Protein AF-A0A9X0CW90-F1 (afdb_monomer_lite)

Radius of gyration: 39.84 Å; chains: 1; bounding box: 86×64×122 Å

InterPro domains:
  IPR000276 G protein-coupled receptor, rhodopsin-like [PF00001] (23-199)
  IPR000276 G protein-coupled receptor, rhodopsin-like [PR00237] (8-32)
  IPR000276 G protein-coupled receptor, rhodopsin-like [PR00237] (42-63)
  IPR000276 G protein-coupled receptor, rhodopsin-like [PR00237] (91-113)
  IPR000276 G protein-coupled receptor, rhodopsin-like [PR00237] (129-150)
  IPR000276 G protein-coupled receptor, rhodopsin-like [PS00237] (97-113)
  IPR002181 Fibrinogen, alpha/beta/gamma chain, C-terminal globular domain [PF00147] (373-419)
  IPR003609 PAN/Apple domain [PF00024] (259-330)
  IPR003609 PAN/Apple domain [PS50948] (245-333)
  IPR014716 Fibrinogen, alpha/beta/gamma chain, C-terminal globular, subdomain 1 [G3DSA:3.90.215.10] (370-494)
  IPR017452 GPCR, rhodopsin-like, 7TM [PS50262] (23-198)
  IPR036056 Fibrinogen-like, C-terminal [SSF56496] (367-429)

Organism: NCBI:txid174260

Foldseek 3Di:
DDDPVRVVVVVVLVPPLVVLLVVLVVLLVCCVPDDPVPPALLSVLSNLLSVLSNQLSVLVVQQVVCLPPPDQDDDPSSFVCCLPRNVCLSNQLSLQLNLLSLLVSLVVLLCVPPDDPVCCVVPRCDNVNSVVSSVVSNVVSCVLSVLVSVFWGAAPPCSPVSPRTDGHDPDVVVVVVSVVCCCVVSNVVSVVSSCQSPPDPVVVVVVVVVVVVVVVVVVVPDDDDDDPPVVVVVVVPVVPPVVPCPWKDKDWDDDPPPFKDAQKDQPPFFPDFFADDDVVVLVVVLQVPQQFFKWKAQQPDRTRRITGGNDDCVRCVVRIDGHHRIMIGGTQIWIATPPRDGDDQVPDAQRGPQCVVFRAPDRRHDDPQPDAALEQVSVVVSPDQAWFWGWHAFPVRDIWIWTWDRPQDVFKIKTWAWKAFLLRQVLCFQPQLLDFDAWCGRPRDDDNHGGHDGSRSVVSHLVVFFKKKKAKPCVPPNDDLAQMWMDTCVQVVSNDFADQAWGFTCWGHYLRQIDHRWTFGWGDDNGGYIWTKQPCGCPPNNTPHHNPPPDDDTAIGQGNDDPRRADLSGQCRVDRGMMMIMITIHTPPD

Sequence (590 aa):
MASPSEIVRSVKLGILVPTNLLGNILVVMVIKRTKRSMRSPINYLLVNLAVADITVAIFMVVDQIFFHVVHHPTGVAGDYLCKFLTGKILTWVGSVASVCTLLAIAFERFYAIVLPYHNRSKGRMTNKKICLIVVFCWMFALLFNEPLFAVRKFNHGHIETGFFCRSYWPNEELAIAYNYLWVIFIGIIPVGLMVFFYGDHQIKDVCIGLINHSCTQVIASANMFSLASLIILLKLTRIVECATCQGNCQNFKFVIDQDVVNDNALEGHVVKTITVKSAAQCHMECRDECLCVSINYLQNTREGNCELNDVNKVMKPAALKYKPGARYYDLVRSYSVEGGRRYMPEKDTCVNKCCVPDPCFQGGRCEKPRYLSRNCKDIWKNGTSTSGKYRIYDTQNQPFLVYCDLESEPEFFWALIQSFSLENKNHFNSKVFNRDYPVDEDSLELDWALHRLSLSHMQHLAGNSTHLRVTCNFHSQGLSYTDYARADLQNHNIFDTWNQKCKLYEYLNIRGIECHNCTAATSQNARSSWLISSYDSHTPVGCDFDGRPGIGSTEHNFGRYGPSKVNPDHRCSSGPSSTTEYWFGVKRNL

Structure (mmCIF, N/CA/C/O backbone):
data_AF-A0A9X0CW90-F1
#
_entry.id   AF-A0A9X0CW90-F1
#
loop_
_atom_site.group_PDB
_atom_site.id
_atom_site.type_symbol
_atom_site.label_atom_id
_atom_site.label_alt_id
_atom_site.label_comp_id
_atom_site.label_asym_id
_atom_site.label_entity_id
_atom_site.label_seq_id
_atom_site.pdbx_PDB_ins_code
_atom_site.Cartn_x
_atom_site.Cartn_y
_atom_site.Cartn_z
_atom_site.occupancy
_atom_site.B_iso_or_equiv
_atom_site.auth_seq_id
_atom_site.auth_comp_id
_atom_site.auth_asym_id
_atom_site.auth_atom_id
_atom_site.pdbx_PDB_model_num
ATOM 1 N N . MET A 1 1 ? -35.552 -14.725 70.127 1.00 46.25 1 MET A N 1
ATOM 2 C CA . MET A 1 1 ? -34.487 -13.718 69.921 1.00 46.25 1 MET A CA 1
ATOM 3 C C . MET A 1 1 ? -33.936 -13.928 68.524 1.00 46.25 1 MET A C 1
ATOM 5 O O . MET A 1 1 ? -33.661 -15.075 68.197 1.00 46.25 1 MET A O 1
ATOM 9 N N . ALA A 1 2 ? -33.853 -12.882 67.698 1.00 62.16 2 ALA A N 1
ATOM 10 C CA . ALA A 1 2 ? -33.267 -12.998 66.361 1.00 62.16 2 ALA A CA 1
ATOM 11 C C . ALA A 1 2 ? -31.790 -13.398 66.480 1.00 62.16 2 ALA A C 1
ATOM 13 O O . ALA A 1 2 ? -31.071 -12.871 67.333 1.00 62.16 2 ALA A O 1
ATOM 14 N N . SER A 1 3 ? -31.347 -14.339 65.654 1.00 75.69 3 SER A N 1
ATOM 15 C CA . SER A 1 3 ? -29.948 -14.758 65.628 1.00 75.69 3 SER A CA 1
ATOM 16 C C . SER A 1 3 ? -29.047 -13.610 65.131 1.00 75.69 3 SER A C 1
ATOM 18 O O . SER A 1 3 ? -29.489 -12.768 64.341 1.00 75.69 3 SER A O 1
ATOM 20 N N . PRO A 1 4 ? -27.765 -13.546 65.541 1.00 77.06 4 PRO A N 1
ATOM 21 C CA . PRO A 1 4 ? -26.846 -12.502 65.079 1.00 77.06 4 PRO A CA 1
ATOM 22 C C . PRO A 1 4 ? -26.752 -12.398 63.546 1.00 77.06 4 PRO A C 1
ATOM 24 O O . PRO A 1 4 ? -26.632 -11.301 63.002 1.00 77.06 4 PRO A O 1
ATOM 27 N N . SER A 1 5 ? -26.865 -13.520 62.830 1.00 72.94 5 SER A N 1
ATOM 28 C CA . SER A 1 5 ? -26.863 -13.562 61.363 1.00 72.94 5 SER A CA 1
ATOM 29 C C . SER A 1 5 ? -28.111 -12.920 60.740 1.00 72.94 5 SER A C 1
ATOM 31 O O . SER A 1 5 ? -27.996 -12.248 59.713 1.00 72.94 5 SER A O 1
ATOM 33 N N . GLU A 1 6 ? -29.286 -13.058 61.357 1.00 73.69 6 GLU A N 1
ATOM 34 C CA . GLU A 1 6 ? -30.538 -12.429 60.906 1.00 73.69 6 GLU A CA 1
ATOM 35 C C . GLU A 1 6 ? -30.542 -10.917 61.130 1.00 73.69 6 GLU A C 1
ATOM 37 O O . GLU A 1 6 ? -30.992 -10.166 60.259 1.00 73.69 6 GLU A O 1
ATOM 42 N N . ILE A 1 7 ? -29.992 -10.460 62.260 1.00 78.38 7 ILE A N 1
ATOM 43 C CA . ILE A 1 7 ? -29.830 -9.028 62.550 1.00 78.38 7 ILE A CA 1
ATOM 44 C C . ILE A 1 7 ? -28.883 -8.405 61.520 1.00 78.38 7 ILE A C 1
ATOM 46 O O . ILE A 1 7 ? -29.221 -7.404 60.888 1.00 78.38 7 ILE A O 1
ATOM 50 N N . VAL A 1 8 ? -27.734 -9.041 61.268 1.00 80.62 8 VAL A N 1
ATOM 51 C CA . VAL A 1 8 ? -26.768 -8.578 60.260 1.00 80.62 8 VAL A CA 1
ATOM 52 C C . VAL A 1 8 ? -27.383 -8.556 58.857 1.00 80.62 8 VAL A C 1
ATOM 54 O O . VAL A 1 8 ? -27.168 -7.597 58.114 1.00 80.62 8 VAL A O 1
ATOM 57 N N . ARG A 1 9 ? -28.166 -9.576 58.474 1.00 76.88 9 ARG A N 1
ATOM 58 C CA . ARG A 1 9 ? -28.852 -9.617 57.171 1.00 76.88 9 ARG A CA 1
ATOM 59 C C . ARG A 1 9 ? -29.851 -8.469 57.033 1.00 76.88 9 ARG A C 1
ATOM 61 O O . ARG A 1 9 ? -29.828 -7.771 56.023 1.00 76.88 9 ARG A O 1
ATOM 68 N N . SER A 1 10 ? -30.682 -8.254 58.049 1.00 80.00 10 SER A N 1
ATOM 69 C CA . SER A 1 10 ? -31.709 -7.207 58.056 1.00 80.00 10 SER A CA 1
ATOM 70 C C . SER A 1 10 ? -31.102 -5.804 57.986 1.00 80.00 10 SER A C 1
ATOM 72 O O . SER A 1 10 ? -31.551 -4.989 57.184 1.00 80.00 10 SER A O 1
ATOM 74 N N . VAL A 1 11 ? -30.025 -5.539 58.737 1.00 84.25 11 VAL A N 1
ATOM 75 C CA . VAL A 1 11 ? -29.306 -4.253 58.685 1.00 84.25 11 VAL A CA 1
ATOM 76 C C . VAL A 1 11 ? -28.684 -4.020 57.304 1.00 84.25 11 VAL A C 1
ATOM 78 O O . VAL A 1 11 ? -28.848 -2.942 56.733 1.00 84.25 11 VAL A O 1
ATOM 81 N N . LYS A 1 12 ? -28.023 -5.032 56.718 1.00 82.94 12 LYS A N 1
ATOM 82 C CA . LYS A 1 12 ? -27.438 -4.925 55.367 1.00 82.94 12 LYS A CA 1
ATOM 83 C C . LYS A 1 12 ? -28.496 -4.607 54.310 1.00 82.94 12 LYS A C 1
ATOM 85 O O . LYS A 1 12 ? -28.281 -3.727 53.480 1.00 82.94 12 LYS A O 1
ATOM 90 N N . LEU A 1 13 ? -29.637 -5.296 54.349 1.00 84.31 13 LEU A N 1
ATOM 91 C CA . LEU A 1 13 ? -30.739 -5.075 53.409 1.00 84.31 13 LEU A CA 1
ATOM 92 C C . LEU A 1 13 ? -31.400 -3.706 53.604 1.00 84.31 13 LEU A C 1
ATOM 94 O O . LEU A 1 13 ? -31.679 -3.029 52.615 1.00 84.31 13 LEU A O 1
ATOM 98 N N . GLY A 1 14 ? -31.585 -3.279 54.857 1.00 85.06 14 GLY A N 1
ATOM 99 C CA . GLY A 1 14 ? -32.163 -1.981 55.208 1.00 85.06 14 GLY A CA 1
ATOM 100 C C . GLY 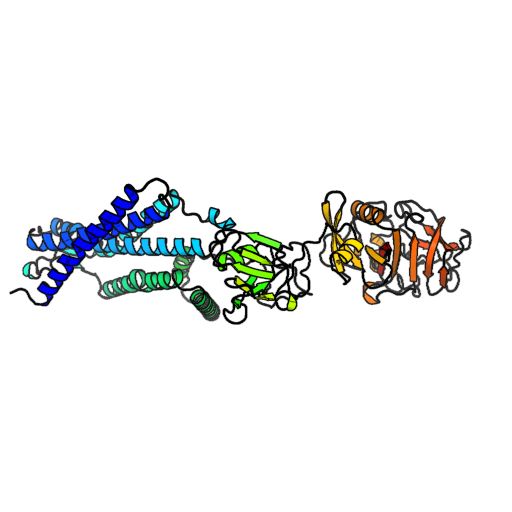A 1 14 ? -31.355 -0.782 54.706 1.00 85.06 14 GLY A C 1
ATOM 101 O O . GLY A 1 14 ? -31.925 0.281 54.492 1.00 85.06 14 GLY A O 1
ATOM 102 N N . ILE A 1 15 ? -30.054 -0.957 54.458 1.00 87.75 15 ILE A N 1
ATOM 103 C CA . ILE A 1 15 ? -29.192 0.069 53.855 1.00 87.75 15 ILE A CA 1
ATOM 104 C C . ILE A 1 15 ? -29.124 -0.100 52.330 1.00 87.75 15 ILE A C 1
ATOM 106 O O . ILE A 1 15 ? -29.331 0.857 51.586 1.00 87.75 15 ILE A O 1
ATOM 110 N N . LEU A 1 16 ? -28.857 -1.316 51.843 1.00 89.00 16 LEU A N 1
ATOM 111 C CA . LEU A 1 16 ? -28.557 -1.558 50.428 1.00 89.00 16 LEU A CA 1
ATOM 112 C C . LEU A 1 16 ? -29.758 -1.295 49.512 1.00 89.00 16 LEU A C 1
ATOM 114 O O . LEU A 1 16 ? -29.598 -0.701 48.446 1.00 89.00 16 LEU A O 1
ATOM 118 N N . VAL A 1 17 ? -30.961 -1.703 49.924 1.00 90.38 17 VAL A N 1
ATOM 119 C CA . VAL A 1 17 ? -32.170 -1.554 49.104 1.00 90.38 17 VAL A CA 1
ATOM 120 C C . VAL A 1 17 ? -32.540 -0.077 48.894 1.00 90.38 17 VAL A C 1
ATOM 122 O O . VAL A 1 17 ? -32.678 0.315 47.730 1.00 90.38 17 VAL A O 1
ATOM 125 N N . PRO A 1 18 ? -32.686 0.769 49.939 1.00 90.75 18 PRO A N 1
ATOM 126 C CA . PRO A 1 18 ? -33.022 2.177 49.737 1.00 90.75 18 PRO A CA 1
ATOM 127 C C . PRO A 1 18 ? -31.966 2.921 48.924 1.00 90.75 18 PRO A C 1
ATOM 129 O O . PRO A 1 18 ? -32.324 3.655 48.005 1.00 90.75 18 PRO A O 1
ATOM 132 N N . THR A 1 19 ? -30.675 2.700 49.200 1.00 91.56 19 THR A N 1
ATOM 133 C CA . THR A 1 19 ? -29.591 3.329 48.433 1.00 91.56 19 THR A CA 1
ATOM 134 C C . THR A 1 19 ? -29.638 2.925 46.957 1.00 91.56 19 THR A C 1
ATOM 136 O O . THR A 1 19 ? -29.533 3.796 46.092 1.00 91.56 19 THR A O 1
ATOM 139 N N . ASN A 1 20 ? -29.863 1.641 46.652 1.00 92.50 20 ASN A N 1
ATOM 140 C CA . ASN A 1 20 ? -29.991 1.160 45.276 1.00 92.50 20 ASN A CA 1
ATOM 141 C C . ASN A 1 20 ? -31.195 1.783 44.557 1.00 92.50 20 ASN A C 1
ATOM 143 O O . ASN A 1 20 ? -31.055 2.262 43.431 1.00 92.50 20 ASN A O 1
ATOM 147 N N . LEU A 1 21 ? -32.371 1.797 45.196 1.00 93.88 21 LEU A N 1
ATOM 148 C CA . LEU A 1 21 ? -33.578 2.378 44.605 1.00 93.88 21 LEU A CA 1
ATOM 149 C C . LEU A 1 21 ? -33.397 3.878 44.358 1.00 93.88 21 LEU A C 1
ATOM 151 O O . LEU A 1 21 ? -33.614 4.339 43.241 1.00 93.88 21 LEU A O 1
ATOM 155 N N . LEU A 1 22 ? -32.945 4.636 45.359 1.00 94.50 22 LEU A N 1
ATOM 156 C CA . LEU A 1 22 ? -32.724 6.077 45.225 1.00 94.50 22 LEU A CA 1
ATOM 157 C C . LEU A 1 22 ? -31.704 6.395 44.122 1.00 94.50 22 LEU A C 1
ATOM 159 O O . LEU A 1 22 ? -31.975 7.245 43.273 1.00 94.50 22 LEU A O 1
ATOM 163 N N . GLY A 1 23 ? -30.569 5.690 44.095 1.00 92.88 23 GLY A N 1
ATOM 164 C CA . GLY A 1 23 ? -29.518 5.891 43.097 1.00 92.88 23 GLY A CA 1
ATOM 165 C C . GLY A 1 23 ? -29.997 5.607 41.673 1.00 92.88 23 GLY A C 1
ATOM 166 O O . GLY A 1 23 ? -29.857 6.452 40.787 1.00 92.88 23 GLY A O 1
ATOM 167 N N . ASN A 1 24 ? -30.633 4.456 41.449 1.00 94.44 24 ASN A N 1
ATOM 168 C CA . ASN A 1 24 ? -31.079 4.064 40.113 1.00 94.44 24 ASN A CA 1
ATOM 169 C C . ASN A 1 24 ? -32.291 4.870 39.620 1.00 94.44 24 ASN A C 1
ATOM 171 O O . ASN A 1 24 ? -32.346 5.233 38.442 1.00 94.44 24 ASN A O 1
ATOM 175 N N . ILE A 1 25 ? -33.230 5.244 40.499 1.00 94.56 25 ILE A N 1
ATOM 176 C CA . ILE A 1 25 ? -34.332 6.153 40.136 1.00 94.56 25 ILE A CA 1
ATOM 177 C C . ILE A 1 25 ? -33.760 7.527 39.754 1.00 94.56 25 ILE A C 1
ATOM 179 O O . ILE A 1 25 ? -34.189 8.110 38.754 1.00 94.56 25 ILE A O 1
ATOM 183 N N . LEU A 1 26 ? -32.759 8.034 40.485 1.00 92.25 26 LEU A N 1
ATOM 184 C CA . LEU A 1 26 ? -32.087 9.290 40.147 1.00 92.25 26 LEU A CA 1
ATOM 185 C C . LEU A 1 26 ? -31.421 9.227 38.765 1.00 92.25 26 LEU A C 1
ATOM 187 O O . LEU A 1 26 ? -31.617 10.150 37.976 1.00 92.25 26 LEU A O 1
ATOM 191 N N . VAL A 1 27 ? -30.711 8.142 38.431 1.00 90.62 27 VAL A N 1
ATOM 192 C CA . VAL A 1 27 ? -30.123 7.933 37.091 1.00 90.62 27 VAL A CA 1
ATOM 193 C C . VAL A 1 27 ? -31.193 8.034 36.000 1.00 90.62 27 VAL A C 1
ATOM 195 O O . VAL A 1 27 ? -31.030 8.790 35.037 1.00 90.62 27 VAL A O 1
ATOM 198 N N . VAL A 1 28 ? -32.328 7.344 36.169 1.00 89.81 28 VAL A N 1
ATOM 199 C CA . VAL A 1 28 ? -33.449 7.401 35.214 1.00 89.81 28 VAL A CA 1
ATOM 200 C C . VAL A 1 28 ? -34.021 8.819 35.107 1.00 89.81 28 VAL A C 1
ATOM 202 O O . VAL A 1 28 ? -34.282 9.297 33.999 1.00 89.81 28 VAL A O 1
ATOM 205 N N . MET A 1 29 ? -34.206 9.516 36.232 1.00 88.50 29 MET A N 1
ATOM 206 C CA . MET A 1 29 ? -34.730 10.886 36.256 1.00 88.50 29 MET A CA 1
ATOM 207 C C . MET A 1 29 ? -33.786 11.883 35.584 1.00 88.50 29 MET A C 1
ATOM 209 O O . MET A 1 29 ? -34.246 12.689 34.774 1.00 88.50 29 MET A O 1
ATOM 213 N N . VAL A 1 30 ? -32.484 11.825 35.878 1.00 87.69 30 VAL A N 1
ATOM 214 C CA . VAL A 1 30 ? -31.465 12.709 35.292 1.00 87.69 30 VAL A CA 1
ATOM 215 C C . VAL A 1 30 ? -31.431 12.529 33.778 1.00 87.69 30 VAL A C 1
ATOM 217 O O . VAL A 1 30 ? -31.583 13.502 33.042 1.00 87.69 30 VAL A O 1
ATOM 220 N N . ILE A 1 31 ? -31.351 11.287 33.291 1.00 85.25 31 ILE A N 1
ATOM 221 C CA . ILE A 1 31 ? -31.292 11.013 31.848 1.00 85.25 31 ILE A CA 1
ATOM 222 C C . ILE A 1 31 ? -32.582 11.459 31.134 1.00 85.25 31 ILE A C 1
ATOM 224 O O . ILE A 1 31 ? -32.516 11.961 30.010 1.00 85.25 31 ILE A O 1
ATOM 228 N N . LYS A 1 32 ? -33.754 11.340 31.778 1.00 81.25 32 LYS A N 1
ATOM 229 C CA . LYS A 1 32 ? -35.030 11.827 31.220 1.00 81.25 32 LYS A CA 1
ATOM 230 C C . LYS A 1 32 ? -35.159 13.357 31.233 1.00 81.25 32 LYS A C 1
ATOM 232 O O . LYS A 1 32 ? -35.741 13.905 30.298 1.00 81.25 32 LYS A O 1
ATOM 237 N N . ARG A 1 33 ? -34.660 14.040 32.273 1.00 80.06 33 ARG A N 1
ATOM 238 C CA . ARG A 1 33 ? -34.811 15.499 32.465 1.00 80.06 33 ARG A CA 1
ATOM 239 C C . ARG A 1 33 ? -33.765 16.339 31.720 1.00 80.06 33 ARG A C 1
ATOM 241 O O . ARG A 1 33 ? -34.048 17.490 31.394 1.00 80.06 33 ARG A O 1
ATOM 248 N N . THR A 1 34 ? -32.575 15.815 31.427 1.00 68.56 34 THR A N 1
ATOM 249 C CA . THR A 1 34 ? -31.509 16.578 30.747 1.00 68.56 34 THR A CA 1
ATOM 250 C C . THR A 1 34 ? -31.796 16.798 29.241 1.00 68.56 34 THR A C 1
ATOM 252 O O . THR A 1 34 ? -32.259 15.899 28.537 1.00 68.56 34 THR A O 1
ATOM 255 N N . LYS A 1 35 ? -31.513 18.013 28.720 1.00 55.31 35 LYS A N 1
ATOM 256 C CA . LYS A 1 35 ? -31.739 18.439 27.311 1.00 55.31 35 LYS A CA 1
ATOM 257 C C . LYS A 1 35 ? -31.075 17.509 26.267 1.00 55.31 35 LYS A C 1
ATOM 259 O O . LYS A 1 35 ? -30.064 16.863 26.531 1.00 55.31 35 LYS A O 1
ATOM 264 N N . ARG A 1 36 ? -31.614 17.548 25.030 1.00 55.12 36 ARG A N 1
ATOM 265 C CA . ARG A 1 36 ? -31.302 16.755 23.804 1.00 55.12 36 ARG A CA 1
ATOM 266 C C . ARG A 1 36 ? -29.815 16.418 23.539 1.00 55.12 36 ARG A C 1
ATOM 268 O O . ARG A 1 36 ? -29.556 15.397 22.914 1.00 55.12 36 ARG A O 1
ATOM 275 N N . SER A 1 37 ? -28.870 17.228 24.025 1.00 44.25 37 SER A N 1
ATOM 276 C CA . SER A 1 37 ? -27.409 17.058 23.884 1.00 44.25 37 SER A CA 1
ATOM 277 C C . SER A 1 37 ? -26.862 15.768 24.528 1.00 44.25 37 SER A C 1
ATOM 279 O O . SER A 1 37 ? -25.962 15.139 23.981 1.00 44.25 37 SER A O 1
ATOM 281 N N . MET A 1 38 ? -27.465 15.297 25.628 1.00 46.84 38 MET A N 1
ATOM 282 C CA . MET A 1 38 ? -27.082 14.043 26.296 1.00 46.84 38 MET A CA 1
ATOM 283 C C . MET A 1 38 ? -27.871 12.819 25.799 1.00 46.84 38 MET A C 1
ATOM 285 O O . MET A 1 38 ? -27.811 11.764 26.412 1.00 46.84 38 MET A O 1
ATOM 289 N N . ARG A 1 39 ? -28.606 12.872 24.680 1.00 56.47 39 ARG A N 1
ATOM 290 C CA . ARG A 1 39 ? -29.231 11.660 24.099 1.00 56.47 39 ARG A CA 1
ATOM 291 C C . ARG A 1 39 ? -28.230 10.868 23.260 1.00 56.47 39 ARG A C 1
ATOM 293 O O . ARG A 1 39 ? -28.487 10.534 22.105 1.00 56.47 39 ARG A O 1
ATOM 300 N N . SER A 1 40 ? -27.065 10.600 23.844 1.00 63.69 40 SER A N 1
ATOM 301 C CA . SER A 1 40 ? -26.135 9.639 23.276 1.00 63.69 40 SER A CA 1
ATOM 302 C C . SER A 1 40 ? -26.745 8.237 23.421 1.00 63.69 40 SER A C 1
ATOM 304 O O . SER A 1 40 ? -27.281 7.933 24.488 1.00 63.69 40 SER A O 1
ATOM 306 N N . PRO A 1 41 ? -26.665 7.385 22.387 1.00 64.81 41 PRO A N 1
ATOM 307 C CA . PRO A 1 41 ? -27.090 5.986 22.414 1.00 64.81 41 PRO A CA 1
ATOM 308 C C . PRO A 1 41 ? -26.728 5.255 23.730 1.00 64.81 41 PRO A C 1
ATOM 310 O O . PRO A 1 41 ? -27.562 4.573 24.317 1.00 64.81 41 PRO A O 1
ATOM 313 N N . ILE A 1 42 ? -25.536 5.489 24.284 1.00 71.25 42 ILE A N 1
ATOM 314 C CA . ILE A 1 42 ? -25.083 4.881 25.547 1.00 71.25 42 ILE A CA 1
ATOM 315 C C . ILE A 1 42 ? -25.978 5.170 26.765 1.00 71.25 42 ILE A C 1
ATOM 317 O O . ILE A 1 42 ? -26.131 4.318 27.637 1.00 71.25 42 ILE A O 1
ATOM 321 N N . ASN A 1 43 ? -26.623 6.336 26.819 1.00 82.69 43 ASN A N 1
ATOM 322 C CA . ASN A 1 43 ? -27.445 6.713 27.967 1.00 82.69 43 ASN A CA 1
ATOM 323 C C . ASN A 1 43 ? -28.715 5.854 28.066 1.00 82.69 43 ASN A C 1
ATOM 325 O O . ASN A 1 43 ? -29.249 5.686 29.156 1.00 82.69 43 ASN A O 1
ATOM 329 N N . TYR A 1 44 ? -29.158 5.231 26.969 1.00 84.19 44 TYR A N 1
ATOM 330 C CA . TYR A 1 44 ? -30.238 4.242 27.009 1.00 84.19 44 TYR A CA 1
ATOM 331 C C . TYR A 1 44 ? -29.809 2.920 27.664 1.00 84.19 44 TYR A C 1
ATOM 333 O O . TYR A 1 44 ? -30.621 2.307 28.352 1.00 84.19 44 TYR A O 1
ATOM 341 N N . LEU A 1 45 ? -28.544 2.502 27.515 1.00 86.62 45 LEU A N 1
ATOM 342 C CA . LEU A 1 45 ? -28.019 1.327 28.223 1.00 86.62 45 LEU A CA 1
ATOM 343 C C . LEU A 1 45 ? -27.863 1.596 29.724 1.00 86.62 45 LEU A C 1
ATOM 345 O O . LEU A 1 45 ? -28.168 0.718 30.522 1.00 86.62 45 LEU A O 1
ATOM 349 N N . LEU A 1 46 ? -27.477 2.816 30.119 1.00 89.50 46 LEU A N 1
ATOM 350 C CA . LEU A 1 46 ? -27.455 3.218 31.533 1.00 89.50 46 LEU A CA 1
ATOM 351 C C . LEU A 1 46 ? -28.856 3.201 32.158 1.00 89.50 46 LEU A C 1
ATOM 353 O O . LEU A 1 46 ? -29.018 2.765 33.293 1.00 89.50 46 LEU A O 1
ATOM 357 N N . VAL A 1 47 ? -29.881 3.622 31.409 1.00 91.56 47 VAL A N 1
ATOM 358 C CA . VAL A 1 47 ? -31.278 3.486 31.849 1.00 91.56 47 VAL A CA 1
ATOM 359 C C . VAL A 1 47 ? -31.677 2.014 31.966 1.00 91.56 47 VAL A C 1
ATOM 361 O O . VAL A 1 47 ? -32.322 1.658 32.946 1.00 91.56 47 VAL A O 1
ATOM 364 N N . ASN A 1 48 ? -31.293 1.150 31.018 1.00 93.88 48 ASN A N 1
ATOM 365 C CA . ASN A 1 48 ? -31.591 -0.284 31.113 1.00 93.88 48 ASN A CA 1
ATOM 366 C C . ASN A 1 48 ? -30.929 -0.934 32.336 1.00 93.88 48 ASN A C 1
ATOM 368 O O . ASN A 1 48 ? -31.585 -1.699 33.036 1.00 93.88 48 ASN A O 1
ATOM 372 N N . LEU A 1 49 ? -29.668 -0.589 32.615 1.00 94.25 49 LEU A N 1
ATOM 373 C CA . LEU A 1 49 ? -28.951 -1.046 33.805 1.00 94.25 49 LEU A CA 1
ATOM 374 C C . LEU A 1 49 ? -29.685 -0.617 35.082 1.00 94.25 49 LEU A C 1
ATOM 376 O O . LEU A 1 49 ? -29.983 -1.453 35.927 1.00 94.25 49 LEU A O 1
ATOM 380 N N . ALA A 1 50 ? -30.093 0.653 35.164 1.00 95.19 50 ALA A N 1
ATOM 381 C CA . ALA A 1 50 ? -30.859 1.154 36.300 1.00 95.19 50 ALA A CA 1
ATOM 382 C C . ALA A 1 50 ? -32.211 0.435 36.476 1.00 95.19 50 ALA A C 1
ATOM 384 O O . ALA A 1 50 ? -32.619 0.154 37.600 1.00 95.19 50 ALA A O 1
ATOM 385 N N . VAL A 1 51 ? -32.912 0.104 35.385 1.00 95.81 51 VAL A N 1
ATOM 386 C CA . VAL A 1 51 ? -34.167 -0.671 35.438 1.00 95.81 51 VAL A CA 1
ATOM 387 C C . VAL A 1 51 ? -33.920 -2.103 35.924 1.00 95.81 51 VAL A C 1
ATOM 389 O O . VAL A 1 51 ? -34.706 -2.616 36.724 1.00 95.81 51 VAL A O 1
ATOM 392 N N . ALA A 1 52 ? -32.835 -2.742 35.487 1.00 96.31 52 ALA A N 1
ATOM 393 C CA . ALA A 1 52 ? -32.454 -4.073 35.947 1.00 96.31 52 ALA A CA 1
ATOM 394 C C . ALA A 1 52 ? -32.111 -4.073 37.452 1.00 96.31 52 ALA A C 1
ATOM 396 O O . ALA A 1 52 ? -32.661 -4.879 38.202 1.00 96.31 52 ALA A O 1
ATOM 397 N N . ASP A 1 53 ? -31.338 -3.097 37.932 1.00 95.50 53 ASP A N 1
ATOM 398 C CA . ASP A 1 53 ? -30.980 -2.971 39.352 1.00 95.50 53 ASP A CA 1
ATOM 399 C C . ASP A 1 53 ? -32.181 -2.591 40.242 1.00 95.50 53 ASP A C 1
ATOM 401 O O . ASP A 1 53 ? -32.304 -3.069 41.373 1.00 95.50 53 ASP A O 1
ATOM 405 N N . ILE A 1 54 ? -33.117 -1.772 39.743 1.00 95.62 54 ILE A N 1
ATOM 406 C CA . ILE A 1 54 ? -34.401 -1.516 40.422 1.00 95.62 54 ILE A CA 1
ATOM 407 C C . ILE A 1 54 ? -35.210 -2.812 40.526 1.00 95.62 54 ILE A C 1
ATOM 409 O O . ILE A 1 54 ? -35.773 -3.090 41.583 1.00 95.62 54 ILE A O 1
ATOM 413 N N . THR A 1 55 ? -35.239 -3.623 39.464 1.00 94.12 55 THR A N 1
ATOM 414 C CA . THR A 1 55 ? -35.926 -4.925 39.456 1.00 94.12 55 THR A CA 1
ATOM 415 C C . THR A 1 55 ? -35.353 -5.841 40.539 1.00 94.12 55 THR A C 1
ATOM 417 O O . THR A 1 55 ? -36.114 -6.394 41.333 1.00 94.12 55 THR A O 1
ATOM 420 N N . VAL A 1 56 ? -34.022 -5.930 40.651 1.00 93.44 56 VAL A N 1
ATOM 421 C CA . VAL A 1 56 ? -33.340 -6.674 41.725 1.00 93.44 56 VAL A CA 1
ATOM 422 C C . VAL A 1 56 ? -33.818 -6.206 43.101 1.00 93.44 56 VAL A C 1
ATOM 424 O O . VAL A 1 56 ? -34.258 -7.033 43.899 1.00 93.44 56 VAL A O 1
ATOM 427 N N . ALA A 1 57 ? -33.783 -4.898 43.376 1.00 92.62 57 ALA A N 1
ATOM 428 C CA . ALA A 1 57 ? -34.170 -4.365 44.682 1.00 92.62 57 ALA A CA 1
ATOM 429 C C . ALA A 1 57 ? -35.659 -4.555 45.001 1.00 92.62 57 ALA A C 1
ATOM 431 O O . ALA A 1 57 ? -35.979 -4.940 46.123 1.00 92.62 57 ALA A O 1
ATOM 432 N N . ILE A 1 58 ? -36.563 -4.346 44.037 1.00 91.31 58 ILE A N 1
ATOM 433 C CA . ILE A 1 58 ? -38.003 -4.573 44.233 1.00 91.31 58 ILE A CA 1
ATOM 434 C C . ILE A 1 58 ? -38.252 -6.030 44.620 1.00 91.31 58 ILE A C 1
ATOM 436 O O . ILE A 1 58 ? -38.882 -6.285 45.643 1.00 91.31 58 ILE A O 1
ATOM 440 N N . PHE A 1 59 ? -37.721 -6.992 43.861 1.00 89.56 59 PHE A N 1
ATOM 441 C CA . PHE A 1 59 ? -37.960 -8.409 44.151 1.00 89.56 59 PHE A CA 1
ATOM 442 C C . PHE A 1 59 ? -37.220 -8.909 45.395 1.00 89.56 59 PHE A C 1
ATOM 444 O O . PHE A 1 59 ? -37.682 -9.839 46.051 1.00 89.56 59 PHE A O 1
ATOM 451 N N . MET A 1 60 ? -36.126 -8.251 45.784 1.00 86.38 60 MET A N 1
ATOM 452 C CA . MET A 1 60 ? -35.469 -8.497 47.067 1.00 86.38 60 MET A CA 1
ATOM 453 C C . MET A 1 60 ? -36.330 -8.032 48.251 1.00 86.38 60 MET A C 1
ATOM 455 O O . MET A 1 60 ? -36.392 -8.720 49.265 1.00 86.38 60 MET A O 1
ATOM 459 N N . VAL A 1 61 ? -37.027 -6.898 48.121 1.00 83.94 61 VAL A N 1
ATOM 460 C CA . VAL A 1 61 ? -37.986 -6.410 49.128 1.00 83.94 61 VAL A CA 1
ATOM 461 C C . VAL A 1 61 ? -39.234 -7.279 49.177 1.00 83.94 61 VAL A C 1
ATOM 463 O O . VAL A 1 61 ? -39.682 -7.625 50.266 1.00 83.94 61 VAL A O 1
ATOM 466 N N . VAL A 1 62 ? -39.781 -7.647 48.014 1.00 84.00 62 VAL A N 1
ATOM 467 C CA . VAL A 1 62 ? -40.955 -8.525 47.905 1.00 84.00 62 VAL A CA 1
ATOM 468 C C . VAL A 1 62 ? -40.712 -9.823 48.666 1.00 84.00 62 VAL A C 1
ATOM 470 O O . VAL A 1 62 ? -41.534 -10.184 49.497 1.00 84.00 62 VAL A O 1
ATOM 473 N N . ASP A 1 63 ? -39.561 -10.467 48.474 1.00 77.56 63 ASP A N 1
ATOM 474 C CA . ASP A 1 63 ? -39.183 -11.661 49.237 1.00 77.56 63 ASP A CA 1
ATOM 475 C C . ASP A 1 63 ? -39.240 -11.441 50.760 1.00 77.56 63 ASP A C 1
ATOM 477 O O . ASP A 1 63 ? -39.831 -12.243 51.477 1.00 77.56 63 ASP A O 1
ATOM 481 N N . GLN A 1 64 ? -38.677 -10.336 51.260 1.00 73.94 64 GLN A N 1
ATOM 482 C CA . GLN A 1 64 ? -38.631 -10.062 52.702 1.00 73.94 64 GLN A CA 1
ATOM 483 C C . GLN A 1 64 ? -40.002 -9.700 53.292 1.00 73.94 64 GLN A C 1
ATOM 485 O O . GLN A 1 64 ? -40.326 -10.137 54.392 1.00 73.94 64 GLN A O 1
ATOM 490 N N . ILE A 1 65 ? -40.814 -8.908 52.588 1.00 75.88 65 ILE A N 1
ATOM 491 C CA . ILE A 1 65 ? -42.143 -8.508 53.076 1.00 75.88 65 ILE A CA 1
ATOM 492 C C . ILE A 1 65 ? -43.096 -9.701 53.044 1.00 75.88 65 ILE A C 1
ATOM 494 O O . ILE A 1 65 ? -43.781 -9.974 54.029 1.00 75.88 65 ILE A O 1
ATOM 498 N N . PHE A 1 66 ? -43.130 -10.438 51.932 1.00 73.25 66 PHE A N 1
ATOM 499 C CA . PHE A 1 66 ? -44.029 -11.582 51.792 1.00 73.25 66 PHE A CA 1
ATOM 500 C C . PHE A 1 66 ? -43.666 -12.711 52.757 1.00 73.25 66 PHE A C 1
ATOM 502 O O . PHE A 1 66 ? -44.575 -13.391 53.222 1.00 73.25 66 PHE A O 1
ATOM 509 N N . PHE A 1 67 ? -42.386 -12.850 53.129 1.00 66.94 67 PHE A N 1
ATOM 510 C CA . PHE A 1 67 ? -41.954 -13.771 54.181 1.00 66.94 67 PHE A CA 1
ATOM 511 C C . PHE A 1 67 ? -42.683 -13.538 55.519 1.00 66.94 67 PHE A C 1
ATOM 513 O O . PHE A 1 67 ? -43.010 -14.499 56.209 1.00 66.94 67 PHE A O 1
ATOM 520 N N . HIS A 1 68 ? -42.966 -12.282 55.876 1.00 65.50 68 HIS A N 1
ATOM 521 C CA . HIS A 1 68 ? -43.567 -11.935 57.167 1.00 65.50 68 HIS A CA 1
ATOM 522 C C . HIS A 1 68 ? -45.081 -11.695 57.124 1.00 65.50 68 HIS A C 1
ATOM 524 O O . HIS A 1 68 ? -45.732 -11.795 58.160 1.00 65.50 68 HIS A O 1
ATOM 530 N N . VAL A 1 69 ? -45.638 -11.348 55.960 1.00 66.69 69 VAL A N 1
ATOM 531 C CA . VAL A 1 69 ? -47.023 -10.854 55.851 1.00 66.69 69 VAL A CA 1
ATOM 532 C C . VAL A 1 69 ? -47.968 -11.861 55.193 1.00 66.69 69 VAL A C 1
ATOM 534 O O . VAL A 1 69 ? -49.164 -11.847 55.478 1.00 66.69 69 VAL A O 1
ATOM 537 N N . VAL A 1 70 ? -47.471 -12.732 54.309 1.00 69.25 70 VAL A N 1
ATOM 538 C CA . VAL A 1 70 ? -48.327 -13.578 53.466 1.00 69.25 70 VAL A CA 1
ATOM 539 C C . VAL A 1 70 ? -48.152 -15.050 53.811 1.00 69.25 70 VAL A C 1
ATOM 541 O O . VAL A 1 70 ? -47.084 -15.631 53.634 1.00 69.25 70 VAL A O 1
ATOM 544 N N . HIS A 1 71 ? -49.244 -15.690 54.226 1.00 73.31 71 HIS A N 1
ATOM 545 C CA . HIS A 1 71 ? -49.310 -17.146 54.282 1.00 73.31 71 HIS A CA 1
ATOM 546 C C . HIS A 1 71 ? -49.394 -17.706 52.859 1.00 73.31 71 HIS A C 1
ATOM 548 O O . HIS A 1 71 ? -50.327 -17.409 52.113 1.00 73.31 71 HIS A O 1
ATOM 554 N N . HIS A 1 72 ? -48.406 -18.511 52.471 1.00 74.94 72 HIS A N 1
ATOM 555 C CA . HIS A 1 72 ? -48.385 -19.143 51.156 1.00 74.94 72 HIS A CA 1
ATOM 556 C C . HIS A 1 72 ? -49.578 -20.106 50.984 1.00 74.94 72 HIS A C 1
ATOM 558 O O . HIS A 1 72 ? -49.782 -20.970 51.843 1.00 74.94 72 HIS A O 1
ATOM 564 N N . PRO A 1 73 ? -50.346 -20.008 49.881 1.00 78.50 73 PRO A N 1
ATOM 565 C CA . PRO A 1 73 ? -51.430 -20.942 49.603 1.00 78.50 73 PRO A CA 1
ATOM 566 C C . PRO A 1 73 ? -50.881 -22.345 49.321 1.00 78.50 73 PRO A C 1
ATOM 568 O O . PRO A 1 73 ? -49.762 -22.504 48.830 1.00 78.50 73 PRO A O 1
ATOM 571 N N . THR A 1 74 ? -51.672 -23.374 49.621 1.00 75.38 74 THR A N 1
ATOM 572 C CA . THR A 1 74 ? -51.287 -24.768 49.380 1.00 75.38 74 THR A CA 1
ATOM 573 C C . THR A 1 74 ? -51.432 -25.147 47.901 1.00 75.38 74 THR A C 1
ATOM 575 O O . THR A 1 74 ? -52.249 -24.589 47.164 1.00 75.38 74 THR A O 1
ATOM 578 N N . GLY A 1 75 ? -50.611 -26.097 47.443 1.00 80.38 75 GLY A N 1
ATOM 579 C CA . GLY A 1 75 ? -50.666 -26.625 46.077 1.00 80.38 75 GLY A CA 1
ATOM 580 C C . GLY A 1 75 ? -50.123 -25.680 44.996 1.00 80.38 75 GLY A C 1
ATOM 581 O O . GLY A 1 75 ? -49.204 -24.894 45.220 1.00 80.38 75 GLY A O 1
ATOM 582 N N . VAL A 1 76 ? -50.693 -25.772 43.790 1.00 85.12 76 VAL A N 1
ATOM 583 C CA . VAL A 1 76 ? -50.171 -25.136 42.562 1.00 85.12 76 VAL A CA 1
ATOM 584 C C . VAL A 1 76 ? -50.089 -23.606 42.669 1.00 85.12 76 VAL A C 1
ATOM 586 O O . VAL A 1 76 ? -49.165 -22.990 42.138 1.00 85.12 76 VAL A O 1
ATOM 589 N N . ALA A 1 77 ? -51.016 -22.975 43.394 1.00 85.00 77 ALA A N 1
ATOM 590 C CA . ALA A 1 77 ? -50.984 -21.533 43.635 1.00 85.00 77 ALA A CA 1
ATOM 591 C C . ALA A 1 77 ? -49.753 -21.111 44.461 1.00 85.00 77 ALA A C 1
ATOM 593 O O . ALA A 1 77 ? -49.139 -20.081 44.175 1.00 85.00 77 ALA A O 1
ATOM 594 N N . GLY A 1 78 ? -49.357 -21.929 45.443 1.00 84.62 78 GLY A N 1
ATOM 595 C CA . GLY A 1 78 ? -48.148 -21.719 46.241 1.00 84.62 78 GLY A CA 1
ATOM 596 C C . GLY A 1 78 ? -46.879 -21.849 45.407 1.00 84.62 78 GLY A C 1
ATOM 597 O O . GLY A 1 78 ? -45.969 -21.031 45.548 1.00 84.62 78 GLY A O 1
ATOM 598 N N . ASP A 1 79 ? -46.852 -22.816 44.486 1.00 85.81 79 ASP A N 1
ATOM 599 C CA . ASP A 1 79 ? -45.748 -23.013 43.542 1.00 85.81 79 ASP A CA 1
ATOM 600 C C . ASP A 1 79 ? -45.575 -21.817 42.602 1.00 85.81 79 ASP A C 1
ATOM 602 O O . ASP A 1 79 ? -44.455 -21.348 42.402 1.00 85.81 79 ASP A O 1
ATOM 606 N N . TYR A 1 80 ? -46.663 -21.278 42.045 1.00 88.31 80 TYR A N 1
ATOM 607 C CA . TYR A 1 80 ? -46.589 -20.087 41.197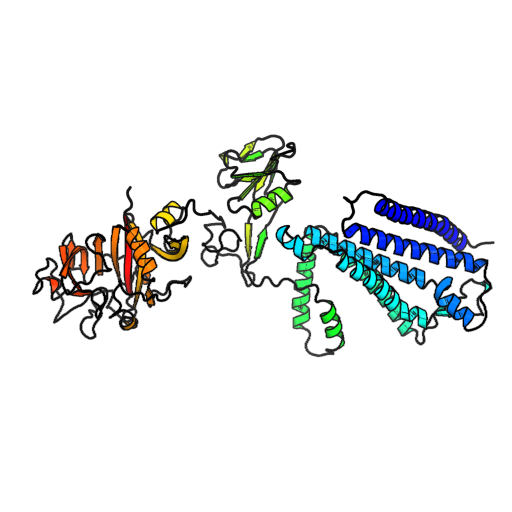 1.00 88.31 80 TYR A CA 1
ATOM 608 C C . TYR A 1 80 ? -46.145 -18.847 41.976 1.00 88.31 80 TYR A C 1
ATOM 610 O O . TYR A 1 80 ? -45.276 -18.111 41.502 1.00 88.31 80 TYR A O 1
ATOM 618 N N . LEU A 1 81 ? -46.671 -18.645 43.189 1.00 86.38 81 LEU A N 1
ATOM 619 C CA . LEU A 1 81 ? -46.241 -17.554 44.067 1.00 86.38 81 LEU A CA 1
ATOM 620 C C . LEU A 1 81 ? -44.740 -17.658 44.385 1.00 86.38 81 LEU A C 1
ATOM 622 O O . LEU A 1 81 ? -44.014 -16.664 44.330 1.00 86.38 81 LEU A O 1
ATOM 626 N N . CYS A 1 82 ? -44.267 -18.881 44.626 1.00 86.38 82 CYS A N 1
ATOM 627 C CA . CYS A 1 82 ? -42.860 -19.181 44.837 1.00 86.38 82 CYS A CA 1
ATOM 628 C C . CYS A 1 82 ? -42.011 -18.902 43.591 1.00 86.38 82 CYS A C 1
ATOM 630 O O . CYS A 1 82 ? -40.966 -18.274 43.677 1.00 86.38 82 CYS A O 1
ATOM 632 N N . LYS A 1 83 ? -42.442 -19.302 42.397 1.00 87.62 83 LYS A N 1
ATOM 633 C CA . LYS A 1 83 ? -41.657 -19.075 41.175 1.00 87.62 83 LYS A CA 1
ATOM 634 C C . LYS A 1 83 ? -41.545 -17.592 40.815 1.00 87.62 83 LYS A C 1
ATOM 636 O O . LYS A 1 83 ? -40.463 -17.131 40.459 1.00 87.62 83 LYS A O 1
ATOM 641 N N . PHE A 1 84 ? -42.639 -16.842 40.924 1.00 86.69 84 PHE A N 1
ATOM 642 C CA . PHE A 1 84 ? -42.697 -15.476 40.404 1.00 86.69 84 PHE A CA 1
ATOM 643 C C . PHE A 1 84 ? -42.390 -14.385 41.431 1.00 86.69 84 PHE A C 1
ATOM 645 O O . PHE A 1 84 ? -41.850 -13.356 41.040 1.00 86.69 84 PHE A O 1
ATOM 652 N N . LEU A 1 85 ? -42.697 -14.575 42.717 1.00 84.56 85 LEU A N 1
ATOM 653 C CA . LEU A 1 85 ? -42.575 -13.505 43.716 1.00 84.56 85 LEU A CA 1
ATOM 654 C C . LEU A 1 85 ? -41.580 -13.844 44.831 1.00 84.56 85 LEU A C 1
ATOM 656 O O . LEU A 1 85 ? -40.636 -13.086 45.041 1.00 84.56 85 LEU A O 1
ATOM 660 N N . THR A 1 86 ? -41.732 -14.979 45.515 1.00 83.12 86 THR A N 1
ATOM 661 C CA . THR A 1 86 ? -40.976 -15.250 46.758 1.00 83.12 86 THR A CA 1
ATOM 662 C C . THR A 1 86 ? -39.747 -16.148 46.583 1.00 83.12 86 THR A C 1
ATOM 664 O O . THR A 1 86 ? -38.885 -16.222 47.446 1.00 83.12 86 THR A O 1
ATOM 667 N N . GLY A 1 87 ? -39.578 -16.800 45.435 1.00 81.38 87 GLY A N 1
ATOM 668 C CA . GLY A 1 87 ? -38.444 -17.687 45.143 1.00 81.38 87 GLY A CA 1
ATOM 669 C C . GLY A 1 87 ? -37.246 -16.991 44.505 1.00 81.38 87 GLY A C 1
ATOM 670 O O . GLY A 1 87 ? -36.344 -17.681 44.019 1.00 81.38 87 GLY A O 1
ATOM 671 N N . LYS A 1 88 ? -37.220 -15.650 44.492 1.00 86.44 88 LYS A N 1
ATOM 672 C CA . LYS A 1 88 ? -36.093 -14.800 44.045 1.00 86.44 88 LYS A CA 1
ATOM 673 C C . LYS A 1 88 ? -35.691 -14.953 42.579 1.00 86.44 88 LYS A C 1
ATOM 675 O O . LYS A 1 88 ? -34.650 -14.442 42.180 1.00 86.44 88 LYS A O 1
ATOM 680 N N . ILE A 1 89 ? -36.484 -15.643 41.761 1.00 88.94 89 ILE A N 1
ATOM 681 C CA . ILE A 1 89 ? -36.113 -15.899 40.363 1.00 88.94 89 ILE A CA 1
ATOM 682 C C . ILE A 1 89 ? -36.015 -14.578 39.592 1.00 88.94 89 ILE A C 1
ATOM 684 O O . ILE A 1 89 ? -35.038 -14.350 38.888 1.00 88.94 89 ILE A O 1
ATOM 688 N N . LEU A 1 90 ? -36.949 -13.647 39.808 1.00 90.62 90 LEU A N 1
ATOM 689 C CA . LEU A 1 90 ? -36.903 -12.325 39.174 1.00 90.62 90 LEU A CA 1
ATOM 690 C C . LEU A 1 90 ? -35.751 -11.440 39.679 1.00 90.62 90 LEU A C 1
ATOM 692 O O . LEU A 1 90 ? -35.240 -10.622 38.915 1.00 90.62 90 LEU A O 1
ATOM 696 N N . THR A 1 91 ? -35.275 -11.649 40.912 1.00 91.19 91 THR A N 1
ATOM 697 C CA . THR A 1 91 ? -34.023 -11.042 41.393 1.00 91.19 91 THR A CA 1
ATOM 698 C C . THR A 1 91 ? -32.846 -11.514 40.538 1.00 91.19 91 THR A C 1
ATOM 700 O O . THR A 1 91 ? -32.080 -10.689 40.051 1.00 91.19 91 THR A O 1
ATOM 703 N N . TRP A 1 92 ? -32.742 -12.822 40.280 1.00 91.31 92 TRP A N 1
ATOM 704 C CA . TRP A 1 92 ? -31.688 -13.392 39.434 1.00 91.31 92 TRP A CA 1
ATOM 705 C C . TRP A 1 92 ? -31.793 -12.960 37.968 1.00 91.31 92 TRP A C 1
ATOM 707 O O . TRP A 1 92 ? -30.772 -12.670 37.348 1.00 91.31 92 TRP A O 1
ATOM 717 N N . VAL A 1 93 ? -33.008 -12.848 37.424 1.00 93.19 93 VAL A N 1
ATOM 718 C CA . VAL A 1 93 ? -33.241 -12.297 36.077 1.00 93.19 93 VAL A CA 1
ATOM 719 C C . VAL A 1 93 ? -32.731 -10.857 35.992 1.00 93.19 93 VAL A C 1
ATOM 721 O O . VAL A 1 93 ? -31.979 -10.535 35.073 1.00 93.19 93 VAL A O 1
ATOM 724 N N . GLY A 1 94 ? -33.070 -10.009 36.970 1.00 93.75 94 GLY A N 1
ATOM 725 C CA . GLY A 1 94 ? -32.553 -8.641 37.051 1.00 93.75 94 GLY A CA 1
ATOM 726 C C . GLY A 1 94 ? -31.023 -8.605 37.088 1.00 93.75 94 GLY A C 1
ATOM 727 O O . GLY A 1 94 ? -30.410 -7.890 36.301 1.00 93.75 94 GLY A O 1
ATOM 728 N N . SER A 1 95 ? -30.391 -9.446 37.914 1.00 92.06 95 SER A N 1
ATOM 729 C CA . SER A 1 95 ? -28.927 -9.522 38.004 1.00 92.06 95 SER A CA 1
ATOM 730 C C . SER A 1 95 ? -28.265 -9.932 36.685 1.00 92.06 95 SER A C 1
ATOM 732 O O . SER A 1 95 ? -27.293 -9.301 36.269 1.00 92.06 95 SER A O 1
ATOM 734 N N . VAL A 1 96 ? -28.791 -10.947 35.989 1.00 93.25 96 VAL A N 1
ATOM 735 C CA . VAL A 1 96 ? -28.246 -11.381 34.688 1.00 93.25 96 VAL A CA 1
ATOM 736 C C . VAL A 1 96 ? -28.429 -10.290 33.631 1.00 93.25 96 VAL A C 1
ATOM 738 O O . VAL A 1 96 ? -27.501 -10.023 32.864 1.00 93.25 96 VAL A O 1
ATOM 741 N N . ALA A 1 97 ? -29.576 -9.605 33.616 1.00 94.75 97 ALA A N 1
ATOM 742 C CA . ALA A 1 97 ? -29.811 -8.476 32.719 1.00 94.75 97 ALA A CA 1
ATOM 743 C C . ALA A 1 97 ? -28.828 -7.316 32.985 1.00 94.75 97 ALA A C 1
ATOM 745 O O . ALA A 1 97 ? -28.307 -6.735 32.025 1.00 94.75 97 ALA A O 1
ATOM 746 N N . SER A 1 98 ? -28.509 -7.019 34.252 1.00 95.12 98 SER A N 1
ATOM 747 C CA . SER A 1 98 ? -27.486 -6.029 34.631 1.00 95.12 98 SER A CA 1
ATOM 748 C C . SER A 1 98 ? -26.095 -6.427 34.129 1.00 95.12 98 SER A C 1
ATOM 750 O O . SER A 1 98 ? -25.437 -5.624 33.468 1.00 95.12 98 SER A O 1
ATOM 752 N N . VAL A 1 99 ? -25.666 -7.677 34.344 1.00 93.06 99 VAL A N 1
ATOM 753 C CA . VAL A 1 99 ? -24.362 -8.192 33.872 1.00 93.06 99 VAL A CA 1
ATOM 754 C C . VAL A 1 99 ? -24.249 -8.116 32.346 1.00 93.06 99 VAL A C 1
ATOM 756 O O . VAL A 1 99 ? -23.253 -7.615 31.821 1.00 93.06 99 VAL A O 1
ATOM 759 N N . CYS A 1 100 ? -25.289 -8.536 31.621 1.00 91.06 100 CYS A N 1
ATOM 760 C CA . CYS A 1 100 ? -25.329 -8.438 30.159 1.00 91.06 100 CYS A CA 1
ATOM 761 C C . CYS A 1 100 ? -25.253 -6.980 29.684 1.00 91.06 100 CYS A C 1
ATOM 763 O O . CYS A 1 100 ? -24.553 -6.664 28.721 1.00 91.06 100 CYS A O 1
ATOM 765 N N . THR A 1 101 ? -25.934 -6.072 30.387 1.00 91.75 101 THR A N 1
ATOM 766 C CA . THR A 1 101 ? -25.904 -4.638 30.075 1.00 91.75 101 THR A CA 1
ATOM 767 C C . THR A 1 101 ? -24.527 -4.030 30.340 1.00 91.75 101 THR A C 1
ATOM 769 O O . THR A 1 101 ? -24.044 -3.252 29.518 1.00 91.75 101 THR A O 1
ATOM 772 N N . LEU A 1 102 ? -23.855 -4.410 31.430 1.00 89.88 102 LEU A N 1
ATOM 773 C CA . LEU A 1 102 ? -22.483 -3.989 31.730 1.00 89.88 102 LEU A CA 1
ATOM 774 C C . LEU A 1 102 ? -21.495 -4.460 30.659 1.00 89.88 102 LEU A C 1
ATOM 776 O O . LEU A 1 102 ? -20.662 -3.671 30.218 1.00 89.88 102 LEU A O 1
ATOM 780 N N . LEU A 1 103 ? -21.625 -5.700 30.176 1.00 89.19 103 LEU A N 1
ATOM 781 C CA . LEU A 1 103 ? -20.817 -6.198 29.059 1.00 89.19 103 LEU A CA 1
ATOM 782 C C . LEU A 1 103 ? -21.069 -5.420 27.766 1.00 89.19 103 LEU A C 1
ATOM 784 O O . LEU A 1 103 ? -20.118 -5.070 27.071 1.00 89.19 103 LEU A O 1
ATOM 788 N N . ALA A 1 104 ? -22.327 -5.092 27.461 1.00 86.75 104 ALA A N 1
ATOM 789 C CA . ALA A 1 104 ? -22.659 -4.270 26.301 1.00 86.75 104 ALA A CA 1
ATOM 790 C C . ALA A 1 104 ? -22.058 -2.855 26.403 1.00 86.75 104 ALA A C 1
ATOM 792 O O . ALA A 1 104 ? -21.547 -2.328 25.414 1.00 86.75 104 ALA A O 1
ATOM 793 N N . ILE A 1 105 ? -22.074 -2.253 27.600 1.00 85.88 105 ILE A N 1
ATOM 794 C CA . ILE A 1 105 ? -21.422 -0.962 27.863 1.00 85.88 105 ILE A CA 1
ATOM 795 C C . ILE A 1 105 ? -19.903 -1.088 27.688 1.00 85.88 105 ILE A C 1
ATOM 797 O O . ILE A 1 105 ? -19.304 -0.258 27.009 1.00 85.88 105 ILE A O 1
ATOM 801 N N . ALA A 1 106 ? -19.278 -2.122 28.256 1.00 82.00 106 ALA A N 1
ATOM 802 C CA . ALA A 1 106 ? -17.839 -2.351 28.152 1.00 82.00 106 ALA A CA 1
ATOM 803 C C . ALA A 1 106 ? -17.393 -2.543 26.693 1.00 82.00 106 ALA A C 1
ATOM 805 O O . ALA A 1 106 ? -16.423 -1.924 26.252 1.00 82.00 106 ALA A O 1
ATOM 806 N N . PHE A 1 107 ? -18.146 -3.330 25.922 1.00 80.75 107 PHE A N 1
ATOM 807 C CA . PHE A 1 107 ? -17.897 -3.557 24.502 1.00 80.75 107 PHE A CA 1
ATOM 808 C C . PHE A 1 107 ? -18.035 -2.274 23.673 1.00 80.75 107 PHE A C 1
ATOM 810 O O . PHE A 1 107 ? -17.181 -1.986 22.834 1.00 80.75 107 PHE A O 1
ATOM 817 N N . GLU A 1 108 ? -19.070 -1.463 23.918 1.00 76.19 108 GLU A N 1
ATOM 818 C CA . GLU A 1 108 ? -19.222 -0.173 23.235 1.00 76.19 108 GLU A CA 1
ATOM 819 C C . GLU A 1 108 ? -18.046 0.754 23.532 1.00 76.19 108 GLU A C 1
ATOM 821 O O . GLU A 1 108 ? -17.486 1.340 22.604 1.00 76.19 108 GLU A O 1
ATOM 826 N N . ARG A 1 109 ? -17.628 0.840 24.801 1.00 73.50 109 ARG A N 1
ATOM 827 C CA . ARG A 1 109 ? -16.488 1.666 25.209 1.00 73.50 109 ARG A CA 1
ATOM 828 C C . ARG A 1 109 ? -15.208 1.202 24.541 1.00 73.50 109 ARG A C 1
ATOM 830 O O . ARG A 1 109 ? -14.480 2.033 24.007 1.00 73.50 109 ARG A O 1
ATOM 837 N N . PHE A 1 110 ? -14.971 -0.105 24.511 1.00 71.94 110 PHE A N 1
ATOM 838 C CA . PHE A 1 110 ? -13.841 -0.695 23.807 1.00 71.94 110 PHE A CA 1
ATOM 839 C C . PHE A 1 110 ? -13.851 -0.314 22.321 1.00 71.94 110 PHE A C 1
ATOM 841 O O . PHE A 1 110 ? -12.884 0.258 21.822 1.00 71.94 110 PHE A O 1
ATOM 848 N N . TYR A 1 111 ? -14.972 -0.519 21.630 1.00 66.75 111 TYR A N 1
ATOM 849 C CA . TYR A 1 111 ? -15.119 -0.194 20.209 1.00 66.75 111 TYR A CA 1
ATOM 850 C C . TYR A 1 111 ? -14.952 1.311 19.931 1.00 66.75 111 TYR A C 1
ATOM 852 O O . TYR A 1 111 ? -14.334 1.712 18.944 1.00 66.75 111 TYR A O 1
ATOM 860 N N . ALA A 1 112 ? -15.472 2.163 20.819 1.00 61.31 112 ALA A N 1
ATOM 861 C CA . ALA A 1 112 ? -15.357 3.615 20.736 1.00 61.31 112 ALA A CA 1
ATOM 862 C C . ALA A 1 112 ? -13.933 4.139 20.988 1.00 61.31 112 ALA A C 1
ATOM 864 O O . ALA A 1 112 ? -13.642 5.263 20.568 1.00 61.31 112 ALA A O 1
ATOM 865 N N . ILE A 1 113 ? -13.090 3.365 21.679 1.00 62.25 113 ILE A N 1
ATOM 866 C CA . ILE A 1 113 ? -11.689 3.687 21.983 1.00 62.25 113 ILE A CA 1
ATOM 867 C C . ILE A 1 113 ? -10.748 3.137 20.900 1.00 62.25 113 ILE A C 1
ATOM 869 O O . ILE A 1 113 ? -9.828 3.838 20.495 1.00 62.25 113 ILE A O 1
ATOM 873 N N . VAL A 1 114 ? -10.979 1.914 20.413 1.00 56.56 114 VAL A N 1
ATOM 874 C CA . VAL A 1 114 ? -10.043 1.197 19.526 1.00 56.56 114 VAL A CA 1
ATOM 875 C C . VAL A 1 114 ? -10.153 1.615 18.053 1.00 56.56 114 VAL A C 1
ATOM 877 O O . VAL A 1 114 ? -9.168 1.532 17.322 1.00 56.56 114 VAL A O 1
ATOM 880 N N . LEU A 1 115 ? -11.317 2.077 17.578 1.00 45.62 115 LEU A N 1
ATOM 881 C CA . LEU A 1 115 ? -11.504 2.332 16.144 1.00 45.62 115 LEU A CA 1
ATOM 882 C C . LEU A 1 115 ? -11.237 3.777 15.700 1.00 45.62 115 LEU A C 1
ATOM 884 O O . LEU A 1 115 ? -11.767 4.720 16.296 1.00 45.62 115 LEU A O 1
ATOM 888 N N . PRO A 1 116 ? -10.510 3.963 14.577 1.00 40.19 116 PRO A N 1
ATOM 889 C CA . PRO A 1 116 ? -10.232 5.277 14.017 1.00 40.19 116 PRO A CA 1
ATOM 890 C C . PRO A 1 116 ? -11.513 5.955 13.508 1.00 40.19 116 PRO A C 1
ATOM 892 O O . PRO A 1 116 ? -12.432 5.316 12.984 1.00 40.19 116 PRO A O 1
ATOM 895 N N . TYR A 1 117 ? -11.551 7.282 13.648 1.00 38.41 117 TYR A N 1
ATOM 896 C CA . TYR A 1 117 ? -12.716 8.157 13.458 1.00 38.41 117 TYR A CA 1
ATOM 897 C C . TYR A 1 117 ? -13.501 7.917 12.151 1.00 38.41 117 TYR A C 1
ATOM 899 O O . TYR A 1 117 ? -14.730 7.985 12.155 1.00 38.41 117 TYR A O 1
ATOM 907 N N . HIS A 1 118 ? -12.826 7.543 11.060 1.00 39.03 118 HIS A N 1
ATOM 908 C CA . HIS A 1 118 ? -13.444 7.305 9.751 1.00 39.03 118 HIS A CA 1
ATOM 909 C C . HIS A 1 118 ? -14.343 6.048 9.693 1.00 39.03 118 HIS A C 1
ATOM 911 O O . HIS A 1 118 ? -15.397 6.072 9.061 1.00 39.03 118 HIS A O 1
ATOM 917 N N . ASN A 1 119 ? -13.998 4.977 10.422 1.00 39.69 119 ASN A N 1
ATOM 918 C CA . ASN A 1 119 ? -14.816 3.754 10.516 1.00 39.69 119 ASN A CA 1
ATOM 919 C C . ASN A 1 119 ? -15.787 3.766 11.708 1.00 39.69 119 ASN A C 1
ATOM 921 O O . ASN A 1 119 ? -16.597 2.847 11.877 1.00 39.69 119 ASN A O 1
ATOM 925 N N . ARG A 1 120 ? -15.766 4.833 12.516 1.00 44.88 120 ARG A N 1
ATOM 926 C CA . ARG A 1 120 ? -16.646 5.000 13.679 1.00 44.88 120 ARG A CA 1
ATOM 927 C C . ARG A 1 120 ? -18.123 5.077 13.287 1.00 44.88 120 ARG A C 1
ATOM 929 O O . ARG A 1 120 ? -18.977 4.726 14.094 1.00 44.88 120 ARG A O 1
ATOM 936 N N . SER A 1 121 ? -18.438 5.487 12.055 1.00 46.78 121 SER A N 1
ATOM 937 C CA . SER A 1 121 ? -19.808 5.566 11.528 1.00 46.78 121 SER A CA 1
ATOM 938 C C . SER A 1 121 ? -20.457 4.189 11.316 1.00 46.78 121 SER A C 1
ATOM 940 O O . SER A 1 121 ? -21.625 4.021 11.662 1.00 46.78 121 SER A O 1
ATOM 942 N N . LYS A 1 122 ? -19.707 3.182 10.836 1.00 45.25 122 LYS A N 1
ATOM 943 C CA . LYS A 1 122 ? -20.224 1.824 10.557 1.00 45.25 122 LYS A CA 1
ATOM 944 C C . LYS A 1 122 ? -20.580 1.043 11.829 1.00 45.25 122 LYS A C 1
ATOM 946 O O . LYS A 1 122 ? -21.571 0.310 11.855 1.00 45.25 122 LYS A O 1
ATOM 951 N N . GLY A 1 123 ? -19.823 1.244 12.908 1.00 49.47 123 GLY A N 1
ATOM 952 C CA . GLY A 1 123 ? -20.084 0.612 14.207 1.00 49.47 123 GLY A CA 1
ATOM 953 C C . GLY A 1 123 ? -20.793 1.491 15.234 1.00 49.47 123 GLY A C 1
ATOM 954 O O . GLY A 1 123 ? -21.003 1.055 16.362 1.00 49.47 123 GLY A O 1
ATOM 955 N N . ARG A 1 124 ? -21.200 2.715 14.870 1.00 58.41 124 ARG A N 1
ATOM 956 C CA . ARG A 1 124 ? -21.929 3.600 15.782 1.00 58.41 124 ARG A CA 1
ATOM 957 C C . ARG A 1 124 ? -23.220 2.924 16.238 1.00 58.41 124 ARG A C 1
ATOM 959 O O . ARG A 1 124 ? -24.041 2.486 15.425 1.00 58.41 124 ARG A O 1
ATOM 966 N N . MET A 1 125 ? -23.396 2.846 17.551 1.00 64.75 125 MET A N 1
ATOM 967 C CA . MET A 1 125 ? -24.566 2.235 18.161 1.00 64.75 125 MET A CA 1
ATOM 968 C C . MET A 1 125 ? -25.795 3.094 17.836 1.00 64.75 125 MET A C 1
ATOM 970 O O . MET A 1 125 ? -25.881 4.253 18.236 1.00 64.75 125 MET A O 1
ATOM 974 N N . THR A 1 126 ? -26.714 2.570 17.025 1.00 74.81 126 THR A N 1
ATOM 975 C CA . THR A 1 126 ? -27.964 3.260 16.679 1.00 74.81 126 THR A CA 1
ATOM 976 C C . THR A 1 126 ? -29.051 2.899 17.689 1.00 74.81 126 THR A C 1
ATOM 978 O O . THR A 1 126 ? -28.989 1.845 18.321 1.00 74.81 126 THR A O 1
ATOM 981 N N . ASN A 1 127 ? -30.095 3.723 17.805 1.00 77.50 127 ASN A N 1
ATOM 982 C CA . ASN A 1 127 ? -31.223 3.435 18.703 1.00 77.50 127 ASN A CA 1
ATOM 983 C C . ASN A 1 127 ? -31.876 2.070 18.404 1.00 77.50 127 ASN A C 1
ATOM 985 O O . ASN A 1 127 ? -32.279 1.371 19.328 1.00 77.50 127 ASN A O 1
ATOM 989 N N . LYS A 1 128 ? -31.917 1.657 17.125 1.00 79.69 128 LYS A N 1
ATOM 990 C CA . LYS A 1 128 ? -32.412 0.330 16.718 1.00 79.69 128 LYS A CA 1
ATOM 991 C C . LYS A 1 128 ? -31.536 -0.796 17.276 1.00 79.69 128 LYS A C 1
ATOM 993 O O . LYS A 1 128 ? -32.062 -1.735 17.861 1.00 79.69 128 LYS A O 1
ATOM 998 N N . LYS A 1 129 ? -30.208 -0.677 17.147 1.00 79.88 129 LYS A N 1
ATOM 999 C CA . LYS A 1 129 ? -29.256 -1.661 17.691 1.00 79.88 129 LYS A CA 1
ATOM 1000 C C . LYS A 1 129 ? -29.359 -1.760 19.217 1.00 79.88 129 LYS A C 1
ATOM 1002 O O . LYS A 1 129 ? -29.333 -2.861 19.745 1.00 79.88 129 LYS A O 1
ATOM 1007 N N . ILE A 1 130 ? -29.549 -0.642 19.920 1.00 81.50 130 ILE A N 1
ATOM 1008 C CA . ILE A 1 130 ? -29.726 -0.648 21.384 1.00 81.50 130 ILE A CA 1
ATOM 1009 C C . ILE A 1 130 ? -31.013 -1.339 21.791 1.00 81.50 130 ILE A C 1
ATOM 1011 O O . ILE A 1 130 ? -30.996 -2.132 22.722 1.00 81.50 130 ILE A O 1
ATOM 1015 N N . CYS A 1 131 ? -32.119 -1.050 21.106 1.00 83.88 131 CYS A N 1
ATOM 1016 C CA . CYS A 1 131 ? -33.384 -1.714 21.388 1.00 83.88 131 CYS A CA 1
ATOM 1017 C C . CYS A 1 131 ? -33.236 -3.239 21.258 1.00 83.88 131 CYS A C 1
ATOM 1019 O O . CYS A 1 131 ? -33.651 -3.963 22.158 1.00 83.88 131 CYS A O 1
ATOM 1021 N N . LEU A 1 132 ? -32.543 -3.711 20.214 1.00 85.69 132 LEU A N 1
ATOM 1022 C CA . LEU A 1 132 ? -32.225 -5.131 20.042 1.00 85.69 132 LEU A CA 1
ATOM 1023 C C . LEU A 1 132 ? -31.341 -5.683 21.170 1.00 85.69 132 LEU A C 1
ATOM 1025 O O . LEU A 1 132 ? -31.638 -6.753 21.687 1.00 85.69 132 LEU A O 1
ATOM 1029 N N . ILE A 1 133 ? -30.297 -4.955 21.583 1.00 86.81 133 ILE A N 1
ATOM 1030 C CA . ILE A 1 133 ? -29.421 -5.359 22.697 1.00 86.81 133 ILE A CA 1
ATOM 1031 C C . ILE A 1 133 ? -30.215 -5.468 24.003 1.00 86.81 133 ILE A C 1
ATOM 1033 O O . ILE A 1 133 ? -30.072 -6.450 24.718 1.00 86.81 133 ILE A O 1
ATOM 1037 N N . VAL A 1 134 ? -31.077 -4.495 24.305 1.00 89.25 134 VAL A N 1
ATOM 1038 C CA . VAL A 1 134 ? -31.913 -4.513 25.513 1.00 89.25 134 VAL A CA 1
ATOM 1039 C C . VAL A 1 134 ? -32.848 -5.721 25.498 1.00 89.25 134 VAL A C 1
ATOM 1041 O O . VAL A 1 134 ? -32.872 -6.473 26.469 1.00 89.25 134 VAL A O 1
ATOM 1044 N N . VAL A 1 135 ? -33.565 -5.953 24.393 1.00 90.31 135 VAL A N 1
ATOM 1045 C CA . VAL A 1 135 ? -34.431 -7.134 24.244 1.00 90.31 135 VAL A CA 1
ATOM 1046 C C . VAL A 1 135 ? -33.624 -8.419 24.425 1.00 90.31 135 VAL A C 1
ATOM 1048 O O . VAL A 1 135 ? -34.051 -9.305 25.161 1.00 90.31 135 VAL A O 1
ATOM 1051 N N . PHE A 1 136 ? -32.433 -8.501 23.830 1.00 90.38 136 PHE A N 1
ATOM 1052 C CA . PHE A 1 136 ? -31.538 -9.641 23.997 1.00 90.38 136 PHE A CA 1
ATOM 1053 C C . PHE A 1 136 ? -31.129 -9.856 25.461 1.00 90.38 136 PHE A C 1
ATOM 1055 O O . PHE A 1 136 ? -31.240 -10.979 25.940 1.00 90.38 136 PHE A O 1
ATOM 1062 N N . CYS A 1 137 ? -30.726 -8.811 26.195 1.00 90.31 137 CYS A N 1
ATOM 1063 C CA . CYS A 1 137 ? -30.340 -8.923 27.607 1.00 90.31 137 CYS A CA 1
ATOM 1064 C C . CYS A 1 137 ? -31.461 -9.529 28.464 1.00 90.31 137 CYS A C 1
ATOM 1066 O O . CYS A 1 137 ? -31.204 -10.418 29.274 1.00 90.31 137 CYS A O 1
ATOM 1068 N N . TRP A 1 138 ? -32.703 -9.071 28.278 1.00 93.75 138 TRP A N 1
ATOM 1069 C CA . TRP A 1 138 ? -33.852 -9.563 29.044 1.00 93.75 138 TRP A CA 1
ATOM 1070 C C . TRP A 1 138 ? -34.266 -10.977 28.632 1.00 93.75 138 TRP A C 1
ATOM 1072 O O . TRP A 1 138 ? -34.511 -11.815 29.497 1.00 93.75 138 TRP A O 1
ATOM 1082 N N . MET A 1 139 ? -34.291 -11.270 27.329 1.00 92.94 139 MET A N 1
ATOM 1083 C CA . MET A 1 139 ? -34.597 -12.616 26.836 1.00 92.94 139 MET A CA 1
ATOM 1084 C C . MET A 1 139 ? -33.546 -13.628 27.290 1.00 92.94 139 MET A C 1
ATOM 1086 O O . MET A 1 139 ? -33.904 -14.698 27.773 1.00 92.94 139 MET A O 1
ATOM 1090 N N . PHE A 1 140 ? -32.259 -13.283 27.206 1.00 90.00 140 PHE A N 1
ATOM 1091 C CA . PHE A 1 140 ? -31.178 -14.123 27.713 1.00 90.00 140 PHE A CA 1
ATOM 1092 C C . PHE A 1 140 ? -31.299 -14.339 29.225 1.00 90.00 140 PHE A C 1
ATOM 1094 O O . PHE A 1 140 ? -31.203 -15.473 29.680 1.00 90.00 140 PHE A O 1
ATOM 1101 N N . ALA A 1 141 ? -31.579 -13.288 30.003 1.00 93.12 141 ALA A N 1
ATOM 1102 C CA . ALA A 1 141 ? -31.761 -13.412 31.445 1.00 93.12 141 ALA A CA 1
ATOM 1103 C C . ALA A 1 141 ? -32.929 -14.335 31.822 1.00 93.12 141 ALA A C 1
ATOM 1105 O O . ALA A 1 141 ? -32.798 -15.137 32.746 1.00 93.12 141 ALA A O 1
ATOM 1106 N N . LEU A 1 142 ? -34.050 -14.261 31.100 1.00 90.69 142 LEU A N 1
ATOM 1107 C CA . LEU A 1 142 ? -35.194 -15.152 31.301 1.00 90.69 142 LEU A CA 1
ATOM 1108 C C . LEU A 1 142 ? -34.861 -16.599 30.925 1.00 90.69 142 LEU A C 1
ATOM 1110 O O . LEU A 1 142 ? -35.122 -17.501 31.714 1.00 90.69 142 LEU A O 1
ATOM 1114 N N . LEU A 1 143 ? -34.244 -16.812 29.759 1.00 89.94 143 LEU A N 1
ATOM 1115 C CA . LEU A 1 143 ? -33.870 -18.143 29.274 1.00 89.94 143 LEU A CA 1
ATOM 1116 C C . LEU A 1 143 ? -32.824 -18.809 30.171 1.00 89.94 143 LEU A C 1
ATOM 1118 O O . LEU A 1 143 ? -32.946 -19.986 30.486 1.00 89.94 143 LEU A O 1
ATOM 1122 N N . PHE A 1 144 ? -31.824 -18.061 30.636 1.00 88.44 144 PHE A N 1
ATOM 1123 C CA . PHE A 1 144 ? -30.788 -18.592 31.521 1.00 88.44 144 PHE A CA 1
ATOM 1124 C C . PHE A 1 144 ? -31.345 -19.006 32.893 1.00 88.44 144 PHE A C 1
ATOM 1126 O O . PHE A 1 144 ? -30.838 -19.931 33.521 1.00 88.44 144 PHE A O 1
ATOM 1133 N N . ASN A 1 145 ? -32.415 -18.344 33.348 1.00 89.25 145 ASN A N 1
ATOM 1134 C CA . ASN A 1 145 ? -33.110 -18.671 34.593 1.00 89.25 145 ASN A CA 1
ATOM 1135 C C . ASN A 1 145 ? -34.255 -19.686 34.412 1.00 89.25 145 ASN A C 1
ATOM 1137 O O . ASN A 1 145 ? -34.870 -20.067 35.409 1.00 89.25 145 ASN A O 1
ATOM 1141 N N . GLU A 1 146 ? -34.544 -20.146 33.190 1.00 88.81 146 GLU A N 1
ATOM 1142 C CA . GLU A 1 146 ? -35.610 -21.120 32.905 1.00 88.81 146 GLU A CA 1
ATOM 1143 C C . GLU A 1 146 ? -35.516 -22.386 33.778 1.00 88.81 146 GLU A C 1
ATOM 1145 O O . GLU A 1 146 ? -36.529 -22.730 34.400 1.00 88.81 146 GLU A O 1
ATOM 1150 N N . PRO A 1 147 ? -34.330 -22.996 33.996 1.00 88.00 147 PRO A N 1
ATOM 1151 C CA . PRO A 1 147 ? -34.234 -24.187 34.836 1.00 88.00 147 PRO A CA 1
ATOM 1152 C C . PRO A 1 147 ? -34.725 -23.948 36.269 1.00 88.00 147 PRO A C 1
ATOM 1154 O O . PRO A 1 147 ? -35.352 -24.826 36.862 1.00 88.00 147 PRO A O 1
ATOM 1157 N N . LEU A 1 148 ? -34.520 -22.744 36.827 1.00 86.75 148 LEU A N 1
ATOM 1158 C CA . LEU A 1 148 ? -35.037 -22.387 38.154 1.00 86.75 148 LEU A CA 1
ATOM 1159 C C . LEU A 1 148 ? -36.563 -22.316 38.179 1.00 86.75 148 LEU A C 1
ATOM 1161 O O . LEU A 1 148 ? -37.157 -22.720 39.179 1.00 86.75 148 LEU A O 1
ATOM 1165 N N . PHE A 1 149 ? -37.207 -21.851 37.106 1.00 86.69 149 PHE A N 1
ATOM 1166 C CA . PHE A 1 149 ? -38.669 -21.869 37.004 1.00 86.69 149 PHE A CA 1
ATOM 1167 C C . PHE A 1 149 ? -39.223 -23.299 36.978 1.00 86.69 149 PHE A C 1
ATOM 1169 O O . PHE A 1 149 ? -40.323 -23.537 37.487 1.00 86.69 149 PHE A O 1
ATOM 1176 N N . ALA A 1 150 ? -38.474 -24.259 36.433 1.00 86.75 150 ALA A N 1
ATOM 1177 C CA . ALA A 1 150 ? -38.868 -25.664 36.427 1.00 86.75 150 ALA A CA 1
ATOM 1178 C C . ALA A 1 150 ? -38.722 -26.313 37.816 1.00 86.75 150 ALA A C 1
ATOM 1180 O O . ALA A 1 150 ? -39.662 -26.951 38.301 1.00 86.75 150 ALA A O 1
ATOM 1181 N N . VAL A 1 151 ? -37.576 -26.117 38.480 1.00 87.38 151 VAL A N 1
ATOM 1182 C CA . VAL A 1 151 ? -37.238 -26.854 39.713 1.00 87.38 151 VAL A CA 1
ATOM 1183 C C . VAL A 1 151 ? -37.709 -26.191 41.008 1.00 87.38 151 VAL A C 1
ATOM 1185 O O . VAL A 1 151 ? -37.784 -26.865 42.036 1.00 87.38 151 VAL A O 1
ATOM 1188 N N . ARG A 1 152 ? -38.005 -24.883 41.018 1.00 87.81 152 ARG A N 1
ATOM 1189 C CA . ARG A 1 152 ? -38.431 -24.180 42.240 1.00 87.81 152 ARG A CA 1
ATOM 1190 C C . ARG A 1 152 ? -39.884 -24.520 42.579 1.00 87.81 152 ARG A C 1
ATOM 1192 O O . ARG A 1 152 ? -40.774 -24.277 41.769 1.00 87.81 152 ARG A O 1
ATOM 1199 N N . LYS A 1 153 ? -40.129 -25.042 43.781 1.00 87.25 153 LYS A N 1
ATOM 1200 C CA . LYS A 1 153 ? -41.471 -25.368 44.288 1.00 87.25 153 LYS A CA 1
ATOM 1201 C C . LYS A 1 153 ? -41.632 -24.956 45.749 1.00 87.25 153 LYS A C 1
ATOM 1203 O O . LYS A 1 153 ? -40.644 -24.760 46.466 1.00 87.25 153 LYS A O 1
ATOM 1208 N N . PHE A 1 154 ? -42.882 -24.822 46.170 1.00 84.69 154 PHE A N 1
ATOM 1209 C CA . PHE A 1 154 ? -43.253 -24.552 47.547 1.00 84.69 154 PHE A CA 1
ATOM 1210 C C . PHE A 1 154 ? -43.141 -25.825 48.396 1.00 84.69 154 PHE A C 1
ATOM 1212 O O . PHE A 1 154 ? -43.576 -26.903 47.995 1.00 84.69 154 PHE A O 1
ATOM 1219 N N . ASN A 1 155 ? -42.545 -25.701 49.580 1.00 79.94 155 ASN A N 1
ATOM 1220 C CA . ASN A 1 155 ? -42.391 -26.778 50.546 1.00 79.94 155 ASN A CA 1
ATOM 1221 C C . ASN A 1 155 ? -43.166 -26.467 51.828 1.00 79.94 155 ASN A C 1
ATOM 1223 O O . ASN A 1 155 ? -42.805 -25.562 52.582 1.00 79.94 155 ASN A O 1
ATOM 1227 N N . HIS A 1 156 ? -44.177 -27.286 52.109 1.00 70.38 156 HIS A N 1
ATOM 1228 C CA . HIS A 1 156 ? -45.008 -27.186 53.306 1.00 70.38 156 HIS A CA 1
ATOM 1229 C C . HIS A 1 156 ? -44.252 -27.436 54.623 1.00 70.38 156 HIS A C 1
ATOM 1231 O O . HIS A 1 156 ? -44.648 -26.901 55.653 1.00 70.38 156 HIS A O 1
ATOM 1237 N N . GLY A 1 157 ? -43.161 -28.212 54.612 1.00 64.00 157 GLY A N 1
ATOM 1238 C CA . GLY A 1 157 ? -42.482 -28.673 55.832 1.00 64.00 157 GLY A CA 1
ATOM 1239 C C . GLY A 1 157 ? -41.583 -27.649 56.541 1.00 64.00 157 GLY A C 1
ATOM 1240 O O . GLY A 1 157 ? -41.029 -27.964 57.587 1.00 64.00 157 GLY A O 1
ATOM 1241 N N . HIS A 1 158 ? -41.402 -26.444 55.985 1.00 63.44 158 HIS A N 1
ATOM 1242 C CA . HIS A 1 158 ? -40.418 -25.457 56.467 1.00 63.44 158 HIS A CA 1
ATOM 1243 C C . HIS A 1 158 ? -40.948 -24.012 56.484 1.00 63.44 158 HIS A C 1
ATOM 1245 O O . HIS A 1 158 ? -40.213 -23.060 56.214 1.00 63.44 158 HIS A O 1
ATOM 1251 N N . ILE A 1 159 ? -42.233 -23.838 56.808 1.00 61.47 159 ILE A N 1
ATOM 1252 C CA . ILE A 1 159 ? -42.849 -22.508 56.958 1.00 61.47 159 ILE A CA 1
ATOM 1253 C C . ILE A 1 159 ? -42.175 -21.723 58.101 1.00 61.47 159 ILE A C 1
ATOM 1255 O O . ILE A 1 159 ? -41.895 -20.539 57.943 1.00 61.47 159 ILE A O 1
ATOM 1259 N N . GLU A 1 160 ? -41.822 -22.393 59.203 1.00 56.34 160 GLU A N 1
ATOM 1260 C CA . GLU A 1 160 ? -41.240 -21.762 60.401 1.00 56.34 160 GLU A CA 1
ATOM 1261 C C . GLU A 1 160 ? -39.775 -21.318 60.241 1.00 56.34 160 GLU A C 1
ATOM 1263 O O . GLU A 1 160 ? -39.324 -20.416 60.939 1.00 56.34 160 GLU A O 1
ATOM 1268 N N . THR A 1 161 ? -39.021 -21.913 59.309 1.00 58.75 161 THR A N 1
ATOM 1269 C CA . THR A 1 161 ? -37.594 -21.597 59.092 1.00 58.75 161 THR A CA 1
ATOM 1270 C C . THR A 1 161 ? -37.360 -20.583 57.970 1.00 58.75 161 THR A C 1
ATOM 1272 O O . THR A 1 161 ? -36.227 -20.168 57.735 1.00 58.75 161 THR A O 1
ATOM 1275 N N . GLY A 1 162 ? -38.413 -20.202 57.241 1.00 59.91 162 GLY A N 1
ATOM 1276 C CA . GLY A 1 162 ? -38.338 -19.273 56.112 1.00 59.91 162 GLY A CA 1
ATOM 1277 C C . GLY A 1 162 ? -37.644 -19.772 54.858 1.00 59.91 162 GLY A C 1
ATOM 1278 O O . GLY A 1 162 ? -37.346 -18.988 53.958 1.00 59.91 162 GLY A O 1
ATOM 1279 N N . PHE A 1 163 ? -37.471 -21.087 54.748 1.00 64.25 163 PHE A N 1
ATOM 1280 C CA . PHE A 1 163 ? -36.974 -21.768 53.553 1.00 64.25 163 PHE A CA 1
ATOM 1281 C C . PHE A 1 163 ? -38.096 -22.517 52.820 1.00 64.25 163 PHE A C 1
ATOM 1283 O O . PHE A 1 163 ? -37.910 -23.634 52.337 1.00 64.25 163 PHE A O 1
ATOM 1290 N N . PHE A 1 164 ? -39.279 -21.909 52.723 1.00 74.62 164 PHE A N 1
ATOM 1291 C CA . PHE A 1 164 ? -40.450 -22.541 52.110 1.00 74.62 164 PHE A CA 1
ATOM 1292 C C . PHE A 1 164 ? -40.392 -22.610 50.573 1.00 74.62 164 PHE A C 1
ATOM 1294 O O . PHE A 1 164 ? -41.196 -23.300 49.958 1.00 74.62 164 PHE A O 1
ATOM 1301 N N . CYS A 1 165 ? -39.441 -21.924 49.934 1.00 83.25 165 CYS A N 1
ATOM 1302 C CA . CYS A 1 165 ? -39.200 -21.977 48.492 1.00 83.25 165 CYS A CA 1
ATOM 1303 C C . CYS A 1 165 ? -37.900 -22.724 48.190 1.00 83.25 165 CYS A C 1
ATOM 1305 O O . CYS A 1 165 ? -36.813 -22.148 48.290 1.00 83.25 165 CYS A O 1
ATOM 1307 N N . ARG A 1 166 ? -37.992 -24.000 47.791 1.00 82.88 166 ARG A N 1
ATOM 1308 C CA . ARG A 1 166 ? -36.819 -24.863 47.562 1.00 82.88 166 ARG A CA 1
ATOM 1309 C C . ARG A 1 166 ? -36.719 -25.296 46.101 1.00 82.88 166 ARG A C 1
ATOM 1311 O O . ARG A 1 166 ? -37.720 -25.418 45.401 1.00 82.88 166 ARG A O 1
ATOM 1318 N N . SER A 1 167 ? -35.492 -25.489 45.626 1.00 84.69 167 SER A N 1
ATOM 1319 C CA . SER A 1 167 ? -35.233 -26.078 44.310 1.00 84.69 167 SER A CA 1
ATOM 1320 C C . SER A 1 167 ? -35.137 -27.594 44.435 1.00 84.69 167 SER A C 1
ATOM 1322 O O . SER A 1 167 ? -34.306 -28.088 45.196 1.00 84.69 167 SER A O 1
ATOM 1324 N N . TYR A 1 168 ? -35.967 -28.309 43.684 1.00 86.25 168 TYR A N 1
ATOM 1325 C CA . TYR A 1 168 ? -36.003 -29.767 43.623 1.00 86.25 168 TYR A CA 1
ATOM 1326 C C . TYR A 1 168 ? -35.394 -30.228 42.305 1.00 86.25 168 TYR A C 1
ATOM 1328 O O . TYR A 1 168 ? -36.077 -30.321 41.284 1.00 86.25 168 TYR A O 1
ATOM 1336 N N . TRP A 1 169 ? -34.086 -30.458 42.325 1.00 85.50 169 TRP A N 1
ATOM 1337 C CA . TRP A 1 169 ? -33.360 -30.967 41.169 1.00 85.50 169 TRP A CA 1
ATOM 1338 C C . TRP A 1 169 ? -33.572 -32.482 41.041 1.00 85.50 169 TRP A C 1
ATOM 1340 O O . TRP A 1 169 ? -33.498 -33.167 42.059 1.00 85.50 169 TRP A O 1
ATOM 1350 N N . PRO A 1 170 ? -33.816 -33.015 39.828 1.00 87.00 170 PRO A N 1
ATOM 1351 C CA . PRO A 1 170 ? -33.979 -34.455 39.615 1.00 87.00 170 PRO A CA 1
ATOM 1352 C C . PRO A 1 170 ? -32.758 -35.274 40.046 1.00 87.00 170 PRO A C 1
ATOM 1354 O O . PRO A 1 170 ? -32.915 -36.329 40.644 1.00 87.00 170 PRO A O 1
ATOM 1357 N N . ASN A 1 171 ? -31.557 -34.756 39.765 1.00 88.31 171 ASN A N 1
ATOM 1358 C CA . ASN A 1 171 ? -30.272 -35.370 40.087 1.00 88.31 171 ASN A CA 1
ATOM 1359 C C . ASN A 1 171 ? -29.340 -34.310 40.689 1.00 88.31 171 ASN A C 1
ATOM 1361 O O . ASN A 1 171 ? -29.358 -33.153 40.254 1.00 88.31 171 ASN A O 1
ATOM 1365 N N . GLU A 1 172 ? -28.487 -34.703 41.637 1.00 87.81 172 GLU A N 1
ATOM 1366 C CA . GLU A 1 172 ? -27.498 -33.800 42.247 1.00 87.81 172 GLU A CA 1
ATOM 1367 C C . GLU A 1 172 ? -26.495 -33.264 41.218 1.00 87.81 172 GLU A C 1
ATOM 1369 O O . GLU A 1 172 ? -26.164 -32.079 41.237 1.00 87.81 172 GLU A O 1
ATOM 1374 N N . GLU A 1 173 ? -26.100 -34.092 40.247 1.00 83.56 173 GLU A N 1
ATOM 1375 C CA . GLU A 1 173 ? -25.208 -33.700 39.150 1.00 83.56 173 GLU A CA 1
ATOM 1376 C C . GLU A 1 173 ? -25.743 -32.496 38.362 1.00 83.56 173 GLU A C 1
ATOM 1378 O O . GLU A 1 173 ? -24.982 -31.596 38.011 1.00 83.56 173 GLU A O 1
ATOM 1383 N N . LEU A 1 174 ? -27.061 -32.426 38.139 1.00 83.31 174 LEU A N 1
ATOM 1384 C CA . LEU A 1 174 ? -27.684 -31.323 37.406 1.00 83.31 174 LEU A CA 1
ATOM 1385 C C . LEU A 1 174 ? -27.669 -30.022 38.220 1.00 83.31 174 LEU A C 1
ATOM 1387 O O . LEU A 1 174 ? -27.439 -28.947 37.665 1.00 83.31 174 LEU A O 1
ATOM 1391 N N . ALA A 1 175 ? -27.864 -30.116 39.539 1.00 81.88 175 ALA A N 1
ATOM 1392 C CA . ALA A 1 175 ? -27.763 -28.973 40.443 1.00 81.88 175 ALA A CA 1
ATOM 1393 C C . ALA A 1 175 ? -26.329 -28.423 40.488 1.00 81.88 175 ALA A C 1
ATOM 1395 O O . ALA A 1 175 ? -26.114 -27.210 40.422 1.00 81.88 175 ALA A O 1
ATOM 1396 N N . ILE A 1 176 ? -25.344 -29.322 40.572 1.00 84.00 176 ILE A N 1
ATOM 1397 C CA . ILE A 1 176 ? -23.919 -28.988 40.568 1.00 84.00 176 ILE A CA 1
ATOM 1398 C C . ILE A 1 176 ? -23.532 -28.342 39.232 1.00 84.00 176 ILE A C 1
ATOM 1400 O O . ILE A 1 176 ? -22.947 -27.258 39.226 1.00 84.00 176 ILE A O 1
ATOM 1404 N N . ALA A 1 177 ? -23.923 -28.944 38.105 1.00 85.75 177 ALA A N 1
ATOM 1405 C CA . ALA A 1 177 ? -23.675 -28.401 36.772 1.00 85.75 177 ALA A CA 1
ATOM 1406 C C . ALA A 1 177 ? -24.282 -27.000 36.602 1.00 85.75 177 ALA A C 1
ATOM 1408 O O . ALA A 1 177 ? -23.597 -26.091 36.137 1.00 85.75 177 ALA A O 1
ATOM 1409 N N . TYR A 1 178 ? -25.527 -26.787 37.040 1.00 84.94 178 TYR A N 1
ATOM 1410 C CA . TYR A 1 178 ? -26.176 -25.474 36.996 1.00 84.94 178 TYR A CA 1
ATOM 1411 C C . TYR A 1 178 ? -25.414 -24.415 37.806 1.00 84.94 178 TYR A C 1
ATOM 1413 O O . TYR A 1 178 ? -25.204 -23.300 37.326 1.00 84.94 178 TYR A O 1
ATOM 1421 N N . ASN A 1 179 ? -24.947 -24.760 39.008 1.00 86.62 179 ASN A N 1
ATOM 1422 C CA . ASN A 1 179 ? -24.157 -23.847 39.834 1.00 86.62 179 ASN A CA 1
ATOM 1423 C C . ASN A 1 179 ? -22.807 -23.502 39.184 1.00 86.62 179 ASN A C 1
ATOM 1425 O O . ASN A 1 179 ? -22.417 -22.333 39.176 1.00 86.62 179 ASN A O 1
ATOM 1429 N N . TYR A 1 180 ? -22.114 -24.478 38.589 1.00 86.62 180 TYR A N 1
ATOM 1430 C CA . TYR A 1 180 ? -20.883 -24.211 37.837 1.00 86.62 180 TYR A CA 1
ATOM 1431 C C . TYR A 1 180 ? -21.134 -23.326 36.615 1.00 86.62 180 TYR A C 1
ATOM 1433 O O . TYR A 1 180 ? -20.379 -22.381 36.386 1.00 86.62 180 TYR A O 1
ATOM 1441 N N . LEU A 1 181 ? -22.214 -23.573 35.868 1.00 86.62 181 LEU A N 1
ATOM 1442 C CA . LEU A 1 181 ? -22.614 -22.720 34.748 1.00 86.62 181 LEU A CA 1
ATOM 1443 C C . LEU A 1 181 ? -22.847 -21.277 35.205 1.00 86.62 181 LEU A C 1
ATOM 1445 O O . LEU A 1 181 ? -22.373 -20.353 34.551 1.00 86.62 181 LEU A O 1
ATOM 1449 N N . TRP A 1 182 ? -23.494 -21.068 36.352 1.00 88.62 182 TRP A N 1
ATOM 1450 C CA . TRP A 1 182 ? -23.663 -19.736 36.937 1.00 88.62 182 TRP A CA 1
ATOM 1451 C C . TRP A 1 182 ? -22.337 -19.047 37.247 1.00 88.62 182 TRP A C 1
ATOM 1453 O O . TRP A 1 182 ? -22.119 -17.909 36.826 1.00 88.62 182 TRP A O 1
ATOM 1463 N N . VAL A 1 183 ? -21.435 -19.735 37.949 1.00 86.94 183 VAL A N 1
ATOM 1464 C CA . VAL A 1 183 ? -20.121 -19.185 38.313 1.00 86.94 183 VAL A CA 1
ATOM 1465 C C . VAL A 1 183 ? -19.313 -18.828 37.066 1.00 86.94 183 VAL A C 1
ATOM 1467 O O . VAL A 1 183 ? -18.704 -17.762 37.015 1.00 86.94 183 VAL A O 1
ATOM 1470 N N . ILE A 1 184 ? -19.337 -19.678 36.040 1.00 86.62 184 ILE A N 1
ATOM 1471 C CA . ILE A 1 184 ? -18.566 -19.475 34.812 1.00 86.62 184 ILE A CA 1
ATOM 1472 C C . ILE A 1 184 ? -19.176 -18.360 33.953 1.00 86.62 184 ILE A C 1
ATOM 1474 O O . ILE A 1 184 ? -18.480 -17.400 33.623 1.00 86.62 184 ILE A O 1
ATOM 1478 N N . PHE A 1 185 ? -20.461 -18.457 33.601 1.00 85.00 185 PHE A N 1
ATOM 1479 C CA . PHE A 1 185 ? -21.091 -17.569 32.616 1.00 85.00 185 PHE A CA 1
ATOM 1480 C C . PHE A 1 185 ? -21.515 -16.213 33.172 1.00 85.00 185 PHE A C 1
ATOM 1482 O O . PHE A 1 185 ? -21.533 -15.245 32.417 1.00 85.00 185 PHE A O 1
ATOM 1489 N N . ILE A 1 186 ? -21.852 -16.123 34.461 1.00 87.38 186 ILE A N 1
ATOM 1490 C CA . ILE A 1 186 ? -22.293 -14.867 35.089 1.00 87.38 186 ILE A CA 1
ATOM 1491 C C . ILE A 1 186 ? -21.191 -14.257 35.971 1.00 87.38 186 ILE A C 1
ATOM 1493 O O . ILE A 1 186 ? -21.167 -13.043 36.159 1.00 87.38 186 ILE A O 1
ATOM 1497 N N . GLY A 1 187 ? -20.247 -15.066 36.462 1.00 84.50 187 GLY A N 1
ATOM 1498 C CA . GLY A 1 187 ? -19.105 -14.610 37.260 1.00 84.50 187 GLY A CA 1
ATOM 1499 C C . GLY A 1 187 ? -17.821 -14.433 36.445 1.00 84.50 187 GLY A C 1
ATOM 1500 O O . GLY A 1 187 ? -17.434 -13.314 36.115 1.00 84.50 187 GLY A O 1
ATOM 1501 N N . ILE A 1 188 ? -17.143 -15.541 36.135 1.00 85.69 188 ILE A N 1
ATOM 1502 C CA . ILE A 1 188 ? -15.764 -15.550 35.617 1.00 85.69 188 ILE A CA 1
ATOM 1503 C C . ILE A 1 188 ? -15.667 -14.912 34.230 1.00 85.69 188 ILE A C 1
ATOM 1505 O O . ILE A 1 188 ? -14.844 -14.019 34.029 1.00 85.69 188 ILE A O 1
ATOM 1509 N N . ILE A 1 189 ? -16.498 -15.341 33.274 1.00 86.69 189 ILE A N 1
ATOM 1510 C CA . ILE A 1 189 ? -16.446 -14.838 31.896 1.00 86.69 189 ILE A CA 1
ATOM 1511 C C . ILE A 1 189 ? -16.742 -13.332 31.855 1.00 86.69 189 ILE A C 1
ATOM 1513 O O . ILE A 1 189 ? -15.933 -12.600 31.280 1.00 86.69 189 ILE A O 1
ATOM 1517 N N . PRO A 1 190 ? -17.827 -12.817 32.473 1.00 87.81 190 PRO A N 1
ATOM 1518 C CA . PRO A 1 190 ? -18.110 -11.391 32.426 1.00 87.81 190 PRO A CA 1
ATOM 1519 C C . PRO A 1 190 ? -17.026 -10.546 33.085 1.00 87.81 190 PRO A C 1
ATOM 1521 O O . PRO A 1 190 ? -16.634 -9.531 32.517 1.00 87.81 190 PRO A O 1
ATOM 1524 N N . VAL A 1 191 ? -16.499 -10.969 34.238 1.00 84.94 191 VAL A N 1
ATOM 1525 C CA . VAL A 1 191 ? -15.402 -10.255 34.907 1.00 84.94 191 VAL A CA 1
ATOM 1526 C C . VAL A 1 191 ? -14.145 -10.267 34.042 1.00 84.94 191 VAL A C 1
ATOM 1528 O O . VAL A 1 191 ? -13.550 -9.212 33.840 1.00 84.94 191 VAL A O 1
ATOM 1531 N N . GLY A 1 192 ? -13.773 -11.413 33.467 1.00 83.94 192 GLY A N 1
ATOM 1532 C CA . GLY A 1 192 ? -12.624 -11.519 32.565 1.00 83.94 192 GLY A CA 1
ATOM 1533 C C . GLY A 1 192 ? -12.757 -10.615 31.338 1.00 83.94 192 GLY A C 1
ATOM 1534 O O . GLY A 1 192 ? -11.824 -9.887 31.002 1.00 83.94 192 GLY A O 1
ATOM 1535 N N . LEU A 1 193 ? -13.938 -10.584 30.715 1.00 84.69 193 LEU A N 1
ATOM 1536 C CA . LEU A 1 193 ? -14.228 -9.696 29.588 1.00 84.69 193 LEU A CA 1
ATOM 1537 C C . LEU A 1 193 ? -14.220 -8.221 29.994 1.00 84.69 193 LEU A C 1
ATOM 1539 O O . LEU A 1 193 ? -13.684 -7.398 29.259 1.00 84.69 193 LEU A O 1
ATOM 1543 N N . MET A 1 194 ? -14.770 -7.865 31.157 1.00 82.19 194 MET A N 1
ATOM 1544 C CA . MET A 1 194 ? -14.719 -6.489 31.655 1.00 82.19 194 MET A CA 1
ATOM 1545 C C . MET A 1 194 ? -13.279 -6.055 31.937 1.00 82.19 194 MET A C 1
ATOM 1547 O O . MET A 1 194 ? -12.887 -4.978 31.498 1.00 82.19 194 MET A O 1
ATOM 1551 N N . VAL A 1 195 ? -12.470 -6.892 32.593 1.00 81.38 195 VAL A N 1
ATOM 1552 C CA . VAL A 1 195 ? -11.040 -6.621 32.823 1.00 81.38 195 VAL A CA 1
ATOM 1553 C C . VAL A 1 195 ? -10.304 -6.464 31.495 1.00 81.38 195 VAL A C 1
ATOM 1555 O O . VAL A 1 195 ? -9.528 -5.528 31.339 1.00 81.38 195 VAL A O 1
ATOM 1558 N N . PHE A 1 196 ? -10.586 -7.315 30.509 1.00 78.31 196 PHE A N 1
ATOM 1559 C CA . PHE A 1 196 ? -9.995 -7.201 29.179 1.00 78.31 196 PHE A CA 1
ATOM 1560 C C . PHE A 1 196 ? -10.408 -5.905 28.465 1.00 78.31 196 PHE A C 1
ATOM 1562 O O . PHE A 1 196 ? -9.556 -5.181 27.956 1.00 78.31 196 PHE A O 1
ATOM 1569 N N . PHE A 1 197 ? -11.700 -5.566 28.439 1.00 75.00 197 PHE A N 1
ATOM 1570 C CA . PHE A 1 197 ? -12.193 -4.377 27.738 1.00 75.00 197 PHE A CA 1
ATOM 1571 C C . PHE A 1 197 ? -11.740 -3.071 28.405 1.00 75.00 197 PHE A C 1
ATOM 1573 O O . PHE A 1 197 ? -11.336 -2.139 27.698 1.00 75.00 197 PHE A O 1
ATOM 1580 N N . TYR A 1 198 ? -11.748 -3.013 29.741 1.00 68.56 198 TYR A N 1
ATOM 1581 C CA . TYR A 1 198 ? -11.334 -1.843 30.525 1.00 68.56 198 TYR A CA 1
ATOM 1582 C C . TYR A 1 198 ? -9.830 -1.781 30.826 1.00 68.56 198 TYR A C 1
ATOM 1584 O O . TYR A 1 198 ? -9.354 -0.727 31.241 1.00 68.56 198 TYR A O 1
ATOM 1592 N N . GLY A 1 199 ? -9.082 -2.865 30.603 1.00 63.12 199 GLY A N 1
ATOM 1593 C CA . GLY A 1 199 ? -7.640 -2.927 30.828 1.00 63.12 199 GLY A CA 1
ATOM 1594 C C . GLY A 1 199 ? -6.851 -1.948 29.958 1.00 63.12 199 GLY A C 1
ATOM 1595 O O . GLY A 1 199 ? -7.288 -1.560 28.866 1.00 63.12 199 GLY A O 1
ATOM 1596 N N . ASP A 1 200 ? -5.680 -1.546 30.451 1.00 53.62 200 ASP A N 1
ATOM 1597 C CA . ASP A 1 200 ? -4.763 -0.670 29.724 1.00 53.62 200 ASP A CA 1
ATOM 1598 C C . ASP A 1 200 ? -4.274 -1.328 28.419 1.00 53.62 200 ASP A C 1
ATOM 1600 O O . ASP A 1 200 ? -4.260 -2.558 28.296 1.00 53.62 200 ASP A O 1
ATOM 1604 N N . HIS A 1 201 ? -3.883 -0.514 27.433 1.00 53.50 201 HIS A N 1
ATOM 1605 C CA . HIS A 1 201 ? -3.467 -0.987 26.105 1.00 53.50 201 HIS A CA 1
ATOM 1606 C C . HIS A 1 201 ? -2.366 -2.059 26.191 1.00 53.50 201 HIS A C 1
ATOM 1608 O O . HIS A 1 201 ? -2.378 -3.015 25.423 1.00 53.50 201 HIS A O 1
ATOM 1614 N N . GLN A 1 202 ? -1.480 -1.969 27.190 1.00 35.50 202 GLN A N 1
ATOM 1615 C CA . GLN A 1 202 ? -0.370 -2.906 27.380 1.00 35.50 202 GLN A CA 1
ATOM 1616 C C . GLN A 1 202 ? -0.800 -4.328 27.789 1.00 35.50 202 GLN A C 1
ATOM 1618 O O . GLN A 1 202 ? -0.184 -5.302 27.364 1.00 35.50 202 GLN A O 1
ATOM 1623 N N . ILE A 1 203 ? -1.869 -4.483 28.580 1.00 41.19 203 ILE A N 1
ATOM 1624 C CA . ILE A 1 203 ? -2.360 -5.810 29.012 1.00 41.19 203 ILE A CA 1
ATOM 1625 C C . ILE A 1 203 ? -3.067 -6.521 27.847 1.00 41.19 203 ILE A C 1
ATOM 1627 O O . ILE A 1 203 ? -2.990 -7.743 27.707 1.00 41.19 203 ILE A O 1
ATOM 1631 N N . LYS A 1 204 ? -3.718 -5.743 26.974 1.00 47.91 204 LYS A N 1
ATOM 1632 C CA . LYS A 1 204 ? -4.428 -6.239 25.788 1.00 47.91 204 LYS A CA 1
ATOM 1633 C C . LYS A 1 204 ? -3.473 -6.919 24.804 1.00 47.91 204 LYS A C 1
ATOM 1635 O O . LYS A 1 204 ? -3.786 -8.014 24.344 1.00 47.91 204 LYS A O 1
ATOM 1640 N N . ASP A 1 205 ? -2.296 -6.343 24.567 1.00 40.03 205 ASP A N 1
ATOM 1641 C CA . ASP A 1 205 ? -1.287 -6.903 23.656 1.00 40.03 205 ASP A CA 1
ATOM 1642 C C . ASP A 1 205 ? -0.684 -8.224 24.184 1.00 40.03 205 ASP A C 1
ATOM 1644 O O . ASP A 1 205 ? -0.482 -9.172 23.421 1.00 40.03 205 ASP A O 1
ATOM 1648 N N . VAL A 1 206 ? -0.486 -8.341 25.503 1.00 37.03 206 VAL A N 1
ATOM 1649 C CA . VAL A 1 206 ? 0.014 -9.569 26.155 1.00 37.03 206 VAL A CA 1
ATOM 1650 C C . VAL A 1 206 ? -1.033 -10.689 26.136 1.00 37.03 206 VAL A C 1
ATOM 1652 O O . VAL A 1 206 ? -0.709 -11.826 25.794 1.00 37.03 206 VAL A O 1
ATOM 1655 N N . CYS A 1 207 ? -2.300 -10.394 26.449 1.00 37.44 207 CYS A N 1
ATOM 1656 C CA . CYS A 1 207 ? -3.372 -11.395 26.414 1.00 37.44 207 CYS A CA 1
ATOM 1657 C C . CYS A 1 207 ? -3.679 -11.881 24.989 1.00 37.44 207 CYS A C 1
ATOM 1659 O O . CYS A 1 207 ? -3.892 -13.076 24.792 1.00 37.44 207 CYS A O 1
ATOM 1661 N N . ILE A 1 208 ? -3.657 -10.990 23.990 1.00 46.28 208 ILE A N 1
ATOM 1662 C CA . ILE A 1 208 ? -3.808 -11.367 22.574 1.00 46.28 208 ILE A CA 1
ATOM 1663 C C . ILE A 1 208 ? -2.626 -12.241 22.126 1.00 46.28 208 ILE A C 1
ATOM 1665 O O . ILE A 1 208 ? -2.830 -13.248 21.448 1.00 46.28 208 ILE A O 1
ATOM 1669 N N . GLY A 1 209 ? -1.404 -11.923 22.569 1.00 32.22 209 GLY A N 1
ATOM 1670 C CA . GLY A 1 209 ? -0.220 -12.757 22.349 1.00 32.22 209 GLY A CA 1
ATOM 1671 C C . GLY A 1 209 ? -0.334 -14.159 22.960 1.00 32.22 209 GLY A C 1
ATOM 1672 O O . GLY A 1 209 ? -0.017 -15.144 22.295 1.00 32.22 209 GLY A O 1
ATOM 1673 N N . LEU A 1 210 ? -0.848 -14.272 24.189 1.00 34.34 210 LEU A N 1
ATOM 1674 C CA . LEU A 1 210 ? -1.044 -15.556 24.873 1.00 34.34 210 LEU A CA 1
ATOM 1675 C C . LEU A 1 210 ? -2.149 -16.407 24.228 1.00 34.34 210 LEU A C 1
ATOM 1677 O O . LEU A 1 210 ? -1.947 -17.600 24.022 1.00 34.34 210 LEU A O 1
ATOM 1681 N N . ILE A 1 211 ? -3.281 -15.806 23.839 1.00 41.12 211 ILE A N 1
ATOM 1682 C CA . ILE A 1 211 ? -4.366 -16.508 23.129 1.00 41.12 211 ILE A CA 1
ATOM 1683 C C . ILE A 1 211 ? -3.874 -17.025 21.773 1.00 41.12 211 ILE A C 1
ATOM 1685 O O . ILE A 1 211 ? -4.153 -18.170 21.418 1.00 41.12 211 ILE A O 1
ATOM 1689 N N . ASN A 1 212 ? -3.092 -16.223 21.043 1.00 35.38 212 ASN A N 1
ATOM 1690 C CA . ASN A 1 212 ? -2.491 -16.647 19.780 1.00 35.38 212 ASN A CA 1
ATOM 1691 C C . ASN A 1 212 ? -1.521 -17.822 19.969 1.00 35.38 212 ASN A C 1
ATOM 1693 O O . ASN A 1 212 ? -1.533 -18.734 19.150 1.00 35.38 212 ASN A O 1
ATOM 1697 N N . HIS A 1 213 ? -0.746 -17.842 21.059 1.00 32.06 213 HIS A N 1
ATOM 1698 C CA . HIS A 1 213 ? 0.183 -18.929 21.385 1.00 32.06 213 HIS A CA 1
ATOM 1699 C C . HIS A 1 213 ? -0.526 -20.213 21.865 1.00 32.06 213 HIS A C 1
ATOM 1701 O O . HIS A 1 213 ? -0.065 -21.323 21.597 1.00 32.06 213 HIS A O 1
ATOM 1707 N N . SER A 1 214 ? -1.662 -20.094 22.561 1.00 30.03 214 SER A N 1
ATOM 1708 C CA . SER A 1 214 ? -2.493 -21.242 22.953 1.00 30.03 214 SER A CA 1
ATOM 1709 C C . SER A 1 214 ? -3.280 -21.821 21.771 1.00 30.03 214 SER A C 1
ATOM 1711 O O . SER A 1 214 ? -3.449 -23.035 21.687 1.00 30.03 214 SER A O 1
ATOM 1713 N N . CYS A 1 215 ? -3.716 -20.986 20.823 1.00 31.64 215 CYS A N 1
ATOM 1714 C CA . CYS A 1 215 ? -4.447 -21.426 19.631 1.00 31.64 215 CYS A CA 1
ATOM 1715 C C . CYS A 1 215 ? -3.559 -22.269 18.693 1.00 31.64 215 CYS A C 1
ATOM 1717 O O . CYS A 1 215 ? -4.001 -23.307 18.202 1.00 31.64 215 CYS A O 1
ATOM 1719 N N . THR A 1 216 ? -2.277 -21.912 18.523 1.00 34.56 216 THR A N 1
ATOM 1720 C CA . THR A 1 216 ? -1.306 -22.733 17.771 1.00 34.56 216 THR A CA 1
ATOM 1721 C C . THR A 1 216 ? -1.048 -24.097 18.415 1.00 34.56 216 THR A C 1
ATOM 1723 O O . THR A 1 216 ? -0.871 -25.075 17.691 1.00 34.56 216 THR A O 1
ATOM 1726 N N . GLN A 1 217 ? -1.069 -24.206 19.749 1.00 31.02 217 GLN A N 1
ATOM 1727 C CA . GLN A 1 217 ? -0.849 -25.489 20.436 1.00 31.02 217 GLN A CA 1
ATOM 1728 C C . GLN A 1 217 ? -2.092 -26.396 20.483 1.00 31.02 217 GLN A C 1
ATOM 1730 O O . GLN A 1 217 ? -1.963 -27.621 20.425 1.00 31.02 217 GLN A O 1
ATOM 1735 N N . VAL A 1 218 ? -3.302 -25.830 20.534 1.00 34.00 218 VAL A N 1
ATOM 1736 C CA . VAL A 1 218 ? -4.554 -26.612 20.531 1.00 34.00 218 VAL A CA 1
ATOM 1737 C C . VAL A 1 218 ? -4.876 -27.166 19.134 1.00 34.00 218 VAL A C 1
ATOM 1739 O O . VAL A 1 218 ? -5.374 -28.283 19.020 1.00 34.00 218 VAL A O 1
ATOM 1742 N N . ILE A 1 219 ? -4.520 -26.455 18.056 1.00 34.38 219 ILE A N 1
ATOM 1743 C CA . ILE A 1 219 ? -4.714 -26.947 16.677 1.00 34.38 219 ILE A CA 1
ATOM 1744 C C . ILE A 1 219 ? -3.768 -28.119 16.359 1.00 34.38 219 ILE A C 1
ATOM 1746 O O . ILE A 1 219 ? -4.148 -29.031 15.631 1.00 34.38 219 ILE A O 1
ATOM 1750 N N . ALA A 1 220 ? -2.572 -28.151 16.955 1.00 33.03 220 ALA A N 1
ATOM 1751 C CA . ALA A 1 220 ? -1.620 -29.250 16.776 1.00 33.03 220 ALA A CA 1
ATOM 1752 C C . ALA A 1 220 ? -2.029 -30.560 17.485 1.00 33.03 220 ALA A C 1
ATOM 1754 O O . ALA A 1 220 ? -1.473 -31.611 17.177 1.00 33.03 220 ALA A O 1
ATOM 1755 N N . SER A 1 221 ? -2.985 -30.521 18.423 1.00 35.25 221 SER A N 1
ATOM 1756 C CA . SER A 1 221 ? -3.355 -31.671 19.267 1.00 35.25 221 SER A CA 1
ATOM 1757 C C . SER A 1 221 ? -4.774 -32.210 19.045 1.00 35.25 221 SER A C 1
ATOM 1759 O O . SER A 1 221 ? -5.116 -33.258 19.589 1.00 35.25 221 SER A O 1
ATOM 1761 N N . ALA A 1 222 ? -5.599 -31.567 18.215 1.00 32.12 222 ALA A N 1
ATOM 1762 C CA . ALA A 1 222 ? -6.992 -31.963 18.014 1.00 32.12 222 ALA A CA 1
ATOM 1763 C C . ALA A 1 222 ? -7.201 -32.823 16.751 1.00 32.12 222 ALA A C 1
ATOM 1765 O O . ALA A 1 222 ? -7.856 -32.399 15.802 1.00 32.12 222 ALA A O 1
ATOM 1766 N N . ASN A 1 223 ? -6.698 -34.062 16.760 1.00 33.34 223 ASN A N 1
ATOM 1767 C CA . ASN A 1 223 ? -7.243 -35.131 15.920 1.00 33.34 223 ASN A CA 1
ATOM 1768 C C . ASN A 1 223 ? -8.146 -36.023 16.780 1.00 33.34 223 ASN A C 1
ATOM 1770 O O . ASN A 1 223 ? -7.672 -36.692 17.691 1.00 33.34 223 ASN A O 1
ATOM 1774 N N . MET A 1 224 ? -9.433 -36.055 16.411 1.00 33.22 224 MET A N 1
ATOM 1775 C CA . MET A 1 224 ? -10.439 -37.044 16.816 1.00 33.22 224 MET A CA 1
ATOM 1776 C C . MET A 1 224 ? -10.953 -36.917 18.266 1.00 33.22 224 MET A C 1
ATOM 1778 O O . MET A 1 224 ? -10.385 -37.505 19.165 1.00 33.22 224 MET A O 1
ATOM 1782 N N . PHE A 1 225 ? -12.040 -36.157 18.489 1.00 28.58 225 PHE A N 1
ATOM 1783 C CA . PHE A 1 225 ? -13.265 -36.590 19.204 1.00 28.58 225 PHE A CA 1
ATOM 1784 C C . PHE A 1 225 ? -14.298 -35.437 19.340 1.00 28.58 225 PHE A C 1
ATOM 1786 O O . PHE A 1 225 ? -14.034 -34.395 19.927 1.00 28.58 225 PHE A O 1
ATOM 1793 N N . SER A 1 226 ? -15.506 -35.691 18.812 1.00 33.09 226 SER A N 1
ATOM 1794 C CA . SER A 1 226 ? -16.801 -34.990 18.980 1.00 33.09 226 SER A CA 1
ATOM 1795 C C . SER A 1 226 ? -16.974 -33.554 18.433 1.00 33.09 226 SER A C 1
ATOM 1797 O O . SER A 1 226 ? -16.874 -32.549 19.133 1.00 33.09 226 SER A O 1
ATOM 1799 N N . LEU A 1 227 ? -17.357 -33.479 17.152 1.00 37.56 227 LEU A N 1
ATOM 1800 C CA . LEU A 1 227 ? -17.511 -32.259 16.346 1.00 37.56 227 LEU A CA 1
ATOM 1801 C C . LEU A 1 227 ? -18.838 -31.482 16.539 1.00 37.56 227 LEU A C 1
ATOM 1803 O O . LEU A 1 227 ? -19.042 -30.476 15.869 1.00 37.56 227 LEU A O 1
ATOM 1807 N N . ALA A 1 228 ? -19.765 -31.899 17.407 1.00 32.62 228 ALA A N 1
ATOM 1808 C CA . ALA A 1 228 ? -21.101 -31.277 17.461 1.00 32.62 228 ALA A CA 1
ATOM 1809 C C . ALA A 1 228 ? -21.203 -30.093 18.447 1.00 32.62 228 ALA A C 1
ATOM 1811 O O . ALA A 1 228 ? -21.829 -29.077 18.139 1.00 32.62 228 ALA A O 1
ATOM 1812 N N . SER A 1 229 ? -20.536 -30.172 19.600 1.00 37.31 229 SER A N 1
ATOM 1813 C CA . SER A 1 229 ? -20.621 -29.144 20.653 1.00 37.31 229 SER A CA 1
ATOM 1814 C C . SER A 1 229 ? -19.725 -27.928 20.377 1.00 37.31 229 SER A C 1
ATOM 1816 O O . SER A 1 229 ? -20.043 -26.808 20.778 1.00 37.31 229 SER A O 1
ATOM 1818 N N . LEU A 1 230 ? -18.637 -28.123 19.624 1.00 40.03 230 LEU A N 1
ATOM 1819 C CA . LEU A 1 230 ? -17.691 -27.064 19.261 1.00 40.03 230 LEU A CA 1
ATOM 1820 C C . LEU A 1 230 ? -18.230 -26.163 18.137 1.00 40.03 230 LEU A C 1
ATOM 1822 O O . LEU A 1 230 ? -17.970 -24.965 18.133 1.00 40.03 230 LEU A O 1
ATOM 1826 N N . ILE A 1 231 ? -19.047 -26.698 17.222 1.00 40.72 231 ILE A N 1
ATOM 1827 C CA . ILE A 1 231 ? -19.626 -25.928 16.108 1.00 40.72 231 ILE A CA 1
ATOM 1828 C C . ILE A 1 231 ? -20.673 -24.917 16.604 1.00 40.72 231 ILE A C 1
ATOM 1830 O O . ILE A 1 231 ? -20.807 -23.842 16.022 1.00 40.72 231 ILE A O 1
ATOM 1834 N N . ILE A 1 232 ? -21.387 -25.209 17.696 1.00 36.53 232 ILE A N 1
ATOM 1835 C CA . ILE A 1 232 ? -22.364 -24.278 18.286 1.00 36.53 232 ILE A CA 1
ATOM 1836 C C . ILE A 1 232 ? -21.646 -23.135 19.025 1.00 36.53 232 ILE A C 1
ATOM 1838 O O . ILE A 1 232 ? -22.032 -21.975 18.872 1.00 36.53 232 ILE A O 1
ATOM 1842 N N . LEU A 1 233 ? -20.540 -23.429 19.722 1.00 40.28 233 LEU A N 1
ATOM 1843 C CA . LEU A 1 233 ? -19.664 -22.408 20.313 1.00 40.28 233 LEU A CA 1
ATOM 1844 C C . LEU A 1 233 ? -18.932 -21.566 19.248 1.00 40.28 233 LEU A C 1
ATOM 1846 O O . LEU A 1 233 ? -18.832 -20.352 19.405 1.00 40.28 233 LEU A O 1
ATOM 1850 N N . LEU A 1 234 ? -18.507 -22.171 18.133 1.00 41.75 234 LEU A N 1
ATOM 1851 C CA . LEU A 1 234 ? -17.860 -21.482 17.004 1.00 41.75 234 LEU A CA 1
ATOM 1852 C C . LEU A 1 234 ? -18.830 -20.641 16.153 1.00 41.75 234 LEU A C 1
ATOM 1854 O O . LEU A 1 234 ? -18.409 -19.717 15.458 1.00 41.75 234 LEU A O 1
ATOM 1858 N N . LYS A 1 235 ? -20.139 -20.924 16.189 1.00 34.78 235 LYS A N 1
ATOM 1859 C CA . LYS A 1 235 ? -21.147 -20.108 15.488 1.00 34.78 235 LYS A CA 1
ATOM 1860 C C . LYS A 1 235 ? -21.541 -18.843 16.261 1.00 34.78 235 LYS A C 1
ATOM 1862 O O . LYS A 1 235 ? -21.896 -17.855 15.622 1.00 34.78 235 LYS A O 1
ATOM 1867 N N . LEU A 1 236 ? -21.427 -18.835 17.593 1.00 36.19 236 LEU A N 1
ATOM 1868 C CA . LEU A 1 236 ? -21.671 -17.650 18.435 1.00 36.19 236 LEU A CA 1
ATOM 1869 C C . LEU A 1 236 ? -20.468 -16.687 18.500 1.00 36.19 236 LEU A C 1
ATOM 1871 O O . LEU A 1 236 ? -20.642 -15.515 18.824 1.00 36.19 236 LEU A O 1
ATOM 1875 N N . THR A 1 237 ? -19.268 -17.131 18.116 1.00 39.34 237 THR A N 1
ATOM 1876 C CA . THR A 1 237 ? -18.043 -16.312 18.048 1.00 39.34 237 THR A CA 1
ATOM 1877 C C . THR A 1 237 ? -17.820 -15.605 16.706 1.00 39.34 237 THR A C 1
ATOM 1879 O O . THR A 1 237 ? -16.762 -15.012 16.499 1.00 39.34 237 THR A O 1
ATOM 1882 N N . ARG A 1 238 ? -18.830 -15.517 15.825 1.00 31.94 238 ARG A N 1
ATOM 1883 C CA . ARG A 1 238 ? -18.796 -14.666 14.610 1.00 31.94 238 ARG A CA 1
ATOM 1884 C C . ARG A 1 238 ? -18.797 -13.143 14.881 1.00 31.94 238 ARG A C 1
ATOM 1886 O O . ARG A 1 238 ? -19.202 -12.362 14.027 1.00 31.94 238 ARG A O 1
ATOM 1893 N N . ILE A 1 239 ? -18.373 -12.703 16.066 1.00 35.44 239 ILE A N 1
ATOM 1894 C CA . ILE A 1 239 ? -18.124 -11.283 16.386 1.00 35.44 239 ILE A CA 1
ATOM 1895 C C . ILE A 1 239 ? -16.620 -10.990 16.472 1.00 35.44 239 ILE A C 1
ATOM 1897 O O . ILE A 1 239 ? -16.216 -9.835 16.382 1.00 35.44 239 ILE A O 1
ATOM 1901 N N . VAL A 1 240 ? -15.776 -12.022 16.536 1.00 33.72 240 VAL A N 1
ATOM 1902 C CA . VAL A 1 240 ? -14.343 -11.878 16.288 1.00 33.72 240 VAL A CA 1
ATOM 1903 C C . VAL A 1 240 ? -14.058 -12.547 14.952 1.00 33.72 240 VAL A C 1
ATOM 1905 O O . VAL A 1 240 ? -13.384 -13.568 14.864 1.00 33.72 240 VAL A O 1
ATOM 1908 N N . GLU A 1 241 ? -14.526 -11.918 13.871 1.00 28.38 241 GLU A N 1
ATOM 1909 C CA . GLU A 1 241 ? -13.573 -11.743 12.783 1.00 28.38 241 GLU A CA 1
ATOM 1910 C C . GLU A 1 241 ? -12.427 -10.970 13.436 1.00 28.38 241 GLU A C 1
ATOM 1912 O O . GLU A 1 241 ? -12.462 -9.748 13.583 1.00 28.38 241 GLU A O 1
ATOM 1917 N N . CYS A 1 242 ? -11.418 -11.709 13.912 1.00 27.77 242 CYS A N 1
ATOM 1918 C CA . CYS A 1 242 ? -10.075 -11.182 13.845 1.00 27.77 242 CYS A CA 1
ATOM 1919 C C . CYS A 1 242 ? -10.032 -10.683 12.411 1.00 27.77 242 CYS A C 1
ATOM 1921 O O . CYS A 1 242 ? -10.278 -11.480 11.499 1.00 27.77 242 CYS A O 1
ATOM 1923 N N . ALA A 1 243 ? -9.910 -9.371 12.215 1.00 28.69 243 ALA A N 1
ATOM 1924 C CA . ALA A 1 243 ? -9.537 -8.888 10.912 1.00 28.69 243 ALA A CA 1
ATOM 1925 C C . ALA A 1 243 ? -8.201 -9.581 10.678 1.00 28.69 243 ALA A C 1
ATOM 1927 O O . ALA A 1 243 ? -7.163 -9.130 11.155 1.00 28.69 243 ALA A O 1
ATOM 1928 N N . THR A 1 244 ? -8.244 -10.751 10.042 1.00 27.66 244 THR A N 1
ATOM 1929 C CA . THR A 1 244 ? -7.147 -11.254 9.260 1.00 27.66 244 THR A CA 1
ATOM 1930 C C . THR A 1 244 ? -6.826 -10.048 8.413 1.00 27.66 244 THR A C 1
ATOM 1932 O O . THR A 1 244 ? -7.632 -9.642 7.573 1.00 27.66 244 THR A O 1
ATOM 1935 N N . CYS A 1 245 ? -5.743 -9.367 8.782 1.00 31.38 245 CYS A N 1
ATOM 1936 C CA . CYS A 1 245 ? -5.083 -8.392 7.946 1.00 31.38 245 CYS A CA 1
ATOM 1937 C C . CYS A 1 245 ? -4.809 -9.219 6.681 1.00 31.38 245 CYS A C 1
ATOM 1939 O O . CYS A 1 245 ? -3.872 -10.009 6.643 1.00 31.38 245 CYS A O 1
ATOM 1941 N N . GLN A 1 246 ? -5.726 -9.194 5.715 1.00 30.41 246 GLN A N 1
ATOM 1942 C CA . GLN A 1 246 ? -5.442 -9.624 4.358 1.00 30.41 246 GLN A CA 1
ATOM 1943 C C . GLN A 1 246 ? -4.590 -8.479 3.817 1.00 30.41 246 GLN A C 1
ATOM 1945 O O . GLN A 1 246 ? -5.121 -7.501 3.291 1.00 30.41 246 GLN A O 1
ATOM 1950 N N . GLY A 1 247 ? -3.295 -8.515 4.141 1.00 41.91 247 GLY A N 1
ATOM 1951 C CA . GLY A 1 247 ? -2.327 -7.476 3.809 1.00 41.91 247 GLY A CA 1
ATOM 1952 C C . GLY A 1 247 ? -1.401 -7.034 4.949 1.00 41.91 247 GLY A C 1
ATOM 1953 O O . GLY A 1 247 ? -1.392 -7.567 6.058 1.00 41.91 247 GLY A O 1
ATOM 1954 N N . ASN A 1 248 ? -0.589 -6.027 4.630 1.00 40.53 248 ASN A N 1
ATOM 1955 C CA . ASN A 1 248 ? 0.535 -5.547 5.432 1.00 40.53 248 ASN A CA 1
ATOM 1956 C C . ASN A 1 248 ? 0.084 -4.654 6.608 1.00 40.53 248 ASN A C 1
ATOM 1958 O O . ASN A 1 248 ? -0.706 -3.726 6.419 1.00 40.53 248 ASN A O 1
ATOM 1962 N N . CYS A 1 249 ? 0.619 -4.883 7.815 1.00 39.72 249 CYS A N 1
ATOM 1963 C CA . CYS A 1 249 ? 0.208 -4.170 9.032 1.00 39.72 249 CYS A CA 1
ATOM 1964 C C . CYS A 1 249 ? 1.353 -3.287 9.589 1.00 39.72 249 CYS A C 1
ATOM 1966 O O . CYS A 1 249 ? 2.529 -3.657 9.583 1.00 39.72 249 CYS A O 1
ATOM 1968 N N . GLN A 1 250 ? 1.015 -2.092 10.083 1.00 44.28 250 GLN A N 1
ATOM 1969 C CA . GLN A 1 250 ? 1.978 -1.141 10.658 1.00 44.28 250 GLN A CA 1
ATOM 1970 C C . GLN A 1 250 ? 2.027 -1.257 12.180 1.00 44.28 250 GLN A C 1
ATOM 1972 O O . GLN A 1 250 ? 0.983 -1.176 12.825 1.00 44.28 250 GLN A O 1
ATOM 1977 N N . ASN A 1 251 ? 3.230 -1.345 12.745 1.00 43.97 251 ASN A N 1
ATOM 1978 C CA . ASN A 1 251 ? 3.471 -1.391 14.182 1.00 43.97 251 ASN A CA 1
ATOM 1979 C C . ASN A 1 251 ? 4.148 -0.093 14.644 1.00 43.97 251 ASN A C 1
ATOM 1981 O O . ASN A 1 251 ? 5.270 0.230 14.248 1.00 43.97 251 ASN A O 1
ATOM 1985 N N . PHE A 1 252 ? 3.477 0.658 15.511 1.00 46.44 252 PHE A N 1
ATOM 1986 C CA . PHE A 1 252 ? 4.039 1.853 16.138 1.00 46.44 252 PHE A CA 1
ATOM 1987 C C . PHE A 1 252 ? 4.566 1.460 17.517 1.00 46.44 252 PHE A C 1
ATOM 1989 O O . PHE A 1 252 ? 3.805 0.947 18.336 1.00 46.44 252 PHE A O 1
ATOM 1996 N N . LYS A 1 253 ? 5.863 1.658 17.767 1.00 42.53 253 LYS A N 1
ATOM 1997 C CA . LYS A 1 253 ? 6.473 1.394 19.075 1.00 42.53 253 LYS A CA 1
ATOM 1998 C C . LYS A 1 253 ? 6.703 2.736 19.763 1.00 42.53 253 LYS A C 1
ATOM 2000 O O . LYS A 1 253 ? 7.309 3.616 19.167 1.00 42.53 253 LYS A O 1
ATOM 2005 N N . PHE A 1 254 ? 6.201 2.886 20.985 1.00 43.50 254 PHE A N 1
ATOM 2006 C CA . PHE A 1 254 ? 6.348 4.108 21.773 1.00 43.50 254 PHE A CA 1
ATOM 2007 C C . PHE A 1 254 ? 6.971 3.774 23.127 1.00 43.50 254 PHE A C 1
ATOM 2009 O O . PHE A 1 254 ? 6.374 3.025 23.904 1.00 43.50 254 PHE A O 1
ATOM 2016 N N . VAL A 1 255 ? 8.165 4.303 23.406 1.00 43.84 255 VAL A N 1
ATOM 2017 C CA . VAL A 1 255 ? 8.826 4.172 24.711 1.00 43.84 255 VAL A CA 1
ATOM 2018 C C . VAL A 1 255 ? 8.868 5.549 25.373 1.00 43.84 255 VAL A C 1
ATOM 2020 O O . VAL A 1 255 ? 9.574 6.447 24.918 1.00 43.84 255 VAL A O 1
ATOM 2023 N N . ILE A 1 256 ? 8.104 5.700 26.464 1.00 39.50 256 ILE A N 1
ATOM 2024 C CA . ILE A 1 256 ? 7.837 6.973 27.166 1.00 39.50 256 ILE A CA 1
ATOM 2025 C C . ILE A 1 256 ? 9.122 7.716 27.595 1.00 39.50 256 ILE A C 1
ATOM 2027 O O . ILE A 1 256 ? 9.096 8.942 27.668 1.00 39.50 256 ILE A O 1
ATOM 2031 N N . ASP A 1 257 ? 10.247 7.014 27.767 1.00 42.38 257 ASP A N 1
ATOM 2032 C CA . ASP A 1 257 ? 11.514 7.598 28.240 1.00 42.38 257 ASP A CA 1
ATOM 2033 C C . ASP A 1 257 ? 12.609 7.758 27.163 1.00 42.38 257 ASP A C 1
ATOM 2035 O O . ASP A 1 257 ? 13.605 8.435 27.406 1.00 42.38 257 ASP A O 1
ATOM 2039 N N . GLN A 1 258 ? 12.460 7.169 25.967 1.00 53.66 258 GLN A N 1
ATOM 2040 C CA . GLN A 1 258 ? 13.461 7.279 24.881 1.00 53.66 258 GLN A CA 1
ATOM 2041 C C . GLN A 1 258 ? 13.026 8.235 23.758 1.00 53.66 258 GLN A C 1
ATOM 2043 O O . GLN A 1 258 ? 13.862 8.917 23.148 1.00 53.66 258 GLN A O 1
ATOM 2048 N N . ASP A 1 259 ? 11.719 8.334 23.515 1.00 65.81 259 ASP A N 1
ATOM 2049 C CA . ASP A 1 259 ? 11.162 9.012 22.339 1.00 65.81 259 ASP A CA 1
ATOM 2050 C C . ASP A 1 259 ? 10.549 10.386 22.664 1.00 65.81 259 ASP A C 1
ATOM 2052 O O . ASP A 1 259 ? 10.021 11.050 21.775 1.00 65.81 259 ASP A O 1
ATOM 2056 N N . VAL A 1 260 ? 10.652 10.851 23.916 1.00 78.50 260 VAL A N 1
ATOM 2057 C CA . VAL A 1 260 ? 10.095 12.133 24.385 1.00 78.50 260 VAL A CA 1
ATOM 2058 C C . VAL A 1 260 ? 11.198 13.050 24.906 1.00 78.50 260 VAL A C 1
ATOM 2060 O O . VAL A 1 260 ? 12.066 12.617 25.659 1.00 78.50 260 VAL A O 1
ATOM 2063 N N . VAL A 1 261 ? 11.157 14.332 24.536 1.00 83.81 261 VAL A N 1
ATOM 2064 C CA . VAL A 1 261 ? 12.007 15.373 25.136 1.00 83.81 261 VAL A CA 1
ATOM 2065 C C . VAL A 1 261 ? 11.105 16.462 25.711 1.00 83.81 261 VAL A C 1
ATOM 2067 O O . VAL A 1 261 ? 10.373 17.133 24.981 1.00 83.81 261 VAL A O 1
ATOM 2070 N N . ASN A 1 262 ? 11.116 16.596 27.038 1.00 84.56 262 ASN A N 1
ATOM 2071 C CA . ASN A 1 262 ? 10.347 17.621 27.743 1.00 84.56 262 ASN A CA 1
ATOM 2072 C C . ASN A 1 262 ? 10.997 18.997 27.585 1.00 84.56 262 ASN A C 1
ATOM 2074 O O . ASN A 1 262 ? 12.212 19.087 27.450 1.00 84.56 262 ASN A O 1
ATOM 2078 N N . ASP A 1 263 ? 10.171 20.043 27.617 1.00 87.69 263 ASP A N 1
ATOM 2079 C CA . ASP A 1 263 ? 10.559 21.451 27.480 1.00 87.69 263 ASP A CA 1
ATOM 2080 C C . ASP A 1 263 ? 11.361 21.757 26.214 1.00 87.69 263 ASP A C 1
ATOM 2082 O O . ASP A 1 263 ? 12.129 22.714 26.154 1.00 87.69 263 ASP A O 1
ATOM 2086 N N . ASN A 1 264 ? 11.139 20.968 25.165 1.00 91.94 264 ASN A N 1
ATOM 2087 C CA . ASN A 1 264 ? 11.748 21.152 23.863 1.00 91.94 264 ASN A CA 1
ATOM 2088 C C . ASN A 1 264 ? 10.691 21.073 22.762 1.00 91.94 264 ASN A C 1
ATOM 2090 O O . ASN A 1 264 ? 9.692 20.358 22.864 1.00 91.94 264 ASN A O 1
ATOM 2094 N N . ALA A 1 265 ? 10.949 21.802 21.684 1.00 92.44 265 ALA A N 1
ATOM 2095 C CA . ALA A 1 265 ? 10.192 21.746 20.448 1.00 92.44 265 ALA A CA 1
ATOM 2096 C C . ALA A 1 265 ? 11.153 21.825 19.266 1.00 92.44 265 ALA A C 1
ATOM 2098 O O . ALA A 1 265 ? 12.223 22.433 19.341 1.00 92.44 265 ALA A O 1
ATOM 2099 N N . LEU A 1 266 ? 10.775 21.184 18.173 1.00 90.69 266 LEU A N 1
ATOM 2100 C CA . LEU A 1 266 ? 11.508 21.257 16.928 1.00 90.69 266 LEU A CA 1
ATOM 2101 C C . LEU A 1 266 ? 11.062 22.509 16.154 1.00 90.69 266 LEU A C 1
ATOM 2103 O O . LEU A 1 266 ? 9.879 22.652 15.847 1.00 90.69 266 LEU A O 1
ATOM 2107 N N . GLU A 1 267 ? 11.987 23.424 15.865 1.00 90.12 267 GLU A N 1
ATOM 2108 C CA . GLU A 1 267 ? 11.692 24.711 15.219 1.00 90.12 267 GLU A CA 1
ATOM 2109 C C . GLU A 1 267 ? 12.015 24.702 13.718 1.00 90.12 267 GLU A C 1
ATOM 2111 O O . GLU A 1 267 ? 12.947 24.036 13.274 1.00 90.12 267 GLU A O 1
ATOM 2116 N N . GLY A 1 268 ? 11.250 25.460 12.923 1.00 81.88 268 GLY A N 1
ATOM 2117 C CA . GLY A 1 268 ? 11.490 25.636 11.480 1.00 81.88 268 GLY A CA 1
ATOM 2118 C C . GLY A 1 268 ? 11.060 24.465 10.585 1.00 81.88 268 GLY A C 1
ATOM 2119 O O . GLY A 1 268 ? 11.261 24.522 9.377 1.00 81.88 268 GLY A O 1
ATOM 2120 N N . HIS A 1 269 ? 10.449 23.435 11.170 1.00 84.56 269 HIS A N 1
ATOM 2121 C CA . HIS A 1 269 ? 10.095 22.171 10.511 1.00 84.56 269 HIS A CA 1
ATOM 2122 C C . HIS A 1 269 ? 8.627 21.767 10.714 1.00 84.56 269 HIS A C 1
ATOM 2124 O O . HIS A 1 269 ? 8.235 20.633 10.441 1.00 84.56 269 HIS A O 1
ATOM 2130 N N . VAL A 1 270 ? 7.804 22.693 11.212 1.00 89.69 270 VAL A N 1
ATOM 2131 C CA . VAL A 1 270 ? 6.374 22.466 11.432 1.00 89.69 270 VAL A CA 1
ATOM 2132 C C . VAL A 1 270 ? 5.649 22.521 10.090 1.00 89.69 270 VAL A C 1
ATOM 2134 O O . VAL A 1 270 ? 5.567 23.577 9.466 1.00 89.69 270 VAL A O 1
ATOM 2137 N N . VAL A 1 271 ? 5.094 21.393 9.655 1.00 82.81 271 VAL A N 1
ATOM 2138 C CA . VAL A 1 271 ? 4.303 21.304 8.417 1.00 82.81 271 VAL A CA 1
ATOM 2139 C C . VAL A 1 271 ? 2.836 21.628 8.626 1.00 82.81 271 VAL A C 1
ATOM 2141 O O . VAL A 1 271 ? 2.159 22.070 7.699 1.00 82.81 271 VAL A O 1
ATOM 2144 N N . LYS A 1 272 ? 2.315 21.380 9.827 1.00 85.19 272 LYS A N 1
ATOM 2145 C CA . LYS A 1 272 ? 0.897 21.563 10.116 1.00 85.19 272 LYS A CA 1
ATOM 2146 C C . LYS A 1 272 ? 0.679 21.783 11.599 1.00 85.19 272 LYS A C 1
ATOM 2148 O O . LYS A 1 272 ? 1.191 21.029 12.420 1.00 85.19 272 LYS A O 1
ATOM 2153 N N . THR A 1 273 ? -0.139 22.773 11.922 1.00 92.69 273 THR A N 1
ATOM 2154 C CA . THR A 1 273 ? -0.529 23.082 13.297 1.00 92.69 273 THR A CA 1
ATOM 2155 C C . THR A 1 273 ? -2.020 22.837 13.458 1.00 92.69 273 THR A C 1
ATOM 2157 O O . THR A 1 273 ? -2.828 23.308 12.659 1.00 92.69 273 THR A O 1
ATOM 2160 N N . ILE A 1 274 ? -2.393 22.079 14.484 1.00 89.44 274 ILE A N 1
ATOM 2161 C CA . ILE A 1 274 ? -3.769 21.661 14.752 1.00 89.44 274 ILE A CA 1
ATOM 2162 C C . ILE A 1 274 ? -4.076 21.737 16.246 1.00 89.44 274 ILE A C 1
ATOM 2164 O O . ILE A 1 274 ? -3.187 21.700 17.096 1.00 89.44 274 ILE A O 1
ATOM 2168 N N . THR A 1 275 ? -5.363 21.835 16.567 1.00 92.12 275 THR A N 1
ATOM 2169 C CA . THR A 1 275 ? -5.848 21.831 17.949 1.00 92.12 275 THR A CA 1
ATOM 2170 C C . THR A 1 275 ? -6.394 20.454 18.294 1.00 92.12 275 THR A C 1
ATOM 2172 O O . THR A 1 275 ? -7.350 19.978 17.681 1.00 92.12 275 THR A O 1
ATOM 2175 N N . VAL A 1 276 ? -5.817 19.819 19.306 1.00 80.94 276 VAL A N 1
ATOM 2176 C CA . VAL A 1 276 ? -6.175 18.472 19.758 1.00 80.94 276 VAL A CA 1
ATOM 2177 C C . VAL A 1 276 ? -6.338 18.434 21.276 1.00 80.94 276 VAL A C 1
ATOM 2179 O O . VAL A 1 276 ? -5.897 19.326 21.992 1.00 80.94 276 VAL A O 1
ATOM 2182 N N . LYS A 1 277 ? -6.986 17.397 21.808 1.00 78.56 277 LYS A N 1
ATOM 2183 C CA . LYS A 1 277 ? -7.260 17.291 23.253 1.00 78.56 277 LYS A CA 1
ATOM 2184 C C . LYS A 1 277 ? -6.120 16.657 24.052 1.00 78.56 277 LYS A C 1
ATOM 2186 O O . LYS A 1 277 ? -6.123 16.741 25.277 1.00 78.56 277 LYS A O 1
ATOM 2191 N N . SER A 1 278 ? -5.197 15.968 23.383 1.00 77.56 278 SER A N 1
ATOM 2192 C CA . SER A 1 278 ? -4.078 15.261 24.010 1.00 77.56 278 SER A CA 1
ATOM 2193 C C . SER A 1 278 ? -2.932 15.025 23.022 1.00 77.56 278 SER A C 1
ATOM 2195 O O . SER A 1 278 ? -3.146 14.993 21.808 1.00 77.56 278 SER A O 1
ATOM 2197 N N . ALA A 1 279 ? -1.729 14.763 23.543 1.00 72.31 279 ALA A N 1
ATOM 2198 C CA . ALA A 1 279 ? -0.575 14.358 22.735 1.00 72.31 279 ALA A CA 1
ATOM 2199 C C . ALA A 1 279 ? -0.846 13.074 21.924 1.00 72.31 279 ALA A C 1
ATOM 2201 O O . ALA A 1 279 ? -0.404 12.956 20.788 1.00 72.31 279 ALA A O 1
ATOM 2202 N N . ALA A 1 280 ? -1.650 12.142 22.454 1.00 69.12 280 ALA A N 1
ATOM 2203 C CA . ALA A 1 280 ? -2.061 10.941 21.722 1.00 69.12 280 ALA A CA 1
ATOM 2204 C C . ALA A 1 280 ? -2.912 11.278 20.487 1.00 69.12 280 ALA A C 1
ATOM 2206 O O . ALA A 1 280 ? -2.760 10.660 19.436 1.00 69.12 280 ALA A O 1
ATOM 2207 N N . GLN A 1 281 ? -3.787 12.284 20.586 1.00 69.75 281 GLN A N 1
ATOM 2208 C CA . GLN A 1 281 ? -4.530 12.765 19.426 1.00 69.75 281 GLN A CA 1
ATOM 2209 C C . GLN A 1 281 ? -3.607 13.494 18.441 1.00 69.75 281 GLN A C 1
ATOM 2211 O O . GLN A 1 281 ? -3.725 13.253 17.248 1.00 69.75 281 GLN A O 1
ATOM 2216 N N . CYS A 1 282 ? -2.641 14.284 18.920 1.00 75.75 282 CYS A N 1
ATOM 2217 C CA . CYS A 1 282 ? -1.603 14.878 18.067 1.00 75.75 282 CYS A CA 1
ATOM 2218 C C . CYS A 1 282 ? -0.840 13.814 17.262 1.00 75.75 282 CYS A C 1
ATOM 2220 O O . CYS A 1 282 ? -0.634 13.944 16.059 1.00 75.75 282 CYS A O 1
ATOM 2222 N N . HIS A 1 283 ? -0.496 12.705 17.916 1.00 73.50 283 HIS A N 1
ATOM 2223 C CA . HIS A 1 283 ? 0.159 11.567 17.285 1.00 73.50 283 HIS A CA 1
ATOM 2224 C C . HIS A 1 283 ? -0.730 10.881 16.234 1.00 73.50 283 HIS A C 1
ATOM 2226 O O . HIS A 1 283 ? -0.240 10.496 15.175 1.00 73.50 283 HIS A O 1
ATOM 2232 N N . MET A 1 284 ? -2.035 10.723 16.485 1.00 65.88 284 MET A N 1
ATOM 2233 C CA . MET A 1 284 ? -2.961 10.178 15.478 1.00 65.88 284 MET A CA 1
ATOM 2234 C C . MET A 1 284 ? -3.040 11.065 14.232 1.00 65.88 284 MET A C 1
ATOM 2236 O O . MET A 1 284 ? -3.060 10.557 13.118 1.00 65.88 284 MET A O 1
ATOM 2240 N N . GLU A 1 285 ? -3.024 12.378 14.414 1.00 74.69 285 GLU A N 1
ATOM 2241 C CA . GLU A 1 285 ? -3.030 13.326 13.300 1.00 74.69 285 GLU A CA 1
ATOM 2242 C C . GLU A 1 285 ? -1.701 13.291 12.530 1.00 74.69 285 GLU A C 1
ATOM 2244 O O . GLU A 1 285 ? -1.698 13.333 11.305 1.00 74.69 285 GLU A O 1
ATOM 2249 N N . CYS A 1 286 ? -0.576 13.109 13.231 1.00 74.75 286 CYS A N 1
ATOM 2250 C CA . CYS A 1 286 ? 0.726 12.842 12.616 1.00 74.75 286 CYS A CA 1
ATOM 2251 C C . CYS A 1 286 ? 0.749 11.528 11.825 1.00 74.75 286 CYS A C 1
ATOM 2253 O O . CYS A 1 286 ? 1.358 11.448 10.765 1.00 74.75 286 CYS A O 1
ATOM 2255 N N . ARG A 1 287 ? 0.077 10.481 12.316 1.00 66.12 287 ARG A N 1
ATOM 2256 C CA . ARG A 1 287 ? -0.031 9.194 11.614 1.00 66.12 287 ARG A CA 1
ATOM 2257 C C . ARG A 1 287 ? -0.746 9.344 10.271 1.00 66.12 287 ARG A C 1
ATOM 2259 O O . ARG A 1 287 ? -0.329 8.722 9.296 1.00 66.12 287 ARG A O 1
ATOM 2266 N N . ASP A 1 288 ? -1.825 10.119 10.250 1.00 63.31 288 ASP A N 1
ATOM 2267 C CA . ASP A 1 288 ? -2.621 10.361 9.046 1.00 63.31 288 ASP A CA 1
ATOM 2268 C C . ASP A 1 288 ? -1.983 11.429 8.127 1.00 63.31 288 ASP A C 1
ATOM 2270 O O . ASP A 1 288 ? -2.387 11.565 6.971 1.00 63.31 288 ASP A O 1
ATOM 2274 N N . GLU A 1 289 ? -0.956 12.146 8.602 1.00 66.31 289 GLU A N 1
ATOM 2275 C CA . GLU A 1 289 ? -0.177 13.119 7.835 1.00 66.31 289 GLU A CA 1
ATOM 2276 C C . GLU A 1 289 ? 1.125 12.506 7.295 1.00 66.31 289 GLU A C 1
ATOM 2278 O O . GLU A 1 289 ? 2.036 12.108 8.023 1.00 66.31 289 GLU A O 1
ATOM 2283 N N . CYS A 1 290 ? 1.244 12.456 5.973 1.00 63.97 290 CYS A N 1
ATOM 2284 C CA . CYS A 1 290 ? 2.275 11.667 5.298 1.00 63.97 290 CYS A CA 1
ATOM 2285 C C . CYS A 1 290 ? 3.701 12.173 5.533 1.00 63.97 290 CYS A C 1
ATOM 2287 O O . CYS A 1 290 ? 4.628 11.367 5.613 1.00 63.97 290 CYS A O 1
ATOM 2289 N N . LEU A 1 291 ? 3.849 13.491 5.675 1.00 66.12 291 LEU A N 1
ATOM 2290 C CA . LEU A 1 291 ? 5.129 14.155 5.914 1.00 66.12 291 LEU A CA 1
ATOM 2291 C C . LEU A 1 291 ? 5.559 14.090 7.384 1.00 66.12 291 LEU A C 1
ATOM 2293 O O . LEU A 1 291 ? 6.715 14.361 7.681 1.00 66.12 291 LEU A O 1
ATOM 2297 N N . CYS A 1 292 ? 4.657 13.744 8.306 1.00 75.81 292 CYS A N 1
ATOM 2298 C CA . CYS A 1 292 ? 4.910 13.897 9.730 1.00 75.81 292 CYS A CA 1
ATOM 2299 C C . CYS A 1 292 ? 5.741 12.741 10.312 1.00 75.81 292 CYS A C 1
ATOM 2301 O O . CYS A 1 292 ? 5.333 11.577 10.280 1.00 75.81 292 CYS A O 1
ATOM 2303 N N . VAL A 1 293 ? 6.900 13.064 10.887 1.00 73.25 293 VAL A N 1
ATOM 2304 C CA . VAL A 1 293 ? 7.827 12.098 11.512 1.00 73.25 293 VAL A CA 1
ATOM 2305 C C . VAL A 1 293 ? 8.148 12.424 12.973 1.00 73.25 293 VAL A C 1
ATOM 2307 O O . VAL A 1 293 ? 8.696 11.587 13.681 1.00 73.25 293 VAL A O 1
ATOM 2310 N N . SER A 1 294 ? 7.787 13.613 13.456 1.00 86.06 294 SER A N 1
ATOM 2311 C CA . SER A 1 294 ? 7.807 13.954 14.882 1.00 86.06 294 SER A CA 1
ATOM 2312 C C . SER A 1 294 ? 6.728 14.994 15.196 1.00 86.06 294 SER A C 1
ATOM 2314 O O . SER A 1 294 ? 6.148 15.568 14.275 1.00 86.06 294 SER A O 1
ATOM 2316 N N . ILE A 1 295 ? 6.424 15.241 16.471 1.00 91.31 295 ILE A N 1
ATOM 2317 C CA . ILE A 1 295 ? 5.432 16.251 16.879 1.00 91.31 295 ILE A CA 1
ATOM 2318 C C . ILE A 1 295 ? 5.942 17.120 18.030 1.00 91.31 295 ILE A C 1
ATOM 2320 O O . ILE A 1 295 ? 6.652 16.632 18.910 1.00 91.31 295 ILE A O 1
ATOM 2324 N N . ASN A 1 296 ? 5.515 18.384 18.069 1.00 93.75 296 ASN A N 1
ATOM 2325 C CA . ASN A 1 296 ? 5.585 19.216 19.269 1.00 93.75 296 ASN A CA 1
ATOM 2326 C C . ASN A 1 296 ? 4.177 19.354 19.855 1.00 93.75 296 ASN A C 1
ATOM 2328 O O . ASN A 1 296 ? 3.244 19.778 19.175 1.00 93.75 296 ASN A O 1
ATOM 2332 N N . TYR A 1 297 ? 4.014 19.028 21.133 1.00 91.69 297 TYR A N 1
ATOM 2333 C CA . TYR A 1 297 ? 2.757 19.205 21.851 1.00 91.69 297 TYR A CA 1
ATOM 2334 C C . TYR A 1 297 ? 2.894 20.303 22.907 1.00 91.69 297 TYR A C 1
ATOM 2336 O O . TYR A 1 297 ? 3.673 20.172 23.852 1.00 91.69 297 TYR A O 1
ATOM 2344 N N . LEU A 1 298 ? 2.136 21.387 22.759 1.00 90.62 298 LEU A N 1
ATOM 2345 C CA . LEU A 1 298 ? 2.197 22.572 23.616 1.00 90.62 298 LEU A CA 1
ATOM 2346 C C . LEU A 1 298 ? 1.098 22.502 24.682 1.00 90.62 298 LEU A C 1
ATOM 2348 O O . LEU A 1 298 ? -0.071 22.754 24.402 1.00 90.62 298 LEU A O 1
ATOM 2352 N N . GLN A 1 299 ? 1.441 22.166 25.925 1.00 79.69 299 GLN A N 1
ATOM 2353 C CA . GLN A 1 299 ? 0.421 21.869 26.946 1.00 79.69 299 GLN A CA 1
ATOM 2354 C C . GLN A 1 299 ? -0.399 23.087 27.387 1.00 79.69 299 GLN A C 1
ATOM 2356 O O . GLN A 1 299 ? -1.544 22.937 27.810 1.00 79.69 299 GLN A O 1
ATOM 2361 N N . ASN A 1 300 ? 0.172 24.285 27.261 1.00 77.25 300 ASN A N 1
ATOM 2362 C CA . ASN A 1 300 ? -0.400 25.519 27.800 1.00 77.25 300 ASN A CA 1
ATOM 2363 C C . ASN A 1 300 ? -1.171 26.348 26.761 1.00 77.25 300 ASN A C 1
ATOM 2365 O O . ASN A 1 300 ? -1.650 27.438 27.076 1.00 77.25 300 ASN A O 1
ATOM 2369 N N . THR A 1 301 ? -1.319 25.842 25.536 1.00 80.06 301 THR A N 1
ATOM 2370 C CA . THR A 1 301 ? -1.998 26.554 24.447 1.00 80.06 301 THR A CA 1
ATOM 2371 C C . THR A 1 301 ? -3.408 25.995 24.245 1.00 80.06 301 THR A C 1
ATOM 2373 O O . THR A 1 301 ? -3.599 24.783 24.163 1.00 80.06 301 THR A O 1
ATOM 2376 N N . ARG A 1 302 ? -4.427 26.866 24.173 1.00 74.94 302 ARG A N 1
ATOM 2377 C CA . ARG A 1 302 ? -5.829 26.446 23.948 1.00 74.94 302 ARG A CA 1
ATOM 2378 C C . ARG A 1 302 ? -6.132 26.117 22.482 1.00 74.94 302 ARG A C 1
ATOM 2380 O O . ARG A 1 302 ? -7.041 25.337 22.219 1.00 74.94 302 ARG A O 1
ATOM 2387 N N . GLU A 1 303 ? -5.368 26.687 21.555 1.00 83.00 303 GLU A N 1
ATOM 2388 C CA . GLU A 1 303 ? -5.472 26.475 20.109 1.00 83.00 303 GLU A CA 1
ATOM 2389 C C . GLU A 1 303 ? -4.081 26.225 19.518 1.00 83.00 303 GLU A C 1
ATOM 2391 O O . GLU A 1 303 ? -3.095 26.749 20.028 1.00 83.00 303 GLU A O 1
ATOM 2396 N N . GLY A 1 304 ? -3.987 25.400 18.473 1.00 85.12 304 GLY A N 1
ATOM 2397 C CA . GLY A 1 304 ? -2.716 25.078 17.820 1.00 85.12 304 GLY A CA 1
ATOM 2398 C C . GLY A 1 304 ? -1.719 24.359 18.731 1.00 85.12 304 GLY A C 1
ATOM 2399 O O . GLY A 1 304 ? -0.515 24.547 18.612 1.00 85.12 304 GLY A O 1
ATOM 2400 N N . ASN A 1 305 ? -2.215 23.560 19.676 1.00 90.06 305 ASN A N 1
ATOM 2401 C CA . ASN A 1 305 ? -1.391 22.885 20.675 1.00 90.06 305 ASN A CA 1
ATOM 2402 C C . ASN A 1 305 ? -0.663 21.634 20.161 1.00 90.06 305 ASN A C 1
ATOM 2404 O O . ASN A 1 305 ? 0.021 20.966 20.933 1.00 90.06 305 ASN A O 1
ATOM 2408 N N . CYS A 1 306 ? -0.817 21.298 18.886 1.00 92.38 306 CYS A N 1
ATOM 2409 C CA . CYS A 1 306 ? -0.143 20.194 18.229 1.00 92.38 306 CYS A CA 1
ATOM 2410 C C . CYS A 1 306 ? 0.492 20.682 16.929 1.00 92.38 306 CYS A C 1
ATOM 2412 O O . CYS A 1 306 ? -0.205 21.084 15.998 1.00 92.38 306 CYS A O 1
ATOM 2414 N N . GLU A 1 307 ? 1.815 20.632 16.876 1.00 94.19 307 GLU A N 1
ATOM 2415 C CA . GLU A 1 307 ? 2.625 20.949 15.707 1.00 94.19 307 GLU A CA 1
ATOM 2416 C C . GLU A 1 307 ? 3.181 19.634 15.146 1.00 94.19 307 GLU A C 1
ATOM 2418 O O . GLU A 1 307 ? 3.832 18.868 15.856 1.00 94.19 307 GLU A O 1
ATOM 2423 N N . LEU A 1 308 ? 2.891 19.348 13.882 1.00 91.19 308 LEU A N 1
ATOM 2424 C CA . LEU A 1 308 ? 3.382 18.184 13.149 1.00 91.19 308 LEU A CA 1
ATOM 2425 C C . LEU A 1 308 ? 4.676 18.560 12.425 1.00 91.19 308 LEU A C 1
ATOM 2427 O O . LEU A 1 308 ? 4.681 19.565 11.716 1.00 91.19 308 LEU A O 1
ATOM 2431 N N . ASN A 1 309 ? 5.738 17.763 12.557 1.00 86.69 309 ASN A N 1
ATOM 2432 C CA . ASN A 1 309 ? 7.063 18.073 12.010 1.00 86.69 309 ASN A CA 1
ATOM 2433 C C . ASN A 1 309 ? 7.485 17.115 10.885 1.00 86.69 309 ASN A C 1
ATOM 2435 O O . ASN A 1 309 ? 7.262 15.906 10.988 1.00 86.69 309 ASN A O 1
ATOM 2439 N N . ASP A 1 310 ? 8.170 17.632 9.861 1.00 77.12 310 ASP A N 1
ATOM 2440 C CA . ASP A 1 310 ? 8.684 16.852 8.716 1.00 77.12 310 ASP A CA 1
ATOM 2441 C C . ASP A 1 310 ? 10.074 16.229 8.897 1.00 77.12 310 ASP A C 1
ATOM 2443 O O . ASP A 1 310 ? 10.545 15.468 8.039 1.00 77.12 310 ASP A O 1
ATOM 2447 N N . VAL A 1 311 ? 10.722 16.517 10.023 1.00 74.44 311 VAL A N 1
ATOM 2448 C CA . VAL A 1 311 ? 11.990 15.915 10.453 1.00 74.44 311 VAL A CA 1
ATOM 2449 C C . VAL A 1 311 ? 11.930 15.557 11.940 1.00 74.44 311 VAL A C 1
ATOM 2451 O O . VAL A 1 311 ? 10.988 15.933 12.642 1.00 74.44 311 VAL A O 1
ATOM 2454 N N . ASN A 1 312 ? 12.920 14.815 12.439 1.00 79.38 312 ASN A N 1
ATOM 2455 C CA . ASN A 1 312 ? 13.050 14.475 13.857 1.00 79.38 312 ASN A CA 1
ATOM 2456 C C . ASN A 1 312 ? 14.407 14.900 14.452 1.00 79.38 312 ASN A C 1
ATOM 2458 O O . ASN A 1 312 ? 15.272 15.443 13.756 1.00 79.38 312 ASN A O 1
ATOM 2462 N N . LYS A 1 313 ? 14.596 14.645 15.754 1.00 76.19 313 LYS A N 1
ATOM 2463 C CA . LYS A 1 313 ? 15.803 15.004 16.517 1.00 76.19 313 LYS A CA 1
ATOM 2464 C C . LYS A 1 313 ? 17.082 14.351 15.983 1.00 76.19 313 LYS A C 1
ATOM 2466 O O . LYS A 1 313 ? 18.163 14.879 16.212 1.00 76.19 313 LYS A O 1
ATOM 2471 N N . VAL A 1 314 ? 16.968 13.230 15.268 1.00 69.44 314 VAL A N 1
ATOM 2472 C CA . VAL A 1 314 ? 18.107 12.537 14.648 1.00 69.44 314 VAL A CA 1
ATOM 2473 C C . VAL A 1 314 ? 18.484 13.200 13.322 1.00 69.44 314 VAL A C 1
ATOM 2475 O O . VAL A 1 314 ? 19.659 13.430 13.057 1.00 69.44 314 VAL A O 1
ATOM 2478 N N . MET A 1 315 ? 17.490 13.555 12.504 1.00 64.69 315 MET A N 1
ATOM 2479 C CA . MET A 1 315 ? 17.700 14.173 11.190 1.00 64.69 315 MET A CA 1
ATOM 2480 C C . MET A 1 315 ? 18.229 15.609 11.285 1.00 64.69 315 MET A C 1
ATOM 2482 O O . MET A 1 315 ? 19.074 16.019 10.487 1.00 64.69 315 MET A O 1
ATOM 2486 N N . LYS A 1 316 ? 17.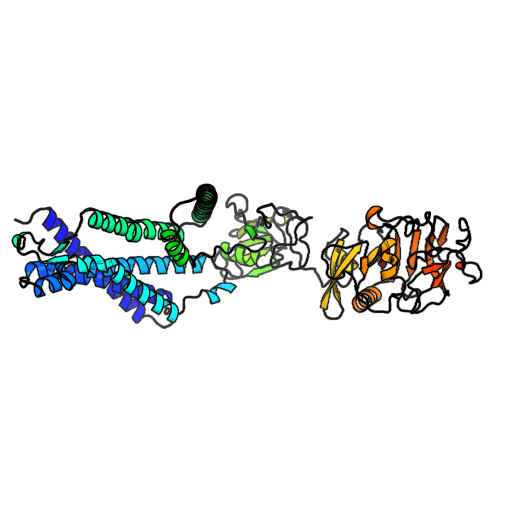708 16.398 12.233 1.00 74.81 316 LYS A N 1
ATOM 2487 C CA . LYS A 1 316 ? 18.079 17.806 12.443 1.00 74.81 316 LYS A CA 1
ATOM 2488 C C . LYS A 1 316 ? 18.245 18.103 13.937 1.00 74.81 316 LYS A C 1
ATOM 2490 O O . LYS A 1 316 ? 17.443 18.837 14.513 1.00 74.81 316 LYS A O 1
ATOM 2495 N N . PRO A 1 317 ? 19.313 17.595 14.575 1.00 79.50 317 PRO A N 1
ATOM 2496 C CA . PRO A 1 317 ? 19.522 17.765 16.014 1.00 79.50 317 PRO A CA 1
ATOM 2497 C C . PRO A 1 317 ? 19.606 19.238 16.433 1.00 79.50 317 PRO A C 1
ATOM 2499 O O . PRO A 1 317 ? 19.080 19.616 17.473 1.00 79.50 317 PRO A O 1
ATOM 2502 N N . ALA A 1 318 ? 20.186 20.099 15.590 1.00 78.75 318 ALA A N 1
ATOM 2503 C CA . ALA A 1 318 ? 20.306 21.533 15.862 1.00 78.75 318 ALA A CA 1
ATOM 2504 C C . ALA A 1 318 ? 18.964 22.296 15.870 1.00 78.75 318 ALA A C 1
ATOM 2506 O O . ALA A 1 318 ? 18.909 23.410 16.401 1.00 78.75 318 ALA A O 1
ATOM 2507 N N . ALA A 1 319 ? 17.909 21.718 15.279 1.00 85.38 319 ALA A N 1
ATOM 2508 C CA . ALA A 1 319 ? 16.573 22.307 15.211 1.00 85.38 319 ALA A CA 1
ATOM 2509 C C . ALA A 1 319 ? 15.724 22.021 16.458 1.00 85.38 319 ALA A C 1
ATOM 2511 O O . ALA A 1 319 ? 14.699 22.668 16.658 1.00 85.38 319 ALA A O 1
ATOM 2512 N N . LEU A 1 320 ? 16.141 21.080 17.312 1.00 91.38 320 LEU A N 1
ATOM 2513 C CA . LEU A 1 320 ? 15.492 20.846 18.595 1.00 91.38 320 LEU A CA 1
ATOM 2514 C C . LEU A 1 320 ? 15.931 21.935 19.581 1.00 91.38 320 LEU A C 1
ATOM 2516 O O . LEU A 1 320 ? 17.081 21.964 20.023 1.00 91.38 320 LEU A O 1
ATOM 2520 N N . LYS A 1 321 ? 15.019 22.844 19.922 1.00 91.50 321 LYS A N 1
ATOM 2521 C CA . LYS A 1 321 ? 15.282 23.984 20.804 1.00 91.50 321 LYS A CA 1
ATOM 2522 C C . LYS A 1 321 ? 14.502 23.857 22.101 1.00 91.50 321 LYS A C 1
ATOM 2524 O O . LYS A 1 321 ? 13.435 23.248 22.145 1.00 91.50 321 LYS A O 1
ATOM 2529 N N . TYR A 1 322 ? 15.061 24.430 23.160 1.00 92.94 322 TYR A N 1
ATOM 2530 C CA . TYR A 1 322 ? 14.384 24.536 24.445 1.00 92.94 322 TYR A CA 1
ATOM 2531 C C . TYR A 1 322 ? 13.190 25.492 24.319 1.00 92.94 322 TYR A C 1
ATOM 2533 O O . TYR A 1 322 ? 13.353 26.647 23.927 1.00 92.94 322 TYR A O 1
ATOM 2541 N N . LYS A 1 323 ? 11.997 24.999 24.643 1.00 89.81 323 LYS A N 1
ATOM 2542 C CA . LYS A 1 323 ? 10.720 25.714 24.612 1.00 89.81 323 LYS A CA 1
ATOM 2543 C C . LYS A 1 323 ? 9.899 25.294 25.843 1.00 89.81 323 LYS A C 1
ATOM 2545 O O . LYS A 1 323 ? 9.299 24.217 25.832 1.00 89.81 323 LYS A O 1
ATOM 2550 N N . PRO A 1 324 ? 9.856 26.124 26.901 1.00 87.81 324 PRO A N 1
ATOM 2551 C CA . PRO A 1 324 ? 9.170 25.794 28.150 1.00 87.81 324 PRO A CA 1
ATOM 2552 C C . PRO A 1 324 ? 7.700 25.403 27.946 1.00 87.81 324 PRO A C 1
ATOM 2554 O O . PRO A 1 324 ? 6.944 26.127 27.295 1.00 87.81 324 PRO A O 1
ATOM 2557 N N . GLY A 1 325 ? 7.278 24.273 28.519 1.00 83.19 325 GLY A N 1
ATOM 2558 C CA . GLY A 1 325 ? 5.900 23.773 28.426 1.00 83.19 325 GLY A CA 1
ATOM 2559 C C . GLY A 1 325 ? 5.544 23.066 27.110 1.00 83.19 325 GLY A C 1
ATOM 2560 O O . GLY A 1 325 ? 4.392 22.649 26.930 1.00 83.19 325 GLY A O 1
ATOM 2561 N N . ALA A 1 326 ? 6.508 22.905 26.200 1.00 88.75 326 ALA A N 1
ATOM 2562 C CA . ALA A 1 326 ? 6.393 22.036 25.036 1.00 88.75 326 ALA A CA 1
ATOM 2563 C C . ALA A 1 326 ? 6.892 20.621 25.360 1.00 88.75 326 ALA A C 1
ATOM 2565 O O . ALA A 1 326 ? 7.804 20.433 26.160 1.00 88.75 326 ALA A O 1
ATOM 2566 N N . ARG A 1 327 ? 6.307 19.606 24.725 1.00 89.19 327 ARG A N 1
ATOM 2567 C CA . ARG A 1 327 ? 6.835 18.238 24.724 1.00 89.19 327 ARG A CA 1
ATOM 2568 C C . ARG A 1 327 ? 7.058 17.788 23.293 1.00 89.19 327 ARG A C 1
ATOM 2570 O O . ARG A 1 327 ? 6.108 17.727 22.513 1.00 89.19 327 ARG A O 1
ATOM 2577 N N . TYR A 1 328 ? 8.301 17.469 22.973 1.00 89.44 328 TYR A N 1
ATOM 2578 C CA . TYR A 1 328 ? 8.696 16.899 21.697 1.00 89.44 328 TYR A CA 1
ATOM 2579 C C . TYR A 1 328 ? 8.536 15.376 21.728 1.00 89.44 328 TYR A C 1
ATOM 2581 O O . TYR A 1 328 ? 8.946 14.745 22.703 1.00 89.44 328 TYR A O 1
ATOM 2589 N N . TYR A 1 329 ? 7.990 14.788 20.663 1.00 84.38 329 TYR A N 1
ATOM 2590 C CA . TYR A 1 329 ? 7.863 13.337 20.498 1.00 84.38 329 TYR A CA 1
ATOM 2591 C C . TYR A 1 329 ? 8.417 12.891 19.141 1.00 84.38 329 TYR A C 1
ATOM 2593 O O . TYR A 1 329 ? 7.996 13.409 18.106 1.00 84.38 329 TYR A O 1
ATOM 2601 N N . ASP A 1 330 ? 9.304 11.899 19.143 1.00 77.69 330 ASP A N 1
ATOM 2602 C CA . ASP A 1 330 ? 9.818 11.222 17.946 1.00 77.69 330 ASP A CA 1
ATOM 2603 C C . ASP A 1 330 ? 8.907 10.037 17.576 1.00 77.69 330 ASP A C 1
ATOM 2605 O O . ASP A 1 330 ? 8.500 9.275 18.456 1.00 77.69 330 ASP A O 1
ATOM 2609 N N . LEU A 1 331 ? 8.551 9.869 16.296 1.00 68.62 331 LEU A N 1
ATOM 2610 C CA . LEU A 1 331 ? 7.726 8.735 15.860 1.00 68.62 331 LEU A CA 1
ATOM 2611 C C . LEU A 1 331 ? 8.595 7.620 15.265 1.00 68.62 331 LEU A C 1
ATOM 2613 O O . LEU A 1 331 ? 8.937 7.639 14.082 1.00 68.62 331 LEU A O 1
ATOM 2617 N N . VAL A 1 332 ? 8.855 6.573 16.052 1.00 59.25 332 VAL A N 1
ATOM 2618 C CA . VAL A 1 332 ? 9.517 5.349 15.574 1.00 59.25 332 VAL A CA 1
ATOM 2619 C C . VAL A 1 332 ? 8.497 4.438 14.869 1.00 59.25 332 VAL A C 1
ATOM 2621 O O . VAL A 1 332 ? 7.692 3.747 15.501 1.00 59.25 332 VAL A O 1
ATOM 2624 N N . ARG A 1 333 ? 8.511 4.432 13.529 1.00 55.50 333 ARG A N 1
ATOM 2625 C CA . ARG A 1 333 ? 7.641 3.579 12.695 1.00 55.50 333 ARG A CA 1
ATOM 2626 C C . ARG A 1 333 ? 8.308 2.224 12.423 1.00 55.50 333 ARG A C 1
ATOM 2628 O O . ARG A 1 333 ? 9.447 2.180 11.970 1.00 55.50 333 ARG A O 1
ATOM 2635 N N . SER A 1 334 ? 7.597 1.114 12.639 1.00 51.62 334 SER A N 1
ATOM 2636 C CA . SER A 1 334 ? 8.038 -0.230 12.231 1.00 51.62 334 SER A CA 1
ATOM 2637 C C . SER A 1 334 ? 6.960 -0.924 11.396 1.00 51.62 334 SER A C 1
ATOM 2639 O O . SER A 1 334 ? 5.767 -0.783 11.658 1.00 51.62 334 SER A O 1
ATOM 2641 N N . TYR A 1 335 ? 7.354 -1.656 10.357 1.00 48.47 335 TYR A N 1
ATOM 2642 C CA . TYR A 1 335 ? 6.415 -2.276 9.419 1.00 48.47 335 TYR A CA 1
ATOM 2643 C C . TYR A 1 335 ? 6.599 -3.797 9.414 1.00 48.47 335 TYR A C 1
ATOM 2645 O O . TYR A 1 335 ? 7.730 -4.298 9.411 1.00 48.47 335 TYR A O 1
ATOM 2653 N N . SER A 1 336 ? 5.483 -4.525 9.424 1.00 45.19 336 SER A N 1
ATOM 2654 C CA . SER A 1 336 ? 5.441 -5.986 9.354 1.00 45.19 336 SER A CA 1
ATOM 2655 C C . SER A 1 336 ? 4.674 -6.398 8.100 1.00 45.19 336 SER A C 1
ATOM 2657 O O . SER A 1 336 ? 3.566 -5.922 7.852 1.00 45.19 336 SER A O 1
ATOM 2659 N N . VAL A 1 337 ? 5.292 -7.252 7.289 1.00 43.38 337 VAL A N 1
ATOM 2660 C CA . VAL A 1 337 ? 4.769 -7.675 5.979 1.00 43.38 337 VAL A CA 1
ATOM 2661 C C . VAL A 1 337 ? 4.135 -9.057 6.122 1.00 43.38 337 VAL A C 1
ATOM 2663 O O . VAL A 1 337 ? 4.423 -9.774 7.088 1.00 43.38 337 VAL A O 1
ATOM 2666 N N . GLU A 1 338 ? 3.256 -9.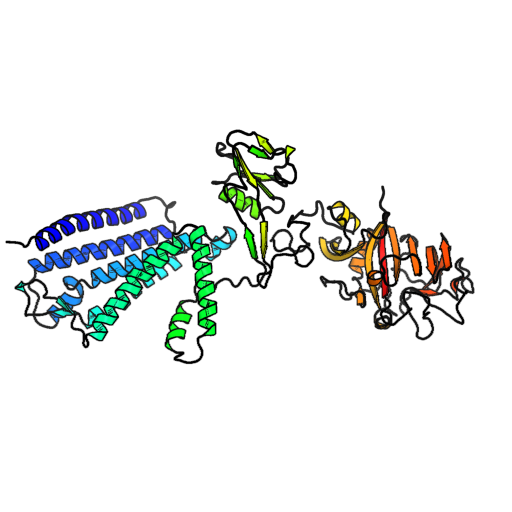425 5.192 1.00 40.34 338 GLU A N 1
ATOM 2667 C CA . GLU A 1 338 ? 2.606 -10.739 5.149 1.00 40.34 338 GLU A CA 1
ATOM 2668 C C . GLU A 1 338 ? 3.606 -11.887 5.418 1.00 40.34 338 GLU A C 1
ATOM 2670 O O . GLU A 1 338 ? 4.699 -11.940 4.846 1.00 40.34 338 GLU A O 1
ATOM 2675 N N . GLY A 1 339 ? 3.259 -12.768 6.365 1.00 45.69 339 GLY A N 1
ATOM 2676 C CA . GLY A 1 339 ? 4.148 -13.821 6.881 1.00 45.69 339 GLY A CA 1
ATOM 2677 C C . GLY A 1 339 ? 4.952 -13.457 8.140 1.00 45.69 339 GLY A C 1
ATOM 2678 O O . GLY A 1 339 ? 5.755 -14.264 8.597 1.00 45.69 339 GLY A O 1
ATOM 2679 N N . GLY A 1 340 ? 4.757 -12.266 8.725 1.00 46.09 340 GLY A N 1
ATOM 2680 C CA . GLY A 1 340 ? 5.359 -11.882 10.015 1.00 46.09 340 GLY A CA 1
ATOM 2681 C C . GLY A 1 340 ? 6.829 -11.450 9.936 1.00 46.09 340 GLY A C 1
ATOM 2682 O O . GLY A 1 340 ? 7.471 -11.218 10.962 1.00 46.09 340 GLY A O 1
ATOM 2683 N N . ARG A 1 341 ? 7.369 -11.310 8.724 1.00 51.34 341 ARG A N 1
ATOM 2684 C CA . ARG A 1 341 ? 8.729 -10.814 8.481 1.00 51.34 341 ARG A CA 1
ATOM 2685 C C . ARG A 1 341 ? 8.820 -9.295 8.662 1.00 51.34 341 ARG A C 1
ATOM 2687 O O . ARG A 1 341 ? 7.850 -8.566 8.430 1.00 51.34 341 ARG A O 1
ATOM 2694 N N . ARG A 1 342 ? 10.001 -8.802 9.059 1.00 52.41 342 ARG A N 1
ATOM 2695 C CA . ARG A 1 342 ? 10.292 -7.357 9.067 1.00 52.41 342 ARG A CA 1
ATOM 2696 C C . ARG A 1 342 ? 10.291 -6.820 7.640 1.00 52.41 342 ARG A C 1
ATOM 2698 O O . ARG A 1 342 ? 10.790 -7.481 6.733 1.00 52.41 342 ARG A O 1
ATOM 2705 N N . TYR A 1 343 ? 9.757 -5.615 7.491 1.00 50.72 343 TYR A N 1
ATOM 2706 C CA . TYR A 1 343 ? 9.811 -4.853 6.252 1.00 50.72 343 TYR A CA 1
ATOM 2707 C C . TYR A 1 343 ? 11.250 -4.602 5.805 1.00 50.72 343 TYR A C 1
ATOM 2709 O O . TYR A 1 343 ? 12.081 -4.130 6.586 1.00 50.72 343 TYR A O 1
ATOM 2717 N N . MET A 1 344 ? 11.513 -4.904 4.540 1.00 52.72 344 MET A N 1
ATOM 2718 C CA . MET A 1 344 ? 12.762 -4.646 3.843 1.00 52.72 344 MET A CA 1
ATOM 2719 C C . MET A 1 344 ? 12.495 -3.603 2.747 1.00 52.72 344 MET A C 1
ATOM 2721 O O . MET A 1 344 ? 11.778 -3.913 1.797 1.00 52.72 344 MET A O 1
ATOM 2725 N N . PRO A 1 345 ? 13.064 -2.383 2.850 1.00 44.16 345 PRO A N 1
ATOM 2726 C CA . PRO A 1 345 ? 12.811 -1.283 1.910 1.00 44.16 345 PRO A CA 1
ATOM 2727 C C . PRO A 1 345 ? 13.043 -1.616 0.431 1.00 44.16 345 PRO A C 1
ATOM 2729 O O . PRO A 1 345 ? 12.421 -1.006 -0.426 1.00 44.16 345 PRO A O 1
ATOM 2732 N N . GLU A 1 346 ? 13.915 -2.581 0.146 1.00 44.50 346 GLU A N 1
ATOM 2733 C CA . GLU A 1 346 ? 14.311 -2.995 -1.207 1.00 44.50 346 GLU A CA 1
ATOM 2734 C C . GLU A 1 346 ? 13.434 -4.119 -1.787 1.00 44.50 346 GLU A C 1
ATOM 2736 O O . GLU A 1 346 ? 13.553 -4.447 -2.960 1.00 44.50 346 GLU A O 1
ATOM 2741 N N . LYS A 1 347 ? 12.568 -4.735 -0.969 1.00 48.03 347 LYS A N 1
ATOM 2742 C CA . LYS A 1 347 ? 11.778 -5.925 -1.339 1.00 48.03 347 LYS A CA 1
ATOM 2743 C C . LYS A 1 347 ? 10.269 -5.721 -1.197 1.00 48.03 347 LYS A C 1
ATOM 2745 O O . LYS A 1 347 ? 9.490 -6.473 -1.776 1.00 48.03 347 LYS A O 1
ATOM 2750 N N . ASP A 1 348 ? 9.855 -4.736 -0.403 1.00 49.19 348 ASP A N 1
ATOM 2751 C CA . ASP A 1 348 ? 8.473 -4.578 0.038 1.00 49.19 348 ASP A CA 1
ATOM 2752 C C . ASP A 1 348 ? 7.856 -3.270 -0.450 1.00 49.19 348 ASP A C 1
ATOM 2754 O O . ASP A 1 348 ? 8.383 -2.184 -0.218 1.00 49.19 348 ASP A O 1
ATOM 2758 N N . THR A 1 349 ? 6.680 -3.368 -1.071 1.00 47.78 349 THR A N 1
ATOM 2759 C CA . THR A 1 349 ? 5.861 -2.209 -1.449 1.00 47.78 349 THR A CA 1
ATOM 2760 C C . THR A 1 349 ? 5.437 -1.406 -0.221 1.00 47.78 349 THR A C 1
ATOM 2762 O O . THR A 1 349 ? 5.095 -1.982 0.818 1.00 47.78 349 THR A O 1
ATOM 2765 N N . CYS A 1 350 ? 5.409 -0.077 -0.350 1.00 51.62 350 CYS A N 1
ATOM 2766 C CA . CYS A 1 350 ? 5.152 0.827 0.764 1.00 51.62 350 CYS A CA 1
ATOM 2767 C C . CYS A 1 350 ? 3.799 0.544 1.445 1.00 51.62 350 CYS A C 1
ATOM 2769 O O . CYS A 1 350 ? 2.751 0.493 0.810 1.00 51.62 350 CYS A O 1
ATOM 2771 N N . VAL A 1 351 ? 3.826 0.342 2.766 1.00 49.69 351 VAL A N 1
ATOM 2772 C CA . VAL A 1 351 ? 2.699 -0.218 3.546 1.00 49.69 351 VAL A CA 1
ATOM 2773 C C . VAL A 1 351 ? 1.779 0.865 4.138 1.00 49.69 351 VAL A C 1
ATOM 2775 O O . VAL A 1 351 ? 0.785 0.573 4.801 1.00 49.69 351 VAL A O 1
ATOM 2778 N N . ASN A 1 352 ? 2.099 2.148 3.962 1.00 48.62 352 ASN A N 1
ATOM 2779 C CA . ASN A 1 352 ? 1.283 3.236 4.501 1.00 48.62 352 ASN A CA 1
ATOM 2780 C C . ASN A 1 352 ? 0.261 3.766 3.484 1.00 48.62 352 ASN A C 1
ATOM 2782 O O . ASN A 1 352 ? 0.457 3.702 2.277 1.00 48.62 352 ASN A O 1
ATOM 2786 N N . LYS A 1 353 ? -0.852 4.323 3.984 1.00 47.84 353 LYS A N 1
ATOM 2787 C CA . LYS A 1 353 ? -1.931 4.903 3.158 1.00 47.84 353 LYS A CA 1
ATOM 2788 C C . LYS A 1 353 ? -1.499 6.117 2.322 1.00 47.84 353 LYS A C 1
ATOM 2790 O O . LYS A 1 353 ? -2.294 6.629 1.544 1.00 47.84 353 LYS A O 1
ATOM 2795 N N . CYS A 1 354 ? -0.281 6.602 2.529 1.00 51.38 354 CYS A N 1
ATOM 2796 C CA . CYS A 1 354 ? 0.247 7.830 1.956 1.00 51.38 354 CYS A CA 1
ATOM 2797 C C . CYS A 1 354 ? 0.966 7.621 0.627 1.00 51.38 354 CYS A C 1
ATOM 2799 O O . CYS A 1 354 ? 0.979 8.529 -0.197 1.00 51.38 354 CYS A O 1
ATOM 2801 N N . CYS A 1 355 ? 1.531 6.433 0.432 1.00 50.38 355 CYS A N 1
ATOM 2802 C CA . CYS A 1 355 ? 2.339 6.076 -0.724 1.00 50.38 355 CYS A CA 1
ATOM 2803 C C . CYS A 1 355 ? 1.733 4.881 -1.477 1.00 50.38 355 CYS A C 1
ATOM 2805 O O . CYS A 1 355 ? 2.458 4.085 -2.055 1.00 50.38 355 CYS A O 1
ATOM 2807 N N . VAL A 1 356 ? 0.402 4.731 -1.490 1.00 44.38 356 VAL A N 1
ATOM 2808 C CA . VAL A 1 356 ? -0.261 3.816 -2.438 1.00 44.38 356 VAL A CA 1
ATOM 2809 C C . VAL A 1 356 ? -0.309 4.562 -3.767 1.00 44.38 356 VAL A C 1
ATOM 2811 O O . VAL A 1 356 ? -1.337 5.156 -4.106 1.00 44.38 356 VAL A O 1
ATOM 2814 N N . PRO A 1 357 ? 0.859 4.702 -4.416 1.00 45.66 357 PRO A N 1
ATOM 2815 C CA . PRO A 1 357 ? 1.470 3.568 -5.122 1.00 45.66 357 PRO A CA 1
ATOM 2816 C C . PRO A 1 357 ? 3.018 3.579 -5.291 1.00 45.66 357 PRO A C 1
ATOM 2818 O O . PRO A 1 357 ? 3.539 2.893 -6.170 1.00 45.66 357 PRO A O 1
ATOM 2821 N N . ASP A 1 358 ? 3.739 4.393 -4.526 1.00 47.00 358 ASP A N 1
ATOM 2822 C CA . ASP A 1 358 ? 5.166 4.675 -4.709 1.00 47.00 358 ASP A CA 1
ATOM 2823 C C . ASP A 1 358 ? 6.023 3.894 -3.684 1.00 47.00 358 ASP A C 1
ATOM 2825 O O . ASP A 1 358 ? 5.578 3.668 -2.552 1.00 47.00 358 ASP A O 1
ATOM 2829 N N . PRO A 1 359 ? 7.252 3.458 -4.028 1.00 45.19 359 PRO A N 1
ATOM 2830 C CA . PRO A 1 359 ? 8.148 2.786 -3.083 1.00 45.19 359 PRO A CA 1
ATOM 2831 C C . PRO A 1 359 ? 8.559 3.722 -1.929 1.00 45.19 359 PRO A C 1
ATOM 2833 O O . PRO A 1 359 ? 8.841 4.902 -2.141 1.00 45.19 359 PRO A O 1
ATOM 2836 N N . CYS A 1 360 ? 8.588 3.215 -0.686 1.00 47.94 360 CYS A N 1
ATOM 2837 C CA . CYS A 1 360 ? 9.005 4.027 0.463 1.00 47.94 360 CYS A CA 1
ATOM 2838 C C . CYS A 1 360 ? 10.514 4.332 0.367 1.00 47.94 360 CYS A C 1
ATOM 2840 O O . CYS A 1 360 ? 11.315 3.408 0.225 1.00 47.94 360 CYS A O 1
ATOM 2842 N N . PHE A 1 361 ? 10.926 5.584 0.589 1.00 43.94 361 PHE A N 1
ATOM 2843 C CA . PHE A 1 361 ? 12.348 5.919 0.724 1.00 43.94 361 PHE A CA 1
ATOM 2844 C C . PHE A 1 361 ? 12.923 5.483 2.081 1.00 43.94 361 PHE A C 1
ATOM 2846 O O . PHE A 1 361 ? 12.205 5.431 3.088 1.00 43.94 361 PHE A O 1
ATOM 2853 N N . GLN A 1 362 ? 14.224 5.156 2.074 1.00 39.94 362 GLN A N 1
ATOM 2854 C CA . GLN A 1 362 ? 15.078 4.724 3.195 1.00 39.94 362 GLN A CA 1
ATOM 2855 C C . GLN A 1 362 ? 14.506 5.057 4.589 1.00 39.94 362 GLN A C 1
ATOM 2857 O O . GLN A 1 362 ? 14.433 6.216 4.992 1.00 39.94 362 GLN A O 1
ATOM 2862 N N . GLY A 1 363 ? 14.096 4.028 5.339 1.00 39.50 363 GLY A N 1
ATOM 2863 C CA . GLY A 1 363 ? 13.576 4.184 6.706 1.00 39.50 363 GLY A CA 1
ATOM 2864 C C . GLY A 1 363 ? 12.072 4.476 6.823 1.00 39.50 363 GLY A C 1
ATOM 2865 O O . GLY A 1 363 ? 11.585 4.693 7.930 1.00 39.50 363 GLY A O 1
ATOM 2866 N N . GLY A 1 364 ? 11.308 4.434 5.724 1.00 45.69 364 GLY A N 1
ATOM 2867 C CA . GLY A 1 364 ? 9.844 4.533 5.760 1.00 45.69 364 GLY A CA 1
ATOM 2868 C C . GLY A 1 364 ? 9.293 5.961 5.710 1.00 45.69 364 GLY A C 1
ATOM 2869 O O . GLY A 1 364 ? 8.188 6.198 6.217 1.00 45.69 364 GLY A O 1
ATOM 2870 N N . ARG A 1 365 ? 10.043 6.897 5.110 1.00 45.00 365 ARG A N 1
ATOM 2871 C CA . ARG A 1 365 ? 9.590 8.268 4.830 1.00 45.00 365 ARG A CA 1
ATOM 2872 C C . ARG A 1 365 ? 8.668 8.261 3.603 1.00 45.00 365 ARG A C 1
ATOM 2874 O O . ARG A 1 365 ? 9.035 7.721 2.562 1.00 45.00 365 ARG A O 1
ATOM 2881 N N . CYS A 1 366 ? 7.480 8.859 3.731 1.00 47.94 366 CYS A N 1
ATOM 2882 C CA . CYS A 1 366 ? 6.639 9.226 2.590 1.00 47.94 366 CYS A CA 1
ATOM 2883 C C . CYS A 1 366 ? 6.864 10.693 2.275 1.00 47.94 366 CYS A C 1
ATOM 2885 O O . CYS A 1 366 ? 6.218 11.566 2.852 1.00 47.94 366 CYS A O 1
ATOM 2887 N N . GLU A 1 367 ? 7.772 10.978 1.358 1.00 44.28 367 GLU A N 1
ATOM 2888 C CA . GLU A 1 367 ? 7.726 12.268 0.690 1.00 44.28 367 GLU A CA 1
ATOM 2889 C C . GLU A 1 367 ? 6.601 12.184 -0.345 1.00 44.28 367 GLU A C 1
ATOM 2891 O O . GLU A 1 367 ? 6.661 11.378 -1.271 1.00 44.28 367 GLU A O 1
ATOM 2896 N N . LYS A 1 368 ? 5.536 12.987 -0.181 1.00 43.09 368 LYS A N 1
ATOM 2897 C CA . LYS A 1 368 ? 4.713 13.324 -1.348 1.00 43.09 368 LYS A CA 1
ATOM 2898 C C . LYS A 1 368 ? 5.674 13.978 -2.342 1.00 43.09 368 LYS A C 1
ATOM 2900 O O . LYS A 1 368 ? 6.362 14.915 -1.925 1.00 43.09 368 LYS A O 1
ATOM 2905 N N . PRO A 1 369 ? 5.730 13.525 -3.605 1.00 47.50 369 PRO A N 1
ATOM 2906 C CA . PRO A 1 369 ? 6.564 14.179 -4.593 1.00 47.50 369 PRO A CA 1
ATOM 2907 C C . PRO A 1 369 ? 6.230 15.674 -4.579 1.00 47.50 369 PRO A C 1
ATOM 2909 O O . PRO A 1 369 ? 5.055 16.053 -4.545 1.00 47.50 369 PRO A O 1
ATOM 2912 N N . ARG A 1 370 ? 7.255 16.532 -4.545 1.00 48.28 370 ARG A N 1
ATOM 2913 C CA . ARG A 1 370 ? 7.106 17.994 -4.421 1.00 48.28 370 ARG A CA 1
ATOM 2914 C C . ARG A 1 370 ? 6.249 18.569 -5.565 1.00 48.28 370 ARG A C 1
ATOM 2916 O O . ARG A 1 370 ? 5.726 19.675 -5.448 1.00 48.28 370 ARG A O 1
ATOM 2923 N N . TYR A 1 371 ? 6.099 17.800 -6.647 1.00 62.81 371 TYR A N 1
ATOM 2924 C CA . TYR A 1 371 ? 5.203 17.967 -7.794 1.00 62.81 371 TYR A CA 1
ATOM 2925 C C . TYR A 1 371 ? 5.038 16.619 -8.522 1.00 62.81 371 TYR A C 1
ATOM 2927 O O . TYR A 1 371 ? 5.905 15.751 -8.426 1.00 62.81 371 TYR A O 1
ATOM 2935 N N . LEU A 1 372 ? 3.939 16.458 -9.271 1.00 75.94 372 LEU A N 1
ATOM 2936 C CA . LEU A 1 372 ? 3.677 15.287 -10.121 1.00 75.94 372 LEU A CA 1
ATOM 2937 C C . LEU A 1 372 ? 4.834 15.067 -11.104 1.00 75.94 372 LEU A C 1
ATOM 2939 O O . LEU A 1 372 ? 5.097 15.924 -11.948 1.00 75.94 372 LEU A O 1
ATOM 2943 N N . SER A 1 373 ? 5.497 13.916 -11.011 1.00 87.88 373 SER A N 1
ATOM 2944 C CA . SER A 1 373 ? 6.596 13.567 -11.908 1.00 87.88 373 SER A CA 1
ATOM 2945 C C . SER A 1 373 ? 6.069 13.305 -13.317 1.00 87.88 373 SER A C 1
ATOM 2947 O O . SER A 1 373 ? 5.225 12.428 -13.503 1.00 87.88 373 SER A O 1
ATOM 2949 N N . ARG A 1 374 ? 6.551 14.055 -14.316 1.00 90.19 374 ARG A N 1
ATOM 2950 C CA . ARG A 1 374 ? 6.175 13.889 -15.734 1.00 90.19 374 ARG A CA 1
ATOM 2951 C C . ARG A 1 374 ? 7.193 13.083 -16.534 1.00 90.19 374 ARG A C 1
ATOM 2953 O O . ARG A 1 374 ? 6.875 12.632 -17.630 1.00 90.19 374 ARG A O 1
ATOM 2960 N N . ASN A 1 375 ? 8.399 12.927 -16.001 1.00 92.94 375 ASN A N 1
ATOM 2961 C CA . ASN A 1 375 ? 9.539 12.255 -16.618 1.00 92.94 375 ASN A CA 1
ATOM 2962 C C . ASN A 1 375 ? 10.537 11.814 -15.520 1.00 92.94 375 ASN A C 1
ATOM 2964 O O . ASN A 1 375 ? 10.377 12.142 -14.342 1.00 92.94 375 ASN A O 1
ATOM 2968 N N . CYS A 1 376 ? 11.605 11.113 -15.905 1.00 94.00 376 CYS A N 1
ATOM 2969 C CA . CYS A 1 376 ? 12.637 10.644 -14.971 1.00 94.00 376 CYS A CA 1
ATOM 2970 C C . CYS A 1 376 ? 13.481 11.769 -14.339 1.00 94.00 376 CYS A C 1
ATOM 2972 O O . CYS A 1 376 ? 14.013 11.602 -13.243 1.00 94.00 376 CYS A O 1
ATOM 2974 N N . LYS A 1 377 ? 13.566 12.948 -14.972 1.00 93.31 377 LYS A N 1
ATOM 2975 C CA . LYS A 1 377 ? 14.210 14.130 -14.373 1.00 93.31 377 LYS A CA 1
ATOM 2976 C C . LYS A 1 377 ? 13.423 14.640 -13.166 1.00 93.31 377 LYS A C 1
ATOM 2978 O O . LYS A 1 377 ? 14.024 15.037 -12.170 1.00 93.31 377 LYS A O 1
ATOM 2983 N N . ASP A 1 378 ? 12.097 14.622 -13.239 1.00 90.75 378 ASP A N 1
ATOM 2984 C CA . ASP A 1 378 ? 11.235 15.017 -12.126 1.00 90.75 378 ASP A CA 1
ATOM 2985 C C . ASP A 1 378 ? 11.319 14.026 -10.962 1.00 90.75 378 ASP A C 1
ATOM 2987 O O . ASP A 1 378 ? 11.361 14.449 -9.810 1.00 90.75 378 ASP A O 1
ATOM 2991 N N . ILE A 1 379 ? 11.432 12.724 -11.257 1.00 85.00 379 ILE A N 1
ATOM 2992 C CA . ILE A 1 379 ? 11.719 11.689 -10.249 1.00 85.00 379 ILE A CA 1
ATOM 2993 C C . ILE A 1 379 ? 13.007 12.022 -9.495 1.00 85.00 379 ILE A C 1
ATOM 2995 O O . ILE A 1 379 ? 13.006 12.064 -8.263 1.00 85.00 379 ILE A O 1
ATOM 2999 N N . TRP A 1 380 ? 14.080 12.343 -10.223 1.00 86.69 380 TRP A N 1
ATOM 3000 C CA . TRP A 1 380 ? 15.352 12.696 -9.600 1.00 86.69 380 TRP A CA 1
ATOM 3001 C C . TRP A 1 380 ? 15.249 13.941 -8.717 1.00 86.69 380 TRP A C 1
ATOM 3003 O O . TRP A 1 380 ? 15.634 13.945 -7.547 1.00 86.69 380 TRP A O 1
ATOM 3013 N N . LYS A 1 381 ? 14.653 15.008 -9.250 1.00 84.06 381 LYS A N 1
ATOM 3014 C CA . LYS A 1 381 ? 14.476 16.257 -8.507 1.00 84.06 381 LYS A CA 1
ATOM 3015 C C . LYS A 1 381 ? 13.523 16.120 -7.302 1.00 84.06 381 LYS A C 1
ATOM 3017 O O . LYS A 1 381 ? 13.548 16.979 -6.420 1.00 84.06 381 LYS A O 1
ATOM 3022 N N . ASN A 1 382 ? 12.686 15.083 -7.265 1.00 74.06 382 ASN A N 1
ATOM 3023 C CA . ASN A 1 382 ? 11.865 14.707 -6.113 1.00 74.06 382 ASN A CA 1
ATOM 3024 C C . ASN A 1 382 ? 12.647 13.900 -5.053 1.00 74.06 382 ASN A C 1
ATOM 3026 O O . ASN A 1 382 ? 12.033 13.352 -4.147 1.00 74.06 382 ASN A O 1
ATOM 3030 N N . GLY A 1 383 ? 13.982 13.849 -5.134 1.00 73.81 383 GLY A N 1
ATOM 3031 C CA . GLY A 1 383 ? 14.856 13.281 -4.100 1.00 73.81 383 GLY A CA 1
ATOM 3032 C C . GLY A 1 383 ? 15.351 11.862 -4.386 1.00 73.81 383 GLY A C 1
ATOM 3033 O O . GLY A 1 383 ? 16.078 11.299 -3.572 1.00 73.81 383 GLY A O 1
ATOM 3034 N N . THR A 1 384 ? 14.994 11.286 -5.537 1.00 73.50 384 THR A N 1
ATOM 3035 C CA . THR A 1 384 ? 15.442 9.946 -5.945 1.00 73.50 384 THR A CA 1
ATOM 3036 C C . THR A 1 384 ? 16.793 10.007 -6.649 1.00 73.50 384 THR A C 1
ATOM 3038 O O . THR A 1 384 ? 16.982 10.808 -7.554 1.00 73.50 384 THR A O 1
ATOM 3041 N N . SER A 1 385 ? 17.733 9.131 -6.298 1.00 78.50 385 SER A N 1
ATOM 3042 C CA . SER A 1 385 ? 19.031 9.040 -6.990 1.00 78.50 385 SER A CA 1
ATOM 3043 C C . SER A 1 385 ? 19.324 7.670 -7.595 1.00 78.50 385 SER A C 1
ATOM 3045 O O . SER A 1 385 ? 20.313 7.539 -8.303 1.00 78.50 385 SER A O 1
ATOM 3047 N N . THR A 1 386 ? 18.491 6.670 -7.319 1.00 84.19 386 THR A N 1
ATOM 3048 C CA . THR A 1 386 ? 18.668 5.282 -7.762 1.00 84.19 386 THR A CA 1
ATOM 3049 C C . THR A 1 386 ? 17.861 4.997 -9.022 1.00 84.19 386 THR A C 1
ATOM 3051 O O . THR A 1 386 ? 16.801 5.583 -9.224 1.00 84.19 386 THR A O 1
ATOM 3054 N N . SER A 1 387 ? 18.326 4.075 -9.852 1.00 88.19 387 SER A N 1
ATOM 3055 C CA . SER A 1 387 ? 17.594 3.585 -11.021 1.00 88.19 387 SER A CA 1
ATOM 3056 C C . SER A 1 387 ? 16.526 2.566 -10.613 1.00 88.19 387 SER A C 1
ATOM 3058 O O . SER A 1 387 ? 16.684 1.853 -9.623 1.00 88.19 387 SER A O 1
ATOM 3060 N N . GLY A 1 388 ? 15.428 2.481 -11.365 1.00 87.94 388 GLY A N 1
ATOM 3061 C CA . GLY A 1 388 ? 14.319 1.579 -11.040 1.00 87.94 388 GLY A CA 1
ATOM 3062 C C . GLY A 1 388 ? 13.009 1.930 -11.741 1.00 87.94 388 GLY A C 1
ATOM 3063 O O . GLY A 1 388 ? 12.952 2.860 -12.544 1.00 87.94 388 GLY A O 1
ATOM 3064 N N . LYS A 1 389 ? 11.938 1.182 -11.444 1.00 85.06 389 LYS A N 1
ATOM 3065 C CA . LYS A 1 389 ? 10.592 1.444 -11.977 1.00 85.06 389 LYS A CA 1
ATOM 3066 C C . LYS A 1 389 ? 9.868 2.470 -11.102 1.00 85.06 389 LYS A C 1
ATOM 3068 O O . LYS A 1 389 ? 9.720 2.274 -9.898 1.00 85.06 389 LYS A O 1
ATOM 3073 N N . TYR A 1 390 ? 9.409 3.557 -11.713 1.00 84.31 390 TYR A N 1
ATOM 3074 C CA . TYR A 1 390 ? 8.757 4.674 -11.035 1.00 84.31 390 TYR A CA 1
ATOM 3075 C C . TYR A 1 390 ? 7.423 5.023 -11.676 1.00 84.31 390 TYR A C 1
ATOM 3077 O O . TYR A 1 390 ? 7.203 4.797 -12.866 1.00 84.31 390 TYR A O 1
ATOM 3085 N N . ARG A 1 391 ? 6.539 5.630 -10.881 1.00 84.06 391 ARG A N 1
ATOM 3086 C CA . ARG A 1 391 ? 5.274 6.170 -11.364 1.00 84.06 391 ARG A CA 1
ATOM 3087 C C . ARG A 1 391 ? 5.448 7.575 -11.926 1.00 84.06 391 ARG A C 1
ATOM 3089 O O . ARG A 1 391 ? 5.951 8.476 -11.257 1.00 84.06 391 ARG A O 1
ATOM 3096 N N . ILE A 1 392 ? 4.959 7.761 -13.142 1.00 88.06 392 ILE A N 1
ATOM 3097 C CA . ILE A 1 392 ? 4.935 9.025 -13.873 1.00 88.06 392 ILE A CA 1
ATOM 3098 C C . ILE A 1 392 ? 3.486 9.335 -14.253 1.00 88.06 392 ILE A C 1
ATOM 3100 O O . ILE A 1 392 ? 2.660 8.434 -14.354 1.00 88.06 392 ILE A O 1
ATOM 3104 N N . TYR A 1 393 ? 3.159 10.614 -14.420 1.00 87.44 393 TYR A N 1
ATOM 3105 C CA . TYR A 1 393 ? 1.805 11.064 -14.729 1.00 87.44 393 TYR A CA 1
ATOM 3106 C C . TYR A 1 393 ? 1.745 11.700 -16.114 1.00 87.44 393 TYR A C 1
ATOM 3108 O O . TYR A 1 393 ? 2.478 12.656 -16.395 1.00 87.44 393 TYR A O 1
ATOM 3116 N N . ASP A 1 394 ? 0.833 11.216 -16.951 1.00 87.56 394 ASP A N 1
ATOM 3117 C CA . ASP A 1 394 ? 0.607 11.724 -18.304 1.00 87.56 394 ASP A CA 1
ATOM 3118 C C . ASP A 1 394 ? -0.056 13.117 -18.312 1.00 87.56 394 ASP A C 1
ATOM 3120 O O . ASP A 1 394 ? -0.461 13.648 -17.277 1.00 87.56 394 ASP A O 1
ATOM 3124 N N . THR A 1 395 ? -0.222 13.734 -19.482 1.00 86.44 395 THR A N 1
ATOM 3125 C CA . THR A 1 395 ? -0.888 15.050 -19.603 1.00 86.44 395 THR A CA 1
ATOM 3126 C C . THR A 1 395 ? -2.308 15.121 -19.007 1.00 86.44 395 THR A C 1
ATOM 3128 O O . THR A 1 395 ? -2.755 16.214 -18.660 1.00 86.44 395 THR A O 1
ATOM 3131 N N . GLN A 1 396 ? -2.989 13.986 -18.819 1.00 86.69 396 GLN A N 1
ATOM 3132 C CA . GLN A 1 396 ? -4.328 13.853 -18.228 1.00 86.69 396 GLN A CA 1
ATOM 3133 C C . GLN A 1 396 ? -4.288 13.510 -16.725 1.00 86.69 396 GLN A C 1
ATOM 3135 O O . GLN A 1 396 ? -5.328 13.265 -16.110 1.00 86.69 396 GLN A O 1
ATOM 3140 N N . ASN A 1 397 ? -3.097 13.524 -16.116 1.00 80.44 397 ASN A N 1
ATOM 3141 C CA . ASN A 1 397 ? -2.821 13.113 -14.737 1.00 80.44 397 ASN A CA 1
ATOM 3142 C C . ASN A 1 397 ? -3.133 11.637 -14.445 1.00 80.44 397 ASN A C 1
ATOM 3144 O O . ASN A 1 397 ? -3.329 11.275 -13.283 1.00 80.44 397 ASN A O 1
ATOM 3148 N N . GLN A 1 398 ? -3.159 10.785 -15.467 1.00 83.44 398 GLN A N 1
ATOM 3149 C CA . GLN A 1 398 ? -3.224 9.343 -15.291 1.00 83.44 398 GLN A CA 1
ATOM 3150 C C . GLN A 1 398 ? -1.823 8.788 -15.004 1.00 83.44 398 GLN A C 1
ATOM 3152 O O . GLN A 1 398 ? -0.858 9.171 -15.673 1.00 83.44 398 GLN A O 1
ATOM 3157 N N . PRO A 1 399 ? -1.679 7.934 -13.976 1.00 84.31 399 PRO A N 1
ATOM 3158 C CA . PRO A 1 399 ? -0.396 7.347 -13.632 1.00 84.31 399 PRO A CA 1
ATOM 3159 C C . PRO A 1 399 ? -0.047 6.168 -14.546 1.00 84.31 399 PRO A C 1
ATOM 3161 O O . PRO A 1 399 ? -0.900 5.330 -14.823 1.00 84.31 399 PRO A O 1
ATOM 3164 N N . PHE A 1 400 ? 1.228 6.045 -14.902 1.00 87.94 400 PHE A N 1
ATOM 3165 C CA . PHE A 1 400 ? 1.803 4.881 -15.576 1.00 87.94 400 PHE A CA 1
ATOM 3166 C C . PHE A 1 400 ? 3.223 4.606 -15.065 1.00 87.94 400 PHE A C 1
ATOM 3168 O O . PHE A 1 400 ? 3.853 5.475 -14.452 1.00 87.94 400 PHE A O 1
ATOM 3175 N N . LEU A 1 401 ? 3.711 3.378 -15.245 1.00 87.00 401 LEU A N 1
ATOM 3176 C CA . LEU A 1 401 ? 5.018 2.946 -14.746 1.00 87.00 401 LEU A CA 1
ATOM 3177 C C . LEU A 1 401 ? 6.083 3.029 -15.839 1.00 87.00 401 LEU A C 1
ATOM 3179 O O . LEU A 1 401 ? 5.861 2.618 -16.972 1.00 87.00 401 LEU A O 1
ATOM 3183 N N . VAL A 1 402 ? 7.263 3.530 -15.478 1.00 94.44 402 VAL A N 1
ATOM 3184 C CA . VAL A 1 402 ? 8.412 3.671 -16.380 1.00 94.44 402 VAL A CA 1
ATOM 3185 C C . VAL A 1 402 ? 9.683 3.312 -15.633 1.00 94.44 402 VAL A C 1
ATOM 3187 O O . VAL A 1 402 ? 9.883 3.750 -14.500 1.00 94.44 402 VAL A O 1
ATOM 3190 N N . TYR A 1 403 ? 10.566 2.541 -16.265 1.00 95.81 403 TYR A N 1
ATOM 3191 C CA . TYR A 1 403 ? 11.905 2.329 -15.726 1.00 95.81 403 TYR A CA 1
ATOM 3192 C C . TYR A 1 403 ? 12.779 3.553 -16.011 1.00 95.81 403 TYR A C 1
ATOM 3194 O O . TYR A 1 403 ? 13.009 3.901 -17.172 1.00 95.81 403 TYR A O 1
ATOM 3202 N N . CYS A 1 404 ? 13.262 4.194 -14.950 1.00 96.12 404 CYS A N 1
ATOM 3203 C CA . CYS A 1 404 ? 14.197 5.300 -15.013 1.00 96.12 404 CYS A CA 1
ATOM 3204 C C . CYS A 1 404 ? 15.615 4.826 -14.708 1.00 96.12 404 CYS A C 1
ATOM 3206 O O . CYS A 1 404 ? 15.872 4.274 -13.640 1.00 96.12 404 CYS A O 1
ATOM 3208 N N . ASP A 1 405 ? 16.540 5.110 -15.615 1.00 96.00 405 ASP A N 1
ATOM 3209 C CA . ASP A 1 405 ? 17.971 5.036 -15.352 1.00 96.00 405 ASP A CA 1
ATOM 3210 C C . ASP A 1 405 ? 18.494 6.439 -15.022 1.00 96.00 405 ASP A C 1
ATOM 3212 O O . ASP A 1 405 ? 18.449 7.361 -15.847 1.00 96.00 405 ASP A O 1
ATOM 3216 N N . LEU A 1 406 ? 18.922 6.596 -13.768 1.00 93.31 406 LEU A N 1
ATOM 3217 C CA . LEU A 1 406 ? 19.367 7.864 -13.185 1.00 93.31 406 LEU A CA 1
ATOM 3218 C C . LEU 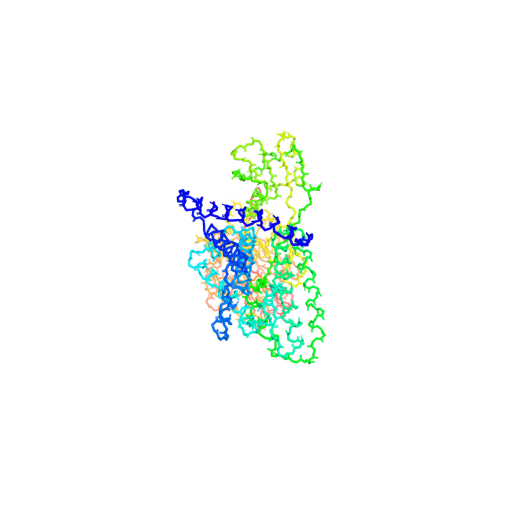A 1 406 ? 20.879 7.882 -12.911 1.00 93.31 406 LEU A C 1
ATOM 3220 O O . LEU A 1 406 ? 21.412 8.919 -12.506 1.00 93.31 406 LEU A O 1
ATOM 3224 N N . GLU A 1 407 ? 21.557 6.751 -13.110 1.00 90.81 407 GLU A N 1
ATOM 3225 C CA . GLU A 1 407 ? 22.908 6.512 -12.597 1.00 90.81 407 GLU A CA 1
ATOM 3226 C C . GLU A 1 407 ? 23.926 6.244 -13.702 1.00 90.81 407 GLU A C 1
ATOM 3228 O O . GLU A 1 407 ? 25.079 6.645 -13.554 1.00 90.81 407 GLU A O 1
ATOM 3233 N N . SER A 1 408 ? 23.528 5.596 -14.805 1.00 91.56 408 SER A N 1
ATOM 3234 C CA . SER A 1 408 ? 24.508 5.097 -15.778 1.00 91.56 408 SER A CA 1
ATOM 3235 C C . SER A 1 408 ? 25.237 6.203 -16.548 1.00 91.56 408 SER A C 1
ATOM 3237 O O . SER A 1 408 ? 26.423 6.068 -16.842 1.00 91.56 408 SER A O 1
ATOM 3239 N N . GLU A 1 409 ? 24.552 7.313 -16.843 1.00 90.62 409 GLU A N 1
ATOM 3240 C CA . GLU A 1 409 ? 25.116 8.485 -17.519 1.00 90.62 409 GLU A CA 1
ATOM 3241 C C . GLU A 1 409 ? 24.863 9.751 -16.685 1.00 90.62 409 GLU A C 1
ATOM 3243 O O . GLU A 1 409 ? 23.720 10.208 -16.592 1.00 90.62 409 GLU A O 1
ATOM 3248 N N . PRO A 1 410 ? 25.909 10.383 -16.115 1.00 86.94 410 PRO A N 1
ATOM 3249 C CA . PRO A 1 410 ? 25.763 11.552 -15.248 1.00 86.94 410 PRO A CA 1
ATOM 3250 C C . PRO A 1 410 ? 25.119 12.770 -15.911 1.00 86.94 410 PRO A C 1
ATOM 3252 O O . PRO A 1 410 ? 24.629 13.644 -15.206 1.00 86.94 410 PRO A O 1
ATOM 3255 N N . GLU A 1 411 ? 25.140 12.861 -17.240 1.00 91.06 411 GLU A N 1
ATOM 3256 C CA . GLU A 1 411 ? 24.594 13.989 -18.002 1.00 91.06 411 GLU A CA 1
ATOM 3257 C C . GLU A 1 411 ? 23.121 13.814 -18.381 1.00 91.06 411 GLU A C 1
ATOM 3259 O O . GLU A 1 411 ? 22.516 14.744 -18.917 1.00 91.06 411 GLU A O 1
ATOM 3264 N N . PHE A 1 412 ? 22.515 12.658 -18.101 1.00 94.75 412 PHE A N 1
ATOM 3265 C CA . PHE A 1 412 ? 21.180 12.329 -18.589 1.00 94.75 412 PHE A CA 1
ATOM 3266 C C . PHE A 1 412 ? 20.285 11.698 -17.518 1.00 94.75 412 PHE A C 1
ATOM 3268 O O . PHE A 1 412 ? 20.722 11.245 -16.460 1.00 94.75 412 PHE A O 1
ATOM 3275 N N . PHE A 1 413 ? 18.987 11.716 -17.808 1.00 95.94 413 PHE A N 1
ATOM 3276 C CA . PHE A 1 413 ? 17.971 10.911 -17.142 1.00 95.94 413 PHE A CA 1
ATOM 3277 C C . PHE A 1 413 ? 17.213 10.143 -18.214 1.00 95.94 413 PHE A C 1
ATOM 3279 O O . PHE A 1 413 ? 16.618 10.776 -19.091 1.00 95.94 413 PHE A O 1
ATOM 3286 N N . TRP A 1 414 ? 17.230 8.814 -18.149 1.00 97.81 414 TRP A N 1
ATOM 3287 C CA . TRP A 1 414 ? 16.700 7.958 -19.208 1.00 97.81 414 TRP A CA 1
ATOM 3288 C C . TRP A 1 414 ? 15.432 7.237 -18.774 1.00 97.81 414 TRP A C 1
ATOM 3290 O O . TRP A 1 414 ? 15.371 6.700 -17.677 1.00 97.81 414 TRP A O 1
ATOM 3300 N N . ALA A 1 415 ? 14.442 7.200 -19.656 1.00 98.12 415 ALA A N 1
ATOM 3301 C CA . ALA A 1 415 ? 13.178 6.497 -19.520 1.00 98.12 415 ALA A CA 1
ATOM 3302 C C . ALA A 1 415 ? 13.123 5.356 -20.541 1.00 98.12 415 ALA A C 1
ATOM 3304 O O . ALA A 1 415 ? 13.200 5.611 -21.745 1.00 98.12 415 ALA A O 1
ATOM 3305 N N . LEU A 1 416 ? 12.998 4.112 -20.080 1.00 98.38 416 LEU A N 1
ATOM 3306 C CA . LEU A 1 416 ? 12.853 2.948 -20.956 1.00 98.38 416 LEU A CA 1
ATOM 3307 C C . LEU A 1 416 ? 11.490 2.977 -21.655 1.00 98.38 416 LEU A C 1
ATOM 3309 O O . LEU A 1 416 ? 10.473 3.181 -20.995 1.00 98.38 416 LEU A O 1
ATOM 3313 N N . ILE A 1 417 ? 11.463 2.733 -22.967 1.00 97.75 417 ILE A N 1
ATOM 3314 C CA . ILE A 1 417 ? 10.210 2.678 -23.745 1.00 97.75 417 ILE A CA 1
ATOM 3315 C C . ILE A 1 417 ? 9.928 1.313 -24.373 1.00 97.75 417 ILE A C 1
ATOM 3317 O O . ILE A 1 417 ? 8.771 0.977 -24.629 1.00 97.75 417 ILE A O 1
ATOM 3321 N N . GLN A 1 418 ? 10.968 0.523 -24.639 1.00 97.62 418 GLN A N 1
ATOM 3322 C CA . GLN A 1 418 ? 10.846 -0.831 -25.170 1.00 97.62 418 GLN A CA 1
ATOM 3323 C C . GLN A 1 418 ? 12.108 -1.626 -24.839 1.00 97.62 418 GLN A C 1
ATOM 3325 O O . GLN A 1 418 ? 13.214 -1.110 -24.992 1.00 97.62 418 GLN A O 1
ATOM 3330 N N . SER A 1 419 ? 11.940 -2.885 -24.448 1.00 97.44 419 SER A N 1
ATOM 3331 C CA . SER A 1 419 ? 13.016 -3.847 -24.224 1.00 97.44 419 SER A CA 1
ATOM 3332 C C . SER A 1 419 ? 12.584 -5.216 -24.741 1.00 97.44 419 SER A C 1
ATOM 3334 O O . SER A 1 419 ? 11.431 -5.608 -24.559 1.00 97.44 419 SER A O 1
ATOM 3336 N N . PHE A 1 420 ? 13.458 -5.920 -25.455 1.00 97.06 420 PHE A N 1
ATOM 3337 C CA . PHE A 1 420 ? 13.143 -7.269 -25.921 1.00 97.06 420 PHE A CA 1
ATOM 3338 C C . PHE A 1 420 ? 14.388 -8.123 -26.130 1.00 97.06 420 PHE A C 1
ATOM 3340 O O . PHE A 1 420 ? 15.433 -7.602 -26.523 1.00 97.06 420 PHE A O 1
ATOM 3347 N N . SER A 1 421 ? 14.258 -9.435 -25.922 1.00 96.88 421 SER A N 1
ATOM 3348 C CA . SER A 1 421 ? 15.316 -10.409 -26.204 1.00 96.88 421 SER A CA 1
ATOM 3349 C C . SER A 1 421 ? 15.342 -10.843 -27.673 1.00 96.88 421 SER A C 1
ATOM 3351 O O . SER A 1 421 ? 14.327 -10.809 -28.376 1.00 96.88 421 SER A O 1
ATOM 3353 N N . LEU A 1 422 ? 16.492 -11.321 -28.148 1.00 95.50 422 LEU A N 1
ATOM 3354 C CA . LEU A 1 422 ? 16.656 -11.835 -29.504 1.00 95.50 422 LEU A CA 1
ATOM 3355 C C . LEU A 1 422 ? 15.706 -13.005 -29.795 1.00 95.50 422 LEU A C 1
ATOM 3357 O O . LEU A 1 422 ? 15.195 -13.114 -30.911 1.00 95.50 422 LEU A O 1
ATOM 3361 N N . GLU A 1 423 ? 15.439 -13.863 -28.812 1.00 95.62 423 GLU A N 1
ATOM 3362 C CA . GLU A 1 423 ? 14.441 -14.933 -28.907 1.00 95.62 423 GLU A CA 1
ATOM 3363 C C . GLU A 1 423 ? 13.028 -14.376 -29.164 1.00 95.62 423 GLU A C 1
ATOM 3365 O O . GLU A 1 423 ? 12.309 -14.864 -30.040 1.00 95.62 423 GLU A O 1
ATOM 3370 N N . ASN A 1 424 ? 12.675 -13.266 -28.509 1.00 95.56 424 ASN A N 1
ATOM 3371 C CA . ASN A 1 424 ? 11.373 -12.607 -28.623 1.00 95.56 424 ASN A CA 1
ATOM 3372 C C . ASN A 1 424 ? 11.257 -11.603 -29.784 1.00 95.56 424 ASN A C 1
ATOM 3374 O O . ASN A 1 424 ? 10.208 -10.976 -29.961 1.00 95.56 424 ASN A O 1
ATOM 3378 N N . LYS A 1 425 ? 12.277 -11.470 -30.642 1.00 92.25 425 LYS A N 1
ATOM 3379 C CA . LYS A 1 425 ? 12.324 -10.500 -31.760 1.00 92.25 425 LYS A CA 1
ATOM 3380 C C . LYS A 1 425 ? 11.065 -10.450 -32.632 1.00 92.25 425 LYS A C 1
ATOM 3382 O O . LYS A 1 425 ? 10.676 -9.392 -33.128 1.00 92.25 425 LYS A O 1
ATOM 3387 N N . ASN A 1 426 ? 10.394 -11.587 -32.822 1.00 91.88 426 ASN A N 1
ATOM 3388 C CA . ASN A 1 426 ? 9.212 -11.683 -33.678 1.00 91.88 426 ASN A CA 1
ATOM 3389 C C . ASN A 1 426 ? 8.017 -10.878 -33.148 1.00 91.88 426 ASN A C 1
ATOM 3391 O O . ASN A 1 426 ? 7.201 -10.432 -33.956 1.00 91.88 426 ASN A O 1
ATOM 3395 N N . HIS A 1 427 ? 7.951 -10.618 -31.837 1.00 92.38 427 HIS A N 1
ATOM 3396 C CA . HIS A 1 427 ? 6.922 -9.761 -31.247 1.00 92.38 427 HIS A CA 1
ATOM 3397 C C . HIS A 1 427 ? 7.002 -8.325 -31.773 1.00 92.38 427 HIS A C 1
ATOM 3399 O O . HIS A 1 427 ? 5.961 -7.709 -32.012 1.00 92.38 427 HIS A O 1
ATOM 3405 N N . PHE A 1 428 ? 8.217 -7.816 -32.015 1.00 91.62 428 PHE A N 1
ATOM 3406 C CA . PHE A 1 428 ? 8.455 -6.409 -32.342 1.00 91.62 428 PHE A CA 1
ATOM 3407 C C . PHE A 1 428 ? 8.948 -6.153 -33.770 1.00 91.62 428 PHE A C 1
ATOM 3409 O O . PHE A 1 428 ? 8.844 -5.022 -34.229 1.00 91.62 428 PHE A O 1
ATOM 3416 N N . ASN A 1 429 ? 9.376 -7.173 -34.526 1.00 88.62 429 ASN A N 1
ATOM 3417 C CA . ASN A 1 429 ? 9.922 -7.051 -35.893 1.00 88.62 429 ASN A CA 1
ATOM 3418 C C . ASN A 1 429 ? 9.075 -6.217 -36.883 1.00 88.62 429 ASN A C 1
ATOM 3420 O O . ASN A 1 429 ? 9.613 -5.661 -37.840 1.00 88.62 429 ASN A O 1
ATOM 3424 N N . SER A 1 430 ? 7.754 -6.147 -36.684 1.00 85.88 430 SER A N 1
ATOM 3425 C CA . SER A 1 430 ? 6.804 -5.378 -37.512 1.00 85.88 430 SER A CA 1
ATOM 3426 C C . SER A 1 430 ? 6.044 -4.298 -36.725 1.00 85.88 430 SER A C 1
ATOM 3428 O O . SER A 1 430 ? 5.013 -3.791 -37.173 1.00 85.88 430 SER A O 1
ATOM 3430 N N . LYS A 1 431 ? 6.524 -3.952 -35.526 1.00 91.69 431 LYS A N 1
ATOM 3431 C CA . LYS A 1 431 ? 5.883 -3.002 -34.611 1.00 91.69 431 LYS A CA 1
ATOM 3432 C C . LYS A 1 431 ? 6.675 -1.700 -34.575 1.00 91.69 431 LYS A C 1
ATOM 3434 O O . LYS A 1 431 ? 7.498 -1.470 -33.696 1.00 91.69 431 LYS A O 1
ATOM 3439 N N . VAL A 1 432 ? 6.406 -0.835 -35.542 1.00 91.81 432 VAL A N 1
ATOM 3440 C CA . VAL A 1 432 ? 6.901 0.551 -35.555 1.00 91.81 432 VAL A CA 1
ATOM 3441 C C . VAL A 1 432 ? 6.436 1.337 -34.334 1.00 91.81 432 VAL A C 1
ATOM 3443 O O . VAL A 1 432 ? 5.371 1.045 -33.788 1.00 91.81 432 VAL A O 1
ATOM 3446 N N 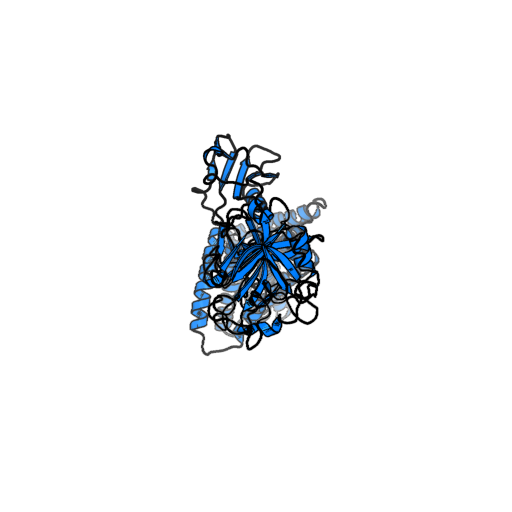. PHE A 1 433 ? 7.209 2.336 -33.906 1.00 93.06 433 PHE A N 1
ATOM 3447 C CA . PHE A 1 433 ? 6.903 3.104 -32.694 1.00 93.06 433 PHE A CA 1
ATOM 3448 C C . PHE A 1 433 ? 5.664 4.001 -32.808 1.00 93.06 433 PHE A C 1
ATOM 3450 O O . PHE A 1 433 ? 5.125 4.383 -31.780 1.00 93.06 433 PHE A O 1
ATOM 3457 N N . ASN A 1 434 ? 5.149 4.276 -34.013 1.00 91.88 434 ASN A N 1
ATOM 3458 C CA . ASN A 1 434 ? 3.881 5.000 -34.213 1.00 91.88 434 ASN A CA 1
ATOM 3459 C C . ASN A 1 434 ? 2.621 4.122 -34.177 1.00 91.88 434 ASN A C 1
ATOM 3461 O O . ASN A 1 434 ? 1.520 4.608 -34.430 1.00 91.88 434 ASN A O 1
ATOM 3465 N N . ARG A 1 435 ? 2.775 2.830 -33.883 1.00 92.12 435 ARG A N 1
ATOM 3466 C CA . ARG A 1 435 ? 1.668 1.896 -33.699 1.00 92.12 435 ARG A CA 1
ATOM 3467 C C . ARG A 1 435 ? 1.546 1.536 -32.226 1.00 92.12 435 ARG A C 1
ATOM 3469 O O . ARG A 1 435 ? 2.528 1.119 -31.608 1.00 92.12 435 ARG A O 1
ATOM 3476 N N . ASP A 1 436 ? 0.328 1.635 -31.709 1.00 95.88 436 ASP A N 1
ATOM 3477 C CA . ASP A 1 436 ? 0.024 1.223 -30.345 1.00 95.88 436 ASP A CA 1
ATOM 3478 C C . ASP A 1 436 ? 0.095 -0.302 -30.197 1.00 95.88 436 ASP A C 1
ATOM 3480 O O . ASP A 1 436 ? -0.503 -1.053 -30.979 1.00 95.88 436 ASP A O 1
ATOM 3484 N N . TYR A 1 437 ? 0.930 -0.746 -29.257 1.00 95.12 437 TYR A N 1
ATOM 3485 C CA . TYR A 1 437 ? 1.201 -2.155 -28.971 1.00 95.12 437 TYR A CA 1
ATOM 3486 C C . TYR A 1 437 ? 1.904 -2.297 -27.604 1.00 95.12 437 TYR A C 1
ATOM 3488 O O . TYR A 1 437 ? 3.082 -2.660 -27.572 1.00 95.12 437 TYR A O 1
ATOM 3496 N N . PRO A 1 438 ? 1.244 -1.951 -26.485 1.00 96.06 438 PRO A N 1
ATOM 3497 C CA . PRO A 1 438 ? 1.836 -2.102 -25.159 1.00 96.06 438 PRO A CA 1
ATOM 3498 C C . PRO A 1 438 ? 2.056 -3.582 -24.818 1.00 96.06 438 PRO A C 1
ATOM 3500 O O . PRO A 1 438 ? 1.255 -4.446 -25.185 1.00 96.06 438 PRO A O 1
ATOM 3503 N N . VAL A 1 439 ? 3.148 -3.874 -24.116 1.00 95.25 439 VAL A N 1
ATOM 3504 C CA . VAL A 1 439 ? 3.497 -5.204 -23.607 1.00 95.25 439 VAL A CA 1
ATOM 3505 C C . VAL A 1 439 ? 4.132 -5.036 -22.230 1.00 95.25 439 VAL A C 1
ATOM 3507 O O . VAL A 1 439 ? 5.108 -4.307 -22.096 1.00 95.25 439 VAL A O 1
ATOM 3510 N N . ASP A 1 440 ? 3.584 -5.700 -21.214 1.00 89.06 440 ASP A N 1
ATOM 3511 C CA . ASP A 1 440 ? 4.105 -5.661 -19.837 1.00 89.06 440 ASP A CA 1
ATOM 3512 C C . ASP A 1 440 ? 4.293 -4.236 -19.255 1.00 89.06 440 ASP A C 1
ATOM 3514 O O . ASP A 1 440 ? 5.251 -3.930 -18.543 1.00 89.06 440 ASP A O 1
ATOM 3518 N N . GLU A 1 441 ? 3.390 -3.315 -19.600 1.00 88.19 441 GLU A N 1
ATOM 3519 C CA . GLU A 1 441 ? 3.471 -1.909 -19.181 1.00 88.19 441 GLU A CA 1
ATOM 3520 C C . GLU A 1 441 ? 3.113 -1.716 -17.695 1.00 88.19 441 GLU A C 1
ATOM 3522 O O . GLU A 1 441 ? 3.828 -1.022 -16.970 1.00 88.19 441 GLU A O 1
ATOM 3527 N N . ASP A 1 442 ? 2.055 -2.382 -17.223 1.00 79.81 442 ASP A N 1
ATOM 3528 C CA . ASP A 1 442 ? 1.490 -2.187 -15.877 1.00 79.81 442 ASP A CA 1
ATOM 3529 C C . ASP A 1 442 ? 2.167 -3.018 -14.772 1.00 79.81 442 ASP A C 1
ATOM 3531 O O . ASP A 1 442 ? 1.847 -2.865 -13.589 1.00 79.81 442 ASP A O 1
ATOM 3535 N N . SER A 1 443 ? 3.094 -3.910 -15.127 1.00 75.81 443 SER A N 1
ATOM 3536 C CA . SER A 1 443 ? 3.784 -4.772 -14.161 1.00 75.81 443 SER A CA 1
ATOM 3537 C C . SER A 1 443 ? 4.647 -3.958 -13.196 1.00 75.81 443 SER A C 1
ATOM 3539 O O . SER A 1 443 ? 5.191 -2.919 -13.556 1.00 75.81 443 SER A O 1
ATOM 3541 N N . LEU A 1 444 ? 4.798 -4.405 -11.948 1.00 70.38 444 LEU A N 1
ATOM 3542 C CA . LEU A 1 444 ? 5.671 -3.722 -10.978 1.00 70.38 444 LEU A CA 1
ATOM 3543 C C . LEU A 1 444 ? 7.153 -4.038 -11.215 1.00 70.38 444 LEU A C 1
ATOM 3545 O O . LEU A 1 444 ? 8.001 -3.161 -11.073 1.00 70.38 444 LEU A O 1
ATOM 3549 N N . GLU A 1 445 ? 7.438 -5.263 -11.641 1.00 79.50 445 GLU A N 1
ATOM 3550 C CA . GLU A 1 445 ? 8.752 -5.686 -12.119 1.00 79.50 445 GLU A CA 1
ATOM 3551 C C . GLU A 1 445 ? 8.876 -5.410 -13.627 1.00 79.50 445 GLU A C 1
ATOM 3553 O O . GLU A 1 445 ? 7.874 -5.213 -14.322 1.00 79.50 445 GLU A O 1
ATOM 3558 N N . LEU A 1 446 ? 10.104 -5.324 -14.136 1.00 86.38 446 LEU A N 1
ATOM 3559 C CA . LEU A 1 446 ? 10.378 -5.124 -15.561 1.00 86.38 446 LEU A CA 1
ATOM 3560 C C . LEU A 1 446 ? 10.829 -6.441 -16.200 1.00 86.38 446 LEU A C 1
ATOM 3562 O O . LEU A 1 446 ? 11.894 -6.951 -15.851 1.00 86.38 446 LEU A O 1
ATOM 3566 N N . ASP A 1 447 ? 10.070 -6.946 -17.176 1.00 93.12 447 ASP A N 1
ATOM 3567 C CA . ASP A 1 447 ? 10.544 -8.017 -18.055 1.00 93.12 447 ASP A CA 1
ATOM 3568 C C . ASP A 1 447 ? 11.429 -7.456 -19.184 1.00 93.12 447 ASP A C 1
ATOM 3570 O O . ASP A 1 447 ? 10.957 -6.971 -20.214 1.00 93.12 447 ASP A O 1
ATOM 3574 N N . TRP A 1 448 ? 12.747 -7.551 -19.009 1.00 95.38 448 TRP A N 1
ATOM 3575 C CA . TRP A 1 448 ? 13.737 -7.136 -20.013 1.00 95.38 448 TRP A CA 1
ATOM 3576 C C . TRP A 1 448 ? 13.680 -7.953 -21.313 1.00 95.38 448 TRP A C 1
ATOM 3578 O O . TRP A 1 448 ? 14.182 -7.521 -22.350 1.00 95.38 448 TRP A O 1
ATOM 3588 N N . ALA A 1 449 ? 13.086 -9.146 -21.296 1.00 96.50 449 ALA A N 1
ATOM 3589 C CA . ALA A 1 449 ? 12.946 -9.952 -22.499 1.00 96.50 449 ALA A CA 1
ATOM 3590 C C . ALA A 1 449 ? 11.728 -9.539 -23.335 1.00 96.50 449 ALA A C 1
ATOM 3592 O O . ALA A 1 449 ? 11.679 -9.882 -24.525 1.00 96.50 449 ALA A O 1
ATOM 3593 N N . LEU A 1 450 ? 10.750 -8.839 -22.747 1.00 95.94 450 LEU A N 1
ATOM 3594 C CA . LEU A 1 450 ? 9.485 -8.535 -23.404 1.00 95.94 450 LEU A CA 1
ATOM 3595 C C . LEU A 1 450 ? 8.720 -7.368 -22.740 1.00 95.94 450 LEU A C 1
ATOM 3597 O O . LEU A 1 450 ? 7.738 -7.571 -22.035 1.00 95.94 450 LEU A O 1
ATOM 3601 N N . HIS A 1 451 ? 9.100 -6.130 -23.053 1.00 96.88 451 HIS A N 1
ATOM 3602 C CA . HIS A 1 451 ? 8.457 -4.925 -22.525 1.00 96.88 451 HIS A CA 1
ATOM 3603 C C . HIS A 1 451 ? 8.294 -3.834 -23.591 1.00 96.88 451 HIS A C 1
ATOM 3605 O O . HIS A 1 451 ? 9.185 -3.594 -24.409 1.00 96.88 451 HIS A O 1
ATOM 3611 N N . ARG A 1 452 ? 7.158 -3.131 -23.574 1.00 97.25 452 ARG A N 1
ATOM 3612 C CA . ARG A 1 452 ? 6.879 -1.971 -24.426 1.00 97.25 452 ARG A CA 1
ATOM 3613 C C . ARG A 1 452 ? 5.779 -1.095 -23.831 1.00 97.25 452 ARG A C 1
ATOM 3615 O O . ARG A 1 452 ? 4.701 -1.592 -23.521 1.00 97.25 452 ARG A O 1
ATOM 3622 N N . LEU A 1 453 ? 6.014 0.211 -23.773 1.00 97.44 453 LEU A N 1
ATOM 3623 C CA . LEU A 1 453 ? 4.990 1.182 -23.382 1.00 97.44 453 LEU A CA 1
ATOM 3624 C C . LEU A 1 453 ? 3.943 1.399 -24.488 1.00 97.44 453 LEU A C 1
ATOM 3626 O O . LEU A 1 453 ? 4.208 1.190 -25.678 1.00 97.44 453 LEU A O 1
ATOM 3630 N N . SER A 1 454 ? 2.757 1.868 -24.106 1.00 97.00 454 SER A N 1
ATOM 3631 C CA . SER A 1 454 ? 1.728 2.306 -25.053 1.00 97.00 454 SER A CA 1
ATOM 3632 C C . SER A 1 454 ? 2.208 3.486 -25.904 1.00 97.00 454 SER A C 1
ATOM 3634 O O . SER A 1 454 ? 3.087 4.265 -25.518 1.00 97.00 454 SER A O 1
ATOM 3636 N N . LEU A 1 455 ? 1.606 3.657 -27.083 1.00 96.25 455 LEU A N 1
ATOM 3637 C CA . LEU A 1 455 ? 1.911 4.775 -27.976 1.00 96.25 455 LEU A CA 1
ATOM 3638 C C . LEU A 1 455 ? 1.704 6.125 -27.281 1.00 96.25 455 LEU A C 1
ATOM 3640 O O . LEU A 1 455 ? 2.549 7.009 -27.410 1.00 96.25 455 LEU A O 1
ATOM 3644 N N . SER A 1 456 ? 0.619 6.273 -26.519 1.00 96.50 456 SER A N 1
ATOM 3645 C CA . SER A 1 456 ? 0.313 7.503 -25.783 1.00 96.50 456 SER A CA 1
ATOM 3646 C C . SER A 1 456 ? 1.377 7.834 -24.739 1.00 96.50 456 SER A C 1
ATOM 3648 O O . SER A 1 456 ? 1.812 8.983 -24.652 1.00 96.50 456 SER A O 1
ATOM 3650 N N . HIS A 1 457 ? 1.847 6.843 -23.977 1.00 96.69 457 HIS A N 1
ATOM 3651 C CA . HIS A 1 457 ? 2.887 7.062 -22.972 1.00 96.69 457 HIS A CA 1
ATOM 3652 C C . HIS A 1 457 ? 4.250 7.348 -23.609 1.00 96.69 457 HIS A C 1
ATOM 3654 O O . HIS A 1 457 ? 4.956 8.252 -23.160 1.00 96.69 457 HIS A O 1
ATOM 3660 N N . MET A 1 458 ? 4.596 6.669 -24.709 1.00 96.94 458 MET A N 1
ATOM 3661 C CA . MET A 1 458 ? 5.804 6.991 -25.475 1.00 96.94 458 MET A CA 1
ATOM 3662 C C . MET A 1 458 ? 5.763 8.419 -26.032 1.00 96.94 458 MET A C 1
ATOM 3664 O O . MET A 1 458 ? 6.756 9.134 -25.931 1.00 96.94 458 MET A O 1
ATOM 3668 N N . GLN A 1 459 ? 4.632 8.869 -26.581 1.00 96.00 459 GLN A N 1
ATOM 3669 C CA . GLN A 1 459 ? 4.471 10.243 -27.073 1.00 96.00 459 GLN A CA 1
ATOM 3670 C C . GLN A 1 459 ? 4.581 11.278 -25.946 1.00 96.00 459 GLN A C 1
ATOM 3672 O O . GLN A 1 459 ? 5.236 12.307 -26.119 1.00 96.00 459 GLN A O 1
ATOM 3677 N N . HIS A 1 460 ? 3.997 10.994 -24.777 1.00 95.94 460 HIS A N 1
ATOM 3678 C CA . HIS A 1 460 ? 4.137 11.839 -23.587 1.00 95.94 460 HIS A CA 1
ATOM 3679 C C . HIS A 1 460 ? 5.600 11.963 -23.150 1.00 95.94 460 HIS A C 1
ATOM 3681 O O . HIS A 1 460 ? 6.081 13.073 -22.914 1.00 95.94 460 HIS A O 1
ATOM 3687 N N . LEU A 1 461 ? 6.327 10.844 -23.069 1.00 96.44 461 LEU A N 1
ATOM 3688 C CA . LEU A 1 461 ? 7.746 10.853 -22.716 1.00 96.44 461 LEU A CA 1
ATOM 3689 C C . LEU A 1 461 ? 8.578 11.584 -23.772 1.00 96.44 461 LEU A C 1
ATOM 3691 O O . LEU A 1 461 ? 9.400 12.422 -23.407 1.00 96.44 461 LEU A O 1
ATOM 3695 N N . ALA A 1 462 ? 8.330 11.338 -25.059 1.00 95.44 462 ALA A N 1
ATOM 3696 C CA . ALA A 1 462 ? 9.023 12.006 -26.157 1.00 95.44 462 ALA A CA 1
ATOM 3697 C C . ALA A 1 462 ? 8.858 13.531 -26.096 1.00 95.44 462 ALA A C 1
ATOM 3699 O O . ALA A 1 462 ? 9.844 14.253 -26.199 1.00 95.44 462 ALA A O 1
ATOM 3700 N N . GLY A 1 463 ? 7.641 14.028 -25.838 1.00 94.00 463 GLY A N 1
ATOM 3701 C CA . GLY A 1 463 ? 7.373 15.463 -25.683 1.00 94.00 463 GLY A CA 1
ATOM 3702 C C . GLY A 1 463 ? 8.092 16.117 -24.495 1.00 94.00 463 GLY A C 1
ATOM 3703 O O . GLY A 1 463 ? 8.223 17.337 -24.451 1.00 94.00 463 GLY A O 1
ATOM 3704 N N . ASN A 1 464 ? 8.580 15.313 -23.548 1.00 93.19 464 ASN A N 1
ATOM 3705 C CA . ASN A 1 464 ? 9.347 15.748 -22.382 1.00 93.19 464 ASN A CA 1
ATOM 3706 C C . ASN A 1 464 ? 10.835 15.367 -22.461 1.00 93.19 464 ASN A C 1
ATOM 3708 O O . ASN A 1 464 ? 11.553 15.551 -21.478 1.00 93.19 464 ASN A O 1
ATOM 3712 N N . SER A 1 465 ? 11.297 14.841 -23.597 1.00 95.44 465 SER A N 1
ATOM 3713 C CA . SER A 1 465 ? 12.658 14.342 -23.795 1.00 95.44 465 SER A CA 1
ATOM 3714 C C . SER A 1 465 ? 13.368 15.081 -24.919 1.00 95.44 465 SER A C 1
ATOM 3716 O O . SER A 1 465 ? 12.745 15.652 -25.808 1.00 95.44 465 SER A O 1
ATOM 3718 N N . THR A 1 466 ? 14.696 15.075 -24.877 1.00 94.94 466 THR A N 1
ATOM 3719 C CA . THR A 1 466 ? 15.535 15.693 -25.910 1.00 94.94 466 THR A CA 1
ATOM 3720 C C . THR A 1 466 ? 16.343 14.672 -26.695 1.00 94.94 466 THR A C 1
ATOM 3722 O O . THR A 1 466 ? 16.713 14.952 -27.825 1.00 94.94 466 THR A O 1
ATOM 3725 N N . HIS A 1 467 ? 16.602 13.491 -26.133 1.00 96.19 467 HIS A N 1
ATOM 3726 C CA . HIS A 1 467 ? 17.470 12.491 -26.753 1.00 96.19 467 HIS A CA 1
ATOM 3727 C C . HIS A 1 467 ? 16.789 11.127 -26.830 1.00 96.19 467 HIS A C 1
ATOM 3729 O O . HIS A 1 467 ? 15.867 10.817 -26.073 1.00 96.19 467 HIS A O 1
ATOM 3735 N N . LEU A 1 468 ? 17.292 10.303 -27.737 1.00 96.38 468 LEU A N 1
ATOM 3736 C CA . LEU A 1 468 ? 17.016 8.880 -27.851 1.00 96.38 468 LEU A CA 1
ATOM 3737 C C . LEU A 1 468 ? 18.341 8.137 -27.691 1.00 96.38 468 LEU A C 1
ATOM 3739 O O . LEU A 1 468 ? 19.345 8.557 -28.269 1.00 96.38 468 LEU A O 1
ATOM 3743 N N . ARG A 1 469 ? 18.335 7.003 -26.989 1.00 96.81 469 ARG A N 1
ATOM 3744 C CA . ARG A 1 469 ? 19.430 6.032 -27.089 1.00 96.81 469 ARG A CA 1
ATOM 3745 C C . ARG A 1 469 ? 18.926 4.608 -27.260 1.00 96.81 469 ARG A C 1
ATOM 3747 O O . ARG A 1 469 ? 17.786 4.297 -26.907 1.00 96.81 469 ARG A O 1
ATOM 3754 N N . VAL A 1 470 ? 19.810 3.751 -27.756 1.00 97.44 470 VAL A N 1
ATOM 3755 C CA . VAL A 1 470 ? 19.621 2.304 -27.806 1.00 97.44 470 VAL A CA 1
ATOM 3756 C C . VAL A 1 470 ? 20.823 1.618 -27.174 1.00 97.44 470 VAL A C 1
ATOM 3758 O O . VAL A 1 470 ? 21.965 1.976 -27.465 1.00 97.44 470 VAL A O 1
ATOM 3761 N N . THR A 1 471 ? 20.556 0.650 -26.304 1.00 97.94 471 THR A N 1
ATOM 3762 C CA . THR A 1 471 ? 21.566 -0.143 -25.597 1.00 97.94 471 THR A CA 1
ATOM 3763 C C . THR A 1 471 ? 21.358 -1.632 -25.851 1.00 97.94 471 THR A C 1
ATOM 3765 O O . THR A 1 471 ? 20.292 -2.051 -26.312 1.00 97.94 471 THR A O 1
ATOM 3768 N N . CYS A 1 472 ? 22.387 -2.417 -25.534 1.00 97.69 472 CYS A N 1
ATOM 3769 C CA . CYS A 1 472 ? 22.332 -3.872 -25.540 1.00 97.69 472 CYS A CA 1
ATOM 3770 C C . CYS A 1 472 ? 22.642 -4.435 -24.153 1.00 97.69 472 CYS A C 1
ATOM 3772 O O . CYS A 1 472 ? 23.612 -4.006 -23.517 1.00 97.69 472 CYS A O 1
ATOM 3774 N N . ASN A 1 473 ? 21.892 -5.457 -23.732 1.00 96.94 473 ASN A N 1
ATOM 3775 C CA . ASN A 1 473 ? 22.124 -6.216 -22.497 1.00 96.94 473 ASN A CA 1
ATOM 3776 C C . ASN A 1 473 ? 22.208 -5.350 -21.229 1.00 96.94 473 ASN A C 1
ATOM 3778 O O . ASN A 1 473 ? 22.874 -5.749 -20.267 1.00 96.94 473 ASN A O 1
ATOM 3782 N N . PHE A 1 474 ? 21.542 -4.188 -21.210 1.00 96.06 474 PHE A N 1
ATOM 3783 C CA . PHE A 1 474 ? 21.715 -3.176 -20.162 1.00 96.06 474 PHE A CA 1
ATOM 3784 C C . PHE A 1 474 ? 21.483 -3.734 -18.753 1.00 96.06 474 PHE A C 1
ATOM 3786 O O . PHE A 1 474 ? 22.251 -3.449 -17.841 1.00 96.06 474 PHE A O 1
ATOM 3793 N N . HIS A 1 475 ? 20.476 -4.591 -18.574 1.00 92.31 475 HIS A N 1
ATOM 3794 C CA . HIS A 1 475 ? 20.179 -5.194 -17.273 1.00 92.31 475 HIS A CA 1
ATOM 3795 C C . HIS A 1 475 ? 21.311 -6.055 -16.708 1.00 92.31 475 HIS A C 1
ATOM 3797 O O . HIS A 1 475 ? 21.585 -6.025 -15.513 1.00 92.31 475 HIS A O 1
ATOM 3803 N N . SER A 1 476 ? 21.942 -6.850 -17.573 1.00 91.31 476 SER A N 1
ATOM 3804 C CA . SER A 1 476 ? 22.918 -7.866 -17.165 1.00 91.31 476 SER A CA 1
ATOM 3805 C C . SER A 1 476 ? 24.354 -7.347 -17.141 1.00 91.31 476 SER A C 1
ATOM 3807 O O . SER A 1 476 ? 25.180 -7.871 -16.399 1.00 91.31 476 SER A O 1
ATOM 3809 N N . GLN A 1 477 ? 24.659 -6.329 -17.952 1.00 92.06 477 GLN A N 1
ATOM 3810 C CA . GLN A 1 477 ? 26.019 -5.818 -18.159 1.00 92.06 477 GLN A CA 1
ATOM 3811 C C . GLN A 1 477 ? 26.176 -4.336 -17.793 1.00 92.06 477 GLN A C 1
ATOM 3813 O O . GLN A 1 477 ? 27.293 -3.824 -17.814 1.00 92.06 477 GLN A O 1
ATOM 3818 N N . GLY A 1 478 ? 25.085 -3.639 -17.465 1.00 92.25 478 GLY A N 1
ATOM 3819 C CA . GLY A 1 478 ? 25.082 -2.190 -17.299 1.00 92.25 478 GLY A CA 1
ATOM 3820 C C . GLY A 1 478 ? 25.270 -1.444 -18.622 1.00 92.25 478 GLY A C 1
ATOM 3821 O O . GLY A 1 478 ? 25.118 -1.993 -19.719 1.00 92.25 478 GLY A O 1
ATOM 3822 N N . LEU A 1 479 ? 25.606 -0.158 -18.520 1.00 94.62 479 LEU A N 1
ATOM 3823 C CA . LEU A 1 479 ? 25.922 0.655 -19.686 1.00 94.62 479 LEU A CA 1
ATOM 3824 C C . LEU A 1 479 ? 27.286 0.262 -20.259 1.00 94.62 479 LEU A C 1
ATOM 3826 O O . LEU A 1 479 ? 28.307 0.305 -19.578 1.00 94.62 479 LEU A O 1
ATOM 3830 N N . SER A 1 480 ? 27.296 -0.026 -21.555 1.00 94.81 480 SER A N 1
ATOM 3831 C CA . SER A 1 480 ? 28.506 -0.121 -22.359 1.00 94.81 480 SER A CA 1
ATOM 3832 C C . SER A 1 480 ? 28.290 0.666 -23.640 1.00 94.81 480 SER A C 1
ATOM 3834 O O . SER A 1 480 ? 27.217 0.592 -24.243 1.00 94.81 480 SER A O 1
ATOM 3836 N N . TYR A 1 481 ? 29.317 1.414 -24.029 1.00 95.62 481 TYR A N 1
ATOM 3837 C CA . TYR A 1 481 ? 29.324 2.189 -25.261 1.00 95.62 481 TYR A CA 1
ATOM 3838 C C . TYR A 1 481 ? 29.643 1.338 -26.491 1.00 95.62 481 TYR A C 1
ATOM 3840 O O . TYR A 1 481 ? 29.440 1.807 -27.600 1.00 95.62 481 TYR A O 1
ATOM 3848 N N . THR A 1 482 ? 30.061 0.080 -26.327 1.00 94.81 482 THR A N 1
ATOM 3849 C CA . THR A 1 482 ? 30.103 -0.878 -27.437 1.00 94.81 482 THR A CA 1
ATOM 3850 C C . THR A 1 482 ? 28.687 -1.342 -27.750 1.00 94.81 482 THR A C 1
ATOM 3852 O O . THR A 1 482 ? 27.969 -1.785 -26.849 1.00 94.81 482 THR A O 1
ATOM 3855 N N . ASP A 1 483 ? 28.285 -1.287 -29.020 1.00 96.38 483 ASP A N 1
ATOM 3856 C CA . ASP A 1 483 ? 26.898 -1.540 -29.429 1.00 96.38 483 ASP A CA 1
ATOM 3857 C C . ASP A 1 483 ? 25.932 -0.597 -28.708 1.00 96.38 483 ASP A C 1
ATOM 3859 O O . ASP A 1 483 ? 25.094 -0.999 -27.896 1.00 96.38 483 ASP A O 1
ATOM 3863 N N . TYR A 1 484 ? 26.106 0.688 -28.999 1.00 97.69 484 TYR A N 1
ATOM 3864 C CA . TYR A 1 484 ? 25.325 1.791 -28.466 1.00 97.69 484 TYR A CA 1
ATOM 3865 C C . TYR A 1 484 ? 25.027 2.803 -29.575 1.00 97.69 484 TYR A C 1
ATOM 3867 O O . TYR A 1 484 ? 25.872 3.081 -30.427 1.00 97.69 484 TYR A O 1
ATOM 3875 N N . ALA A 1 485 ? 23.839 3.399 -29.546 1.00 97.50 485 ALA A N 1
ATOM 3876 C CA . ALA A 1 485 ? 23.486 4.510 -30.422 1.00 97.50 485 ALA A CA 1
ATOM 3877 C C . ALA A 1 485 ? 22.794 5.611 -29.618 1.00 97.50 485 ALA A C 1
ATOM 3879 O O . ALA A 1 485 ? 21.886 5.311 -28.848 1.00 97.50 485 ALA A O 1
ATOM 3880 N N . ARG A 1 486 ? 23.162 6.877 -29.831 1.00 96.81 486 ARG A N 1
ATOM 3881 C CA . ARG A 1 486 ? 22.484 8.054 -29.267 1.00 96.81 486 ARG A CA 1
ATOM 3882 C C . ARG A 1 486 ? 22.280 9.126 -30.325 1.00 96.81 486 ARG A C 1
ATOM 3884 O O . ARG A 1 486 ? 23.158 9.382 -31.148 1.00 96.81 486 ARG A O 1
ATOM 3891 N N . ALA A 1 487 ? 21.112 9.750 -30.291 1.00 96.00 487 ALA A N 1
ATOM 3892 C CA . ALA A 1 487 ? 20.736 10.812 -31.206 1.00 96.00 487 ALA A CA 1
ATOM 3893 C C . ALA A 1 487 ? 19.852 11.859 -30.520 1.00 96.00 487 ALA A C 1
ATOM 3895 O O . ALA A 1 487 ? 19.134 11.560 -29.561 1.00 96.00 487 ALA A O 1
ATOM 3896 N N . ASP A 1 488 ? 19.858 13.068 -31.074 1.00 93.75 488 ASP A N 1
ATOM 3897 C CA . ASP A 1 488 ? 18.881 14.103 -30.754 1.00 93.75 488 ASP A CA 1
ATOM 3898 C C . ASP A 1 488 ? 17.493 13.718 -31.297 1.00 93.75 488 ASP A C 1
ATOM 3900 O O . ASP A 1 488 ? 17.330 13.338 -32.463 1.00 93.75 488 ASP A O 1
ATOM 3904 N N . LEU A 1 489 ? 16.477 13.829 -30.441 1.00 92.38 489 LEU A N 1
ATOM 3905 C CA . LEU A 1 489 ? 15.123 13.370 -30.734 1.00 92.38 489 LEU A CA 1
ATOM 3906 C C . LEU A 1 489 ? 14.413 14.251 -31.771 1.00 92.38 489 LEU A C 1
ATOM 3908 O O . LEU A 1 489 ? 13.574 13.739 -32.511 1.00 92.38 489 LEU A O 1
ATOM 3912 N N . GLN A 1 490 ? 14.759 15.542 -31.880 1.00 86.56 490 GLN A N 1
ATOM 3913 C CA . GLN A 1 490 ? 14.154 16.433 -32.881 1.00 86.56 490 GLN A CA 1
ATOM 3914 C C . GLN A 1 490 ? 14.512 15.979 -34.300 1.00 86.56 490 GLN A C 1
ATOM 3916 O O . GLN A 1 490 ? 13.661 15.951 -35.188 1.00 86.56 490 GLN A O 1
ATOM 3921 N N . ASN A 1 491 ? 15.756 15.541 -34.498 1.00 83.38 491 ASN A N 1
ATOM 3922 C CA . ASN A 1 491 ? 16.232 15.007 -35.775 1.00 83.38 491 ASN A CA 1
ATOM 3923 C C . ASN A 1 491 ? 15.905 13.505 -35.965 1.00 83.38 491 ASN A C 1
ATOM 3925 O O . ASN A 1 491 ? 15.933 12.982 -37.091 1.00 83.38 491 ASN A O 1
ATOM 3929 N N . HIS A 1 492 ? 15.555 12.812 -34.874 1.00 89.62 492 HIS A N 1
ATOM 3930 C CA . HIS A 1 492 ? 15.205 11.386 -34.806 1.00 89.62 492 HIS A CA 1
ATOM 3931 C C . HIS A 1 492 ? 13.792 11.138 -34.278 1.00 89.62 492 HIS A C 1
ATOM 3933 O O . HIS A 1 492 ? 13.598 10.317 -33.383 1.00 89.62 492 HIS A O 1
ATOM 3939 N N . ASN A 1 493 ? 12.780 11.785 -34.855 1.00 90.62 493 ASN A N 1
ATOM 3940 C CA . ASN A 1 493 ? 11.395 11.508 -34.482 1.00 90.62 493 ASN A CA 1
ATOM 3941 C C . ASN A 1 493 ? 10.993 10.052 -34.800 1.00 90.62 493 ASN A C 1
ATOM 3943 O O . ASN A 1 493 ? 10.555 9.738 -35.907 1.00 90.62 493 ASN A O 1
ATOM 3947 N N . ILE A 1 494 ? 11.104 9.157 -33.817 1.00 91.75 494 ILE A N 1
ATOM 3948 C CA . ILE A 1 494 ? 10.854 7.721 -33.989 1.00 91.75 494 ILE A CA 1
ATOM 3949 C C . ILE A 1 494 ? 9.401 7.381 -34.324 1.00 91.75 494 ILE A C 1
ATOM 3951 O O . ILE A 1 494 ? 9.107 6.222 -34.586 1.00 91.75 494 ILE A O 1
ATOM 3955 N N . PHE A 1 495 ? 8.479 8.340 -34.343 1.00 93.50 495 PHE A N 1
ATOM 3956 C CA . PHE A 1 495 ? 7.108 8.110 -34.801 1.00 93.50 495 PHE A CA 1
ATOM 3957 C C . PHE A 1 495 ? 6.959 8.254 -36.332 1.00 93.50 495 PHE A C 1
ATOM 3959 O O . PHE A 1 495 ? 5.910 7.928 -36.896 1.00 93.50 495 PHE A O 1
ATOM 3966 N N . ASP A 1 496 ? 8.014 8.669 -37.033 1.00 90.62 496 ASP A N 1
ATOM 3967 C CA . ASP A 1 496 ? 8.024 8.775 -38.490 1.00 90.62 496 ASP A CA 1
ATOM 3968 C C . ASP A 1 496 ? 8.368 7.451 -39.190 1.00 90.62 496 ASP A C 1
ATOM 3970 O O . ASP A 1 496 ? 8.857 6.479 -38.608 1.00 90.62 496 ASP A O 1
ATOM 3974 N N . THR A 1 497 ? 8.122 7.417 -40.501 1.00 90.12 497 THR A N 1
ATOM 3975 C CA . THR A 1 497 ? 8.521 6.312 -41.381 1.00 90.12 497 THR A CA 1
ATOM 3976 C C . THR A 1 497 ? 9.794 6.668 -42.150 1.00 90.12 497 THR A C 1
ATOM 3978 O O . THR A 1 497 ? 9.859 7.679 -42.851 1.00 90.12 497 THR A O 1
ATOM 3981 N N . TRP A 1 498 ? 10.799 5.798 -42.066 1.00 88.94 498 TRP A N 1
ATOM 3982 C CA . TRP A 1 498 ? 12.086 5.911 -42.745 1.00 88.94 498 TRP A CA 1
ATOM 3983 C C . TRP A 1 498 ? 12.369 4.643 -43.553 1.00 88.94 498 TRP A C 1
ATOM 3985 O O . TRP A 1 498 ? 12.465 3.542 -43.021 1.00 88.94 498 TRP A O 1
ATOM 3995 N N . ASN A 1 499 ? 12.534 4.773 -44.862 1.00 89.38 499 ASN A N 1
ATOM 3996 C CA . ASN A 1 499 ? 12.939 3.657 -45.714 1.00 89.38 499 ASN A CA 1
ATOM 3997 C C . ASN A 1 499 ? 14.413 3.847 -46.063 1.00 89.38 499 ASN A C 1
ATOM 3999 O O . ASN A 1 499 ? 14.703 4.587 -46.995 1.00 89.38 499 ASN A O 1
ATOM 4003 N N . GLN A 1 500 ? 15.302 3.244 -45.259 1.00 88.00 500 GLN A N 1
ATOM 4004 C CA . GLN A 1 500 ? 16.766 3.333 -45.386 1.00 88.00 500 GLN A CA 1
ATOM 4005 C C . GLN A 1 500 ? 17.273 4.767 -45.626 1.00 88.00 500 GLN A C 1
ATOM 4007 O O . GLN A 1 500 ? 17.927 5.053 -46.623 1.00 88.00 500 GLN A O 1
ATOM 4012 N N . LYS A 1 501 ? 16.935 5.693 -44.722 1.00 93.19 501 LYS A N 1
ATOM 4013 C CA . LYS A 1 501 ? 17.389 7.088 -44.814 1.00 93.19 501 LYS A CA 1
ATOM 4014 C C . LYS A 1 501 ? 18.609 7.315 -43.930 1.00 93.19 501 LYS A C 1
ATOM 4016 O O . LYS A 1 501 ? 18.656 6.781 -42.824 1.00 93.19 501 LYS A O 1
ATOM 4021 N N . CYS A 1 502 ? 19.531 8.160 -44.386 1.00 95.56 502 CYS A N 1
ATOM 4022 C CA . CYS A 1 502 ? 20.626 8.649 -43.557 1.00 95.56 502 CYS A CA 1
ATOM 4023 C C . CYS A 1 502 ? 20.075 9.476 -42.396 1.00 95.56 502 CYS A C 1
ATOM 4025 O O . CYS A 1 502 ? 19.345 10.455 -42.585 1.00 95.56 502 CYS A O 1
ATOM 4027 N N . LYS A 1 503 ? 20.398 9.037 -41.187 1.00 95.50 503 LYS A N 1
ATOM 4028 C CA . LYS A 1 503 ? 19.934 9.607 -39.932 1.00 95.50 503 LYS A CA 1
ATOM 4029 C C . LYS A 1 503 ? 21.142 9.917 -39.051 1.00 95.50 503 LYS A C 1
ATOM 4031 O O . LYS A 1 503 ? 22.011 9.071 -38.901 1.00 95.50 503 LYS A O 1
ATOM 4036 N N . LEU A 1 504 ? 21.220 11.159 -38.569 1.00 95.88 504 LEU A N 1
ATOM 4037 C CA . LEU A 1 504 ? 22.318 11.722 -37.770 1.00 95.88 504 LEU A CA 1
ATOM 4038 C C . LEU A 1 504 ? 22.371 11.231 -36.306 1.00 95.88 504 LEU A C 1
ATOM 4040 O O . LEU A 1 504 ? 21.573 11.657 -35.474 1.00 95.88 504 LEU A O 1
ATOM 4044 N N . TYR A 1 505 ? 23.375 10.439 -35.961 1.00 96.62 505 TYR A N 1
ATOM 4045 C CA . TYR A 1 505 ? 23.656 10.032 -34.587 1.00 96.62 505 TYR A CA 1
ATOM 4046 C C . TYR A 1 505 ? 24.751 10.918 -33.988 1.00 96.62 505 TYR A C 1
ATOM 4048 O O . TYR A 1 505 ? 25.760 11.195 -34.635 1.00 96.62 505 TYR A O 1
ATOM 4056 N N . GLU A 1 506 ? 24.571 11.345 -32.738 1.00 95.81 506 GLU A N 1
ATOM 4057 C CA . GLU A 1 506 ? 25.617 12.054 -31.987 1.00 95.81 506 GLU A CA 1
ATOM 4058 C C . GLU A 1 506 ? 26.782 11.112 -31.679 1.00 95.81 506 GLU A C 1
ATOM 4060 O O . GLU A 1 506 ? 27.951 11.487 -31.765 1.00 95.81 506 GLU A O 1
ATOM 4065 N N . TYR A 1 507 ? 26.440 9.870 -31.337 1.00 96.94 507 TYR A N 1
ATOM 4066 C CA . TYR A 1 507 ? 27.381 8.789 -31.112 1.00 96.94 507 TYR A CA 1
ATOM 4067 C C . TYR A 1 507 ? 26.753 7.469 -31.551 1.00 96.94 507 TYR A C 1
ATOM 4069 O O . TYR A 1 507 ? 25.637 7.132 -31.146 1.00 96.94 507 TYR A O 1
ATOM 4077 N N . LEU A 1 508 ? 27.475 6.728 -32.380 1.00 97.81 508 LEU A N 1
ATOM 4078 C CA . LEU A 1 508 ? 27.127 5.394 -32.833 1.00 97.81 508 LEU A CA 1
ATOM 4079 C C . LEU A 1 508 ? 28.356 4.506 -32.695 1.00 97.81 508 LEU A C 1
ATOM 4081 O O . LEU A 1 508 ? 29.436 4.847 -33.168 1.00 97.81 508 LEU A O 1
ATOM 4085 N N . ASN A 1 509 ? 28.170 3.351 -32.078 1.00 97.56 509 ASN A N 1
ATOM 4086 C CA . ASN A 1 509 ? 29.172 2.310 -31.997 1.00 97.56 509 ASN A CA 1
ATOM 4087 C C . ASN A 1 509 ? 28.488 0.977 -32.279 1.00 97.56 509 ASN A C 1
ATOM 4089 O O . ASN A 1 509 ? 27.550 0.599 -31.577 1.00 97.56 509 ASN A O 1
ATOM 4093 N N . ILE A 1 510 ? 28.948 0.279 -33.314 1.00 96.19 510 ILE A N 1
ATOM 4094 C CA . ILE A 1 510 ? 28.514 -1.080 -33.643 1.00 96.19 510 ILE A CA 1
ATOM 4095 C C . ILE A 1 510 ? 29.772 -1.935 -33.740 1.00 96.19 510 ILE A C 1
ATOM 4097 O O . ILE A 1 510 ? 30.641 -1.667 -34.569 1.00 96.19 510 ILE A O 1
ATOM 4101 N N . ARG A 1 511 ? 29.878 -2.954 -32.885 1.00 94.31 511 ARG A N 1
ATOM 4102 C CA . ARG A 1 511 ? 31.008 -3.893 -32.811 1.00 94.31 511 ARG A CA 1
ATOM 4103 C C . ARG A 1 511 ? 32.369 -3.215 -32.607 1.00 94.31 511 ARG A C 1
ATOM 4105 O O . ARG A 1 511 ? 33.391 -3.718 -33.066 1.00 94.31 511 ARG A O 1
ATOM 4112 N N . GLY A 1 512 ? 32.389 -2.059 -31.944 1.00 94.19 512 GLY A N 1
ATOM 4113 C CA . GLY A 1 512 ? 33.596 -1.259 -31.725 1.00 94.19 512 GLY A CA 1
ATOM 4114 C C . GLY A 1 512 ? 33.931 -0.284 -32.858 1.00 94.19 512 GLY A C 1
ATOM 4115 O O . GLY A 1 512 ? 34.932 0.419 -32.760 1.00 94.19 512 GLY A O 1
ATOM 4116 N N . ILE A 1 513 ? 33.120 -0.215 -33.919 1.00 95.56 513 ILE A N 1
ATOM 4117 C CA . ILE A 1 513 ? 33.268 0.788 -34.980 1.00 95.56 513 ILE A CA 1
ATOM 4118 C C . ILE A 1 513 ? 32.549 2.054 -34.528 1.00 95.56 513 ILE A C 1
ATOM 4120 O O . ILE A 1 513 ? 31.320 2.126 -34.565 1.00 95.56 513 ILE A O 1
ATOM 4124 N N . GLU A 1 514 ? 33.327 3.031 -34.077 1.00 96.50 514 GLU A N 1
ATOM 4125 C CA . GLU A 1 514 ? 32.823 4.291 -33.541 1.00 96.50 514 GLU A CA 1
ATOM 4126 C C . GLU A 1 514 ? 32.617 5.347 -34.620 1.00 96.50 514 GLU A C 1
ATOM 4128 O O . GLU A 1 514 ? 33.376 5.459 -35.583 1.00 96.50 514 GLU A O 1
ATOM 4133 N N . CYS A 1 515 ? 31.579 6.152 -34.431 1.00 95.00 515 CYS A N 1
ATOM 4134 C CA . CYS A 1 515 ? 31.206 7.219 -35.334 1.00 95.00 515 CYS A CA 1
ATOM 4135 C C . CYS A 1 515 ? 30.508 8.330 -34.542 1.00 95.00 515 CYS A C 1
ATOM 4137 O O . CYS A 1 515 ? 29.538 8.088 -33.822 1.00 95.00 515 CYS A O 1
ATOM 4139 N N . HIS A 1 516 ? 31.030 9.551 -34.647 1.00 97.19 516 HIS A N 1
ATOM 4140 C CA . HIS A 1 516 ? 30.553 10.716 -33.902 1.00 97.19 516 HIS A CA 1
ATOM 4141 C C . HIS A 1 516 ? 29.957 11.739 -34.862 1.00 97.19 516 HIS A C 1
ATOM 4143 O O . HIS A 1 516 ? 30.577 12.041 -35.880 1.00 97.19 516 HIS A O 1
ATOM 4149 N N . ASN A 1 517 ? 28.797 12.304 -34.517 1.00 96.75 517 ASN A N 1
ATOM 4150 C CA . ASN A 1 517 ? 28.085 13.299 -35.333 1.00 96.75 517 ASN A CA 1
ATOM 4151 C C . ASN A 1 517 ? 27.986 12.898 -36.809 1.00 96.75 517 ASN A C 1
ATOM 4153 O O . ASN A 1 517 ? 28.330 13.667 -37.706 1.00 96.75 517 ASN A O 1
ATOM 4157 N N . CYS A 1 518 ? 27.542 11.671 -37.047 1.00 96.19 518 CYS A N 1
ATOM 4158 C CA . CYS A 1 518 ? 27.593 11.054 -38.358 1.00 96.19 518 CYS A CA 1
ATOM 4159 C C . CYS A 1 518 ? 26.260 10.413 -38.715 1.00 96.19 518 CYS A C 1
ATOM 4161 O O . CYS A 1 518 ? 25.434 10.101 -37.852 1.00 96.19 518 CYS A O 1
ATOM 4163 N N . THR A 1 519 ? 26.027 10.218 -40.004 1.00 97.12 519 THR A N 1
ATOM 4164 C CA . THR A 1 519 ? 24.801 9.595 -40.481 1.00 97.12 519 THR A CA 1
ATOM 4165 C C . THR A 1 519 ? 24.943 8.085 -40.659 1.00 97.12 519 THR A C 1
ATOM 4167 O O . THR A 1 519 ? 25.960 7.596 -41.146 1.00 97.12 519 THR A O 1
ATOM 4170 N N . ALA A 1 520 ? 23.893 7.334 -40.327 1.00 96.62 520 ALA A N 1
ATOM 4171 C CA . ALA A 1 520 ? 23.779 5.907 -40.633 1.00 96.62 520 ALA A CA 1
ATOM 4172 C C . ALA A 1 520 ? 22.452 5.602 -41.340 1.00 96.62 520 ALA A C 1
ATOM 4174 O O . ALA A 1 520 ? 21.472 6.337 -41.183 1.00 96.62 520 ALA A O 1
ATOM 4175 N N . ALA A 1 521 ? 22.414 4.535 -42.144 1.00 95.81 521 ALA A N 1
ATOM 4176 C CA . ALA A 1 521 ? 21.206 4.136 -42.857 1.00 95.81 521 ALA A CA 1
ATOM 4177 C C . ALA A 1 521 ? 20.227 3.450 -41.905 1.00 95.81 521 ALA A C 1
ATOM 4179 O O . ALA A 1 521 ? 20.360 2.268 -41.569 1.00 95.81 521 ALA A O 1
ATOM 4180 N N . THR A 1 522 ? 19.195 4.199 -41.534 1.00 95.00 522 THR A N 1
ATOM 4181 C CA . THR A 1 522 ? 18.180 3.772 -40.575 1.00 95.00 522 THR A CA 1
ATOM 4182 C C . THR A 1 522 ? 16.859 3.526 -41.287 1.00 95.00 522 THR A C 1
ATOM 4184 O O . THR A 1 522 ? 16.431 4.299 -42.154 1.00 95.00 522 THR A O 1
ATOM 4187 N N . SER A 1 523 ? 16.184 2.436 -40.924 1.00 92.44 523 SER A N 1
ATOM 4188 C CA . SER A 1 523 ? 14.877 2.100 -41.478 1.00 92.44 523 SER A CA 1
ATOM 4189 C C . SER A 1 523 ? 13.852 1.784 -40.400 1.00 92.44 523 SER A C 1
ATOM 4191 O O . SER A 1 523 ? 14.133 1.093 -39.431 1.00 92.44 523 SER A O 1
ATOM 4193 N N . GLN A 1 524 ? 12.638 2.278 -40.613 1.00 90.25 524 GLN A N 1
ATOM 4194 C CA . GLN A 1 524 ? 11.432 1.974 -39.874 1.00 90.25 524 GLN A CA 1
ATOM 4195 C C . GLN A 1 524 ? 10.220 2.190 -40.792 1.00 90.25 524 GLN A C 1
ATOM 4197 O O . GLN A 1 524 ? 10.024 3.287 -41.301 1.00 90.25 524 GLN A O 1
ATOM 4202 N N . ASN A 1 525 ? 9.377 1.183 -41.001 1.00 88.88 525 ASN A N 1
ATOM 4203 C CA . ASN A 1 525 ? 8.154 1.302 -41.802 1.00 88.88 525 ASN A CA 1
ATOM 4204 C C . ASN A 1 525 ? 7.094 0.299 -41.356 1.00 88.88 525 ASN A C 1
ATOM 4206 O O . ASN A 1 525 ? 7.381 -0.588 -40.567 1.00 88.88 525 ASN A O 1
ATOM 4210 N N . ALA A 1 526 ? 5.876 0.380 -41.896 1.00 81.81 526 ALA A N 1
ATOM 4211 C CA . ALA A 1 526 ? 4.747 -0.457 -41.471 1.00 81.81 526 ALA A CA 1
ATOM 4212 C C . ALA A 1 526 ? 5.019 -1.982 -41.421 1.00 81.81 526 ALA A C 1
ATOM 4214 O O . ALA A 1 526 ? 4.267 -2.710 -40.776 1.00 81.81 526 ALA A O 1
ATOM 4215 N N . ARG A 1 527 ? 6.069 -2.479 -42.094 1.00 80.19 527 ARG A N 1
ATOM 4216 C CA . ARG A 1 527 ? 6.477 -3.894 -42.109 1.00 80.19 527 ARG A CA 1
ATOM 4217 C C . ARG A 1 527 ? 7.799 -4.177 -41.383 1.00 80.19 527 ARG A C 1
ATOM 4219 O O . ARG A 1 527 ? 8.183 -5.340 -41.288 1.00 80.19 527 ARG A O 1
ATOM 4226 N N . SER A 1 528 ? 8.504 -3.153 -40.911 1.00 83.19 528 SER A N 1
ATOM 4227 C CA . SER A 1 528 ? 9.839 -3.254 -40.325 1.00 83.19 528 SER A CA 1
ATOM 4228 C C . SER A 1 528 ? 9.986 -2.291 -39.154 1.00 83.19 528 SER A C 1
ATOM 4230 O O . SER A 1 528 ? 9.929 -1.076 -39.346 1.00 83.19 528 SER A O 1
ATOM 4232 N N . SER A 1 529 ? 10.222 -2.819 -37.954 1.00 86.38 529 SER A N 1
ATOM 4233 C CA . SER A 1 529 ? 10.665 -2.002 -36.823 1.00 86.38 529 SER A CA 1
ATOM 4234 C C . SER A 1 529 ? 12.017 -1.342 -37.101 1.00 86.38 529 SER A C 1
ATOM 4236 O O . SER A 1 529 ? 12.684 -1.650 -38.097 1.00 86.38 529 SER A O 1
ATOM 4238 N N . TRP A 1 530 ? 12.372 -0.404 -36.222 1.00 92.00 530 TRP A N 1
ATOM 4239 C CA . TRP A 1 530 ? 13.622 0.343 -36.256 1.00 92.00 530 TRP A CA 1
ATOM 4240 C C . TRP A 1 530 ? 14.829 -0.587 -36.429 1.00 92.00 530 TRP A C 1
ATOM 4242 O O . TRP A 1 530 ? 14.915 -1.623 -35.773 1.00 92.00 530 TRP A O 1
ATOM 4252 N N . LEU A 1 531 ? 15.736 -0.240 -37.337 1.00 93.38 531 LEU A N 1
ATOM 4253 C CA . LEU A 1 531 ? 17.013 -0.924 -37.533 1.00 93.38 531 LEU A CA 1
ATOM 4254 C C . LEU A 1 531 ? 18.036 0.025 -38.153 1.00 93.38 531 LEU A C 1
ATOM 4256 O O . LEU A 1 531 ? 17.661 0.923 -38.913 1.00 93.38 531 LEU A O 1
ATOM 4260 N N . ILE A 1 532 ? 19.314 -0.255 -37.907 1.00 94.81 532 ILE A N 1
ATOM 4261 C CA . ILE A 1 532 ? 20.448 0.325 -38.640 1.00 94.81 532 ILE A CA 1
ATOM 4262 C C . ILE A 1 532 ? 21.080 -0.770 -39.509 1.00 94.81 532 ILE A C 1
ATOM 4264 O O . ILE A 1 532 ? 21.417 -1.842 -38.997 1.00 94.81 532 ILE A O 1
ATOM 4268 N N . SER A 1 533 ? 21.238 -0.516 -40.813 1.00 93.38 533 SER A N 1
ATOM 4269 C CA . SER A 1 533 ? 21.930 -1.440 -41.729 1.00 93.38 533 SER A CA 1
ATOM 4270 C C . SER A 1 533 ? 23.423 -1.119 -41.770 1.00 93.38 533 SER A C 1
ATOM 4272 O O . SER A 1 533 ? 23.811 -0.119 -42.371 1.00 93.38 533 SER A O 1
ATOM 4274 N N . SER A 1 534 ? 24.273 -1.960 -41.171 1.00 91.56 534 SER A N 1
ATOM 4275 C CA . SER A 1 534 ? 25.735 -1.752 -41.204 1.00 91.56 534 SER A CA 1
ATOM 4276 C C . SER A 1 534 ? 26.287 -1.808 -42.627 1.00 91.56 534 SER A C 1
ATOM 4278 O O . SER A 1 534 ? 27.149 -1.016 -42.996 1.00 91.56 534 SER A O 1
ATOM 4280 N N . TYR A 1 535 ? 25.782 -2.750 -43.429 1.00 89.88 535 TYR A N 1
ATOM 4281 C CA . TYR A 1 535 ? 26.303 -3.025 -44.769 1.00 89.88 535 TYR A CA 1
ATOM 4282 C C . TYR A 1 535 ? 25.921 -1.939 -45.779 1.00 89.88 535 TYR A C 1
ATOM 4284 O O . TYR A 1 535 ? 26.766 -1.510 -46.569 1.00 89.88 535 TYR A O 1
ATOM 4292 N N . ASP A 1 536 ? 24.658 -1.494 -45.733 1.00 91.31 536 ASP A N 1
ATOM 4293 C CA . ASP A 1 536 ? 24.103 -0.557 -46.715 1.00 91.31 536 ASP A CA 1
ATOM 4294 C C . ASP A 1 536 ? 24.398 0.912 -46.377 1.00 91.31 536 ASP A C 1
ATOM 4296 O O . ASP A 1 536 ? 24.243 1.762 -47.255 1.00 91.31 536 ASP A O 1
ATOM 4300 N N . SER A 1 537 ? 24.804 1.219 -45.131 1.00 94.19 537 SER A N 1
ATOM 4301 C CA . SER A 1 537 ? 24.989 2.597 -44.643 1.00 94.19 537 SER A CA 1
ATOM 4302 C C . SER A 1 537 ? 25.910 3.417 -45.536 1.00 94.19 537 SER A C 1
ATOM 4304 O O . SER A 1 537 ? 25.449 4.378 -46.148 1.00 94.19 537 SER A O 1
ATOM 4306 N N . HIS A 1 538 ? 27.172 3.014 -45.677 1.00 93.31 538 HIS A N 1
ATOM 4307 C CA . HIS A 1 538 ? 28.128 3.758 -46.494 1.00 93.31 538 HIS A CA 1
ATOM 4308 C C . HIS A 1 538 ? 27.835 3.650 -47.994 1.00 93.31 538 HIS A C 1
ATOM 4310 O O . HIS A 1 538 ? 27.962 4.603 -48.755 1.00 93.31 538 HIS A O 1
ATOM 4316 N N . THR A 1 539 ? 27.411 2.477 -48.457 1.00 89.94 539 THR A N 1
ATOM 4317 C CA . THR A 1 539 ? 27.042 2.244 -49.857 1.00 89.94 539 THR A CA 1
ATOM 4318 C C . THR A 1 539 ? 26.056 1.069 -49.900 1.00 89.94 539 THR A C 1
ATOM 4320 O O . THR A 1 539 ? 26.326 0.047 -49.270 1.00 89.94 539 THR A O 1
ATOM 4323 N N . PRO A 1 540 ? 24.938 1.158 -50.641 1.00 90.88 540 PRO A N 1
ATOM 4324 C CA . PRO A 1 540 ? 24.619 2.188 -51.633 1.00 90.88 540 PRO A CA 1
ATOM 4325 C C . PRO A 1 540 ? 23.947 3.452 -51.079 1.00 90.88 540 PRO A C 1
ATOM 4327 O O . PRO A 1 540 ? 23.709 4.368 -51.859 1.00 90.88 540 PRO A O 1
ATOM 4330 N N . VAL A 1 541 ? 23.617 3.527 -49.784 1.00 93.94 541 VAL A N 1
ATOM 4331 C CA . VAL A 1 541 ? 22.807 4.645 -49.262 1.00 93.94 541 VAL A CA 1
ATOM 4332 C C . VAL A 1 541 ? 23.596 5.961 -49.210 1.00 93.94 541 VAL A C 1
ATOM 4334 O O . VAL A 1 541 ? 23.014 7.017 -49.449 1.00 93.94 541 VAL A O 1
ATOM 4337 N N . GLY A 1 542 ? 24.910 5.902 -48.966 1.00 95.75 542 GLY A N 1
ATOM 4338 C CA . GLY A 1 542 ? 25.784 7.079 -48.978 1.00 95.75 542 GLY A CA 1
ATOM 4339 C C . GLY A 1 542 ? 25.817 7.852 -47.658 1.00 95.75 542 GLY A C 1
ATOM 4340 O O . GLY A 1 542 ? 25.998 9.065 -47.677 1.00 95.75 542 GLY A O 1
ATOM 4341 N N . CYS A 1 543 ? 25.602 7.177 -46.527 1.00 96.94 543 CYS A N 1
ATOM 4342 C CA . CYS A 1 543 ? 25.767 7.760 -45.198 1.00 96.94 543 CYS A CA 1
ATOM 4343 C C . CYS A 1 543 ? 27.237 7.703 -44.740 1.00 96.94 543 CYS A C 1
ATOM 4345 O O . CYS A 1 543 ? 28.053 6.962 -45.291 1.00 96.94 543 CYS A O 1
ATOM 4347 N N . ASP A 1 544 ? 27.574 8.459 -43.699 1.00 97.31 544 ASP A N 1
ATOM 4348 C CA . ASP A 1 544 ? 28.952 8.564 -43.201 1.00 97.31 544 ASP A CA 1
ATOM 4349 C C . ASP A 1 544 ? 29.454 7.256 -42.564 1.00 97.31 544 ASP A C 1
ATOM 4351 O O . ASP A 1 544 ? 30.619 6.894 -42.712 1.00 97.31 544 ASP A O 1
ATOM 4355 N N . PHE A 1 545 ? 28.576 6.537 -41.860 1.00 96.62 545 PHE A N 1
ATOM 4356 C CA . PHE A 1 545 ? 28.923 5.324 -41.124 1.00 96.62 545 PHE A CA 1
ATOM 4357 C C . PHE A 1 545 ? 29.232 4.134 -42.050 1.00 96.62 545 PHE A C 1
ATOM 4359 O O . PHE A 1 545 ? 28.358 3.666 -42.787 1.00 96.62 545 PHE A O 1
ATOM 4366 N N . ASP A 1 546 ? 30.446 3.582 -41.945 1.00 94.31 546 ASP A N 1
ATOM 4367 C CA . ASP A 1 546 ? 30.848 2.335 -42.607 1.00 94.31 546 ASP A CA 1
ATOM 4368 C C . ASP A 1 546 ? 30.947 1.166 -41.617 1.00 94.31 546 ASP A C 1
ATOM 4370 O O . ASP A 1 546 ? 31.963 0.948 -40.959 1.00 94.31 546 ASP A O 1
ATOM 4374 N N . GLY A 1 547 ? 29.871 0.380 -41.537 1.00 90.94 547 GLY A N 1
ATOM 4375 C CA . GLY A 1 547 ? 29.798 -0.820 -40.705 1.00 90.94 547 GLY A CA 1
ATOM 4376 C C . GLY A 1 547 ? 30.246 -2.108 -41.405 1.00 90.94 547 GLY A C 1
ATOM 4377 O O . GLY A 1 547 ? 29.997 -3.192 -40.880 1.00 90.94 547 GLY A O 1
ATOM 4378 N N . ARG A 1 548 ? 30.853 -2.043 -42.599 1.00 90.81 548 ARG A N 1
ATOM 4379 C CA . ARG A 1 548 ? 31.281 -3.231 -43.367 1.00 90.81 548 ARG A CA 1
ATOM 4380 C C . ARG A 1 548 ? 32.449 -4.026 -42.778 1.00 90.81 548 ARG A C 1
ATOM 4382 O O . ARG A 1 548 ? 32.479 -5.241 -42.999 1.00 90.81 548 ARG A O 1
ATOM 4389 N N . PRO A 1 549 ? 33.415 -3.428 -42.058 1.00 89.88 549 PRO A N 1
ATOM 4390 C CA . PRO A 1 549 ? 34.477 -4.209 -41.439 1.00 89.88 549 PRO A CA 1
ATOM 4391 C C . PRO A 1 549 ? 33.904 -5.307 -40.530 1.00 89.88 549 PRO A C 1
ATOM 4393 O O . PRO A 1 549 ? 33.079 -5.042 -39.654 1.00 89.88 549 PRO A O 1
ATOM 4396 N N . GLY A 1 550 ? 34.321 -6.556 -40.754 1.00 80.12 550 GLY A N 1
ATOM 4397 C CA . GLY A 1 550 ? 33.879 -7.713 -39.967 1.00 80.12 550 GLY A CA 1
ATOM 4398 C C . GLY A 1 550 ? 32.519 -8.318 -40.349 1.00 80.12 550 GLY A C 1
ATOM 4399 O O . GLY A 1 550 ? 32.023 -9.145 -39.592 1.00 80.12 550 GLY A O 1
ATOM 4400 N N . ILE A 1 551 ? 31.910 -7.960 -41.495 1.00 82.44 551 ILE A N 1
ATOM 4401 C CA . ILE A 1 551 ? 30.660 -8.592 -41.980 1.00 82.44 551 ILE A CA 1
ATOM 4402 C C . ILE A 1 551 ? 30.770 -9.157 -43.405 1.00 82.44 551 ILE A C 1
ATOM 4404 O O . ILE A 1 551 ? 31.433 -8.591 -44.267 1.00 82.44 551 ILE A O 1
ATOM 4408 N N . GLY A 1 552 ? 30.093 -10.288 -43.659 1.00 67.50 552 GLY A N 1
ATOM 4409 C CA . GLY A 1 552 ? 30.206 -11.041 -44.920 1.00 67.50 552 GLY A CA 1
ATOM 4410 C C . GLY A 1 552 ? 29.159 -10.736 -46.001 1.00 67.50 552 GLY A C 1
ATOM 4411 O O . GLY A 1 552 ? 29.475 -10.829 -47.182 1.00 67.50 552 GLY A O 1
ATOM 4412 N N . SER A 1 553 ? 27.912 -10.395 -45.651 1.00 71.19 553 SER A N 1
ATOM 4413 C CA . SER A 1 553 ? 26.886 -10.125 -46.679 1.00 71.19 553 SER A CA 1
ATOM 4414 C C . SER A 1 553 ? 25.807 -9.122 -46.284 1.00 71.19 553 SER A C 1
ATOM 4416 O O . SER A 1 553 ? 25.433 -8.340 -47.143 1.00 71.19 553 SER A O 1
ATOM 4418 N N . THR A 1 554 ? 25.327 -9.096 -45.028 1.00 82.25 554 THR A N 1
ATOM 4419 C CA . THR A 1 554 ? 24.415 -8.059 -44.490 1.00 82.25 554 THR A CA 1
ATOM 4420 C C . THR A 1 554 ? 24.224 -8.191 -42.971 1.00 82.25 554 THR A C 1
ATOM 4422 O O . THR A 1 554 ? 24.163 -9.307 -42.468 1.00 82.25 554 THR A O 1
ATOM 4425 N N . GLU A 1 555 ? 24.038 -7.079 -42.256 1.00 90.19 555 GLU A N 1
ATOM 4426 C CA . GLU A 1 555 ? 23.845 -7.037 -40.795 1.00 90.19 555 GLU A CA 1
ATOM 4427 C C . GLU A 1 555 ? 22.837 -5.935 -40.430 1.00 90.19 555 GLU A C 1
ATOM 4429 O O . GLU A 1 555 ? 22.934 -4.816 -40.944 1.00 90.19 555 GLU A O 1
ATOM 4434 N N . HIS A 1 556 ? 21.869 -6.254 -39.566 1.00 92.06 556 HIS A N 1
ATOM 4435 C CA . HIS A 1 556 ? 20.933 -5.289 -38.989 1.00 92.06 556 HIS A CA 1
ATOM 4436 C C . HIS A 1 556 ? 21.149 -5.203 -37.484 1.00 92.06 556 HIS A C 1
ATOM 4438 O O . HIS A 1 556 ? 21.172 -6.223 -36.797 1.00 92.06 556 HIS A O 1
ATOM 4444 N N . ASN A 1 557 ? 21.213 -3.981 -36.974 1.00 93.69 557 ASN A N 1
ATOM 4445 C CA . ASN A 1 557 ? 21.511 -3.723 -35.573 1.00 93.69 557 ASN A CA 1
ATOM 4446 C C . ASN A 1 557 ? 20.320 -3.071 -34.890 1.00 93.69 557 ASN A C 1
ATOM 4448 O O . ASN A 1 557 ? 19.511 -2.404 -35.549 1.00 93.69 557 ASN A O 1
ATOM 4452 N N . PHE A 1 558 ? 20.272 -3.250 -33.565 1.00 93.31 558 PHE A N 1
ATOM 4453 C CA . PHE A 1 558 ? 19.357 -2.559 -32.657 1.00 93.31 558 PHE A CA 1
ATOM 4454 C C . PHE A 1 558 ? 17.879 -2.635 -33.072 1.00 93.31 558 PHE A C 1
ATOM 4456 O O . PHE A 1 558 ? 17.239 -1.601 -33.246 1.00 93.31 558 PHE A O 1
ATOM 4463 N N . GLY A 1 559 ? 17.314 -3.826 -33.278 1.00 87.19 559 GLY A N 1
ATOM 4464 C CA . GLY A 1 559 ? 15.890 -3.947 -33.603 1.00 87.19 559 GLY A CA 1
ATOM 4465 C C . GLY A 1 559 ? 15.535 -5.148 -34.464 1.00 87.19 559 GLY A C 1
ATOM 4466 O O . GLY A 1 559 ? 15.465 -6.273 -33.977 1.00 87.19 559 GLY A O 1
ATOM 4467 N N . ARG A 1 560 ? 15.226 -4.938 -35.748 1.00 90.38 560 ARG A N 1
ATOM 4468 C CA . ARG A 1 560 ? 14.764 -6.041 -36.607 1.00 90.38 560 ARG A CA 1
ATOM 4469 C C . ARG A 1 560 ? 15.888 -7.022 -36.974 1.00 90.38 560 ARG A C 1
ATOM 4471 O O . ARG A 1 560 ? 16.570 -6.859 -37.989 1.00 90.38 560 ARG A O 1
ATOM 4478 N N . TYR A 1 561 ? 15.962 -8.124 -36.234 1.00 89.88 561 TYR A N 1
ATOM 4479 C CA . TYR A 1 561 ? 16.918 -9.214 -36.444 1.00 89.88 561 TYR A CA 1
ATOM 4480 C C . TYR A 1 561 ? 16.385 -10.304 -37.391 1.00 89.88 561 TYR A C 1
ATOM 4482 O O . TYR A 1 561 ? 15.683 -11.238 -36.992 1.00 89.88 561 TYR A O 1
ATOM 4490 N N . GLY A 1 562 ? 16.724 -10.214 -38.678 1.00 82.50 562 GLY A N 1
ATOM 4491 C CA . GLY A 1 562 ? 16.395 -11.254 -39.662 1.00 82.50 562 GLY A CA 1
ATOM 4492 C C . GLY A 1 562 ? 17.184 -12.566 -39.458 1.00 82.50 562 GLY A C 1
ATOM 4493 O O . GLY A 1 562 ? 18.238 -12.539 -38.825 1.00 82.50 562 GLY A O 1
ATOM 4494 N N . PRO A 1 563 ? 16.734 -13.706 -40.024 1.00 76.50 563 PRO A N 1
ATOM 4495 C CA . PRO A 1 563 ? 17.386 -15.020 -39.872 1.00 76.50 563 PRO A CA 1
ATOM 4496 C C . PRO A 1 563 ? 18.868 -15.076 -40.282 1.00 76.50 563 PRO A C 1
ATOM 4498 O O . PRO A 1 563 ? 19.603 -15.914 -39.779 1.00 76.50 563 PRO A O 1
ATOM 4501 N N . SER A 1 564 ? 19.313 -14.170 -41.158 1.00 81.56 564 SER A N 1
ATOM 4502 C CA . SER A 1 564 ? 20.704 -14.070 -41.639 1.00 81.56 564 SER A CA 1
ATOM 4503 C C . SER A 1 564 ? 21.264 -12.649 -41.506 1.00 81.56 564 SER A C 1
ATOM 4505 O O . SER A 1 564 ? 22.107 -12.239 -42.295 1.00 81.56 564 SER A O 1
ATOM 4507 N N . LYS A 1 565 ? 20.720 -11.857 -40.572 1.00 86.25 565 LYS A N 1
ATOM 4508 C CA . LYS A 1 565 ? 21.085 -10.442 -40.356 1.00 86.25 565 LYS A CA 1
ATOM 4509 C C . LYS A 1 565 ? 21.608 -10.174 -38.941 1.00 86.25 565 LYS A C 1
ATOM 4511 O O . LYS A 1 565 ? 21.761 -9.014 -38.578 1.00 86.25 565 LYS A O 1
ATOM 4516 N N . VAL A 1 566 ? 21.800 -11.226 -38.146 1.00 90.25 566 VAL A N 1
ATOM 4517 C CA . VAL A 1 566 ? 22.359 -11.165 -36.790 1.00 90.25 566 VAL A CA 1
ATOM 4518 C C . VAL A 1 566 ? 23.867 -11.340 -36.839 1.00 90.25 566 VAL A C 1
ATOM 4520 O O . VAL A 1 566 ? 24.374 -12.028 -37.726 1.00 90.25 566 VAL A O 1
ATOM 4523 N N . ASN A 1 567 ? 24.559 -10.768 -35.863 1.00 90.81 567 ASN A N 1
ATOM 4524 C CA . ASN A 1 567 ? 25.992 -10.942 -35.699 1.00 90.81 567 ASN A CA 1
ATOM 4525 C C . ASN A 1 567 ? 26.308 -11.328 -34.244 1.00 90.81 567 ASN A C 1
ATOM 4527 O O . ASN A 1 567 ? 25.889 -10.598 -33.341 1.00 90.81 567 ASN A O 1
ATOM 4531 N N . PRO A 1 568 ? 27.025 -12.444 -34.001 1.00 90.69 568 PRO A N 1
ATOM 4532 C CA . PRO A 1 568 ? 27.475 -12.826 -32.666 1.00 90.69 568 PRO A CA 1
ATOM 4533 C C . PRO A 1 568 ? 28.337 -11.765 -31.968 1.00 90.69 568 PRO A C 1
ATOM 4535 O O . PRO A 1 568 ? 28.283 -11.654 -30.745 1.00 90.69 568 PRO A O 1
ATOM 4538 N N . ASP A 1 569 ? 29.081 -10.964 -32.737 1.00 92.06 569 ASP A N 1
ATOM 4539 C CA . ASP A 1 569 ? 29.948 -9.904 -32.211 1.00 92.06 569 ASP A CA 1
ATOM 4540 C C . ASP A 1 569 ? 29.165 -8.642 -31.806 1.00 92.06 569 ASP A C 1
ATOM 4542 O O . ASP A 1 569 ? 29.702 -7.781 -31.114 1.00 92.06 569 ASP A O 1
ATOM 4546 N N . HIS A 1 570 ? 27.895 -8.519 -32.217 1.00 94.19 570 HIS A N 1
ATOM 4547 C CA . HIS A 1 570 ? 27.002 -7.437 -31.800 1.00 94.19 570 HIS A CA 1
ATOM 4548 C C . HIS A 1 570 ? 26.208 -7.877 -30.565 1.00 94.19 570 HIS A C 1
ATOM 4550 O O . HIS A 1 570 ? 25.397 -8.804 -30.628 1.00 94.19 570 HIS A O 1
ATOM 4556 N N . ARG A 1 571 ? 26.392 -7.194 -29.431 1.00 95.94 571 ARG A N 1
ATOM 4557 C CA . ARG A 1 571 ? 25.854 -7.597 -28.119 1.00 95.94 571 ARG A CA 1
ATOM 4558 C C . ARG A 1 571 ? 24.344 -7.813 -28.096 1.00 95.94 571 ARG A C 1
ATOM 4560 O O . ARG A 1 571 ? 23.896 -8.734 -27.418 1.00 95.94 571 ARG A O 1
ATOM 4567 N N . CYS A 1 572 ? 23.563 -7.015 -28.826 1.00 95.31 572 CYS A N 1
ATOM 4568 C CA . CYS A 1 572 ? 22.105 -7.168 -28.884 1.00 95.31 572 CYS A CA 1
ATOM 4569 C C . CYS A 1 572 ? 21.664 -8.442 -29.634 1.00 95.31 572 CYS A C 1
ATOM 4571 O O . CYS A 1 572 ? 20.512 -8.854 -29.523 1.00 95.31 572 CYS A O 1
ATOM 4573 N N . SER A 1 573 ? 22.556 -9.065 -30.412 1.00 94.50 573 SER A N 1
ATOM 4574 C CA . SER A 1 573 ? 22.285 -10.288 -31.172 1.00 94.50 573 SER A CA 1
ATOM 4575 C C . SER A 1 573 ? 23.286 -11.421 -30.919 1.00 94.50 573 SER A C 1
ATOM 4577 O O . SER A 1 573 ? 23.327 -12.373 -31.699 1.00 94.50 573 SER A O 1
ATOM 4579 N N . SER A 1 574 ? 24.074 -11.334 -29.843 1.00 93.88 574 SER A N 1
ATOM 4580 C CA . SER A 1 574 ? 25.136 -12.299 -29.534 1.00 93.88 574 SER A CA 1
ATOM 4581 C C . SER A 1 574 ? 24.618 -13.681 -29.122 1.00 93.88 574 SER A C 1
ATOM 4583 O O . SER A 1 574 ? 25.283 -14.690 -29.349 1.00 93.88 574 SER A O 1
ATOM 4585 N N . GLY A 1 575 ? 23.407 -13.750 -28.568 1.00 94.12 575 GLY A N 1
ATOM 4586 C CA . GLY A 1 575 ? 22.727 -14.989 -28.217 1.00 94.12 575 GLY A CA 1
ATOM 4587 C C . GLY A 1 575 ? 21.214 -14.803 -28.054 1.00 94.12 575 GLY A C 1
ATOM 4588 O O . GLY A 1 575 ? 20.714 -13.680 -28.122 1.00 94.12 575 GLY A O 1
ATOM 4589 N N . PRO A 1 576 ? 20.452 -15.891 -27.837 1.00 94.75 576 PRO A N 1
ATOM 4590 C CA . PRO A 1 576 ? 18.990 -15.834 -27.724 1.00 94.75 576 PRO A CA 1
ATOM 4591 C C . PRO A 1 576 ? 18.488 -14.924 -26.593 1.00 94.75 576 PRO A C 1
ATOM 4593 O O . PRO A 1 576 ? 17.488 -14.228 -26.757 1.00 94.75 576 PRO A O 1
ATOM 4596 N N . SER A 1 577 ? 19.213 -14.888 -25.472 1.00 95.81 577 SER A N 1
ATOM 4597 C CA . SER A 1 577 ? 18.895 -14.056 -24.309 1.00 95.81 577 SER A CA 1
ATOM 4598 C C . SER A 1 577 ? 19.367 -12.608 -24.436 1.00 95.81 577 SER A C 1
ATOM 4600 O O . SER A 1 577 ? 19.121 -11.826 -23.523 1.00 95.81 577 SER A O 1
ATOM 4602 N N . SER A 1 578 ? 20.069 -12.245 -25.514 1.00 96.88 578 SER A N 1
ATOM 4603 C CA . SER A 1 578 ? 20.566 -10.883 -25.697 1.00 96.88 578 SER A CA 1
ATOM 4604 C C . SER A 1 578 ? 19.415 -9.907 -25.873 1.00 96.88 578 SER A C 1
ATOM 4606 O O . SER A 1 578 ? 18.497 -10.190 -26.639 1.00 96.88 578 SER A O 1
ATOM 4608 N N . THR A 1 579 ? 19.461 -8.764 -25.199 1.00 97.12 579 THR A N 1
ATOM 4609 C CA . THR A 1 579 ? 18.376 -7.780 -25.187 1.00 97.12 579 THR A CA 1
ATOM 4610 C C . THR A 1 579 ? 18.753 -6.488 -25.902 1.00 97.12 579 THR A C 1
ATOM 4612 O O . THR A 1 579 ? 19.920 -6.099 -25.954 1.00 97.12 579 THR A O 1
ATOM 4615 N N . THR A 1 580 ? 17.746 -5.834 -26.484 1.00 97.81 580 THR A N 1
ATOM 4616 C CA . THR A 1 580 ? 17.829 -4.492 -27.078 1.00 97.81 580 THR A CA 1
ATOM 4617 C C . THR A 1 580 ? 16.889 -3.564 -26.329 1.00 97.81 580 THR A C 1
ATOM 4619 O O . THR A 1 580 ? 15.693 -3.851 -26.247 1.00 97.81 580 THR A O 1
ATOM 4622 N N . GLU A 1 581 ? 17.393 -2.440 -25.826 1.00 98.00 581 GLU A N 1
ATOM 4623 C CA . GLU A 1 581 ? 16.591 -1.473 -25.075 1.00 98.00 581 GLU A CA 1
ATOM 4624 C C . GLU A 1 581 ? 16.599 -0.094 -25.723 1.00 98.00 581 GLU A C 1
ATOM 4626 O O . GLU A 1 581 ? 17.659 0.454 -26.015 1.00 98.00 581 GLU A O 1
ATOM 4631 N N . TYR A 1 582 ? 15.417 0.495 -25.893 1.00 98.00 582 TYR A N 1
ATOM 4632 C CA . TYR A 1 582 ? 15.243 1.859 -26.387 1.00 98.00 582 TYR A CA 1
ATOM 4633 C C . TYR A 1 582 ? 14.835 2.779 -25.251 1.00 98.00 582 TYR A C 1
ATOM 4635 O O . TYR A 1 582 ? 13.977 2.431 -24.434 1.00 98.00 582 TYR A O 1
ATOM 4643 N N . TRP A 1 583 ? 15.396 3.983 -25.254 1.00 98.19 583 TRP A N 1
ATOM 4644 C CA . TRP A 1 583 ? 15.241 4.936 -24.167 1.00 98.19 583 TRP A CA 1
ATOM 4645 C C . TRP A 1 583 ? 15.017 6.347 -24.682 1.00 98.19 583 TRP A C 1
ATOM 4647 O O . TRP A 1 583 ? 15.682 6.772 -25.627 1.00 98.19 583 TRP A O 1
ATOM 4657 N N . PHE A 1 584 ? 14.188 7.112 -23.982 1.00 98.19 584 PHE A N 1
ATOM 4658 C CA . PHE A 1 584 ? 14.146 8.563 -24.118 1.00 98.19 584 PHE A CA 1
ATOM 4659 C C . PHE A 1 584 ? 14.906 9.251 -22.993 1.00 98.19 584 PHE A C 1
ATOM 4661 O O . PHE A 1 584 ? 14.853 8.813 -21.849 1.00 98.19 584 PHE A O 1
ATOM 4668 N N . GLY A 1 585 ? 15.629 10.318 -23.318 1.00 95.88 585 GLY A N 1
ATOM 4669 C CA . GLY A 1 585 ? 16.548 10.987 -22.407 1.00 95.88 585 GLY A CA 1
ATOM 4670 C C . GLY A 1 585 ? 16.275 12.469 -22.254 1.00 95.88 585 GLY A C 1
ATOM 4671 O O . GLY A 1 585 ? 16.011 13.169 -23.233 1.00 95.88 585 GLY A O 1
ATOM 4672 N N . VAL A 1 586 ? 16.425 12.967 -21.028 1.00 95.19 586 VAL A N 1
ATOM 4673 C CA . VAL A 1 586 ? 16.483 14.401 -20.731 1.00 95.19 586 VAL A CA 1
ATOM 4674 C C . VAL A 1 586 ? 17.897 14.758 -20.302 1.00 95.19 586 VAL A C 1
ATOM 4676 O O . VAL A 1 586 ? 18.410 14.192 -19.337 1.00 95.19 586 VAL A O 1
ATOM 4679 N N . LYS A 1 587 ? 18.512 15.730 -20.979 1.00 90.50 587 LYS A N 1
ATOM 4680 C CA . LYS A 1 587 ? 19.829 16.247 -20.589 1.00 90.50 587 LYS A CA 1
ATOM 4681 C C . LYS A 1 587 ? 19.750 16.996 -19.249 1.00 90.50 587 LYS A C 1
ATOM 4683 O O . LYS A 1 587 ? 18.803 17.755 -18.989 1.00 90.50 587 LYS A O 1
ATOM 4688 N N . ARG A 1 588 ? 20.743 16.795 -18.382 1.00 86.00 588 ARG A N 1
ATOM 4689 C CA . ARG A 1 588 ? 20.958 17.599 -17.176 1.00 86.00 588 ARG A CA 1
ATOM 4690 C C . ARG A 1 588 ? 21.460 18.967 -17.626 1.00 86.00 588 ARG A C 1
ATOM 4692 O O . ARG A 1 588 ? 22.608 19.109 -18.022 1.00 86.00 588 ARG A O 1
ATOM 4699 N N . ASN A 1 589 ? 20.591 19.974 -17.600 1.00 68.44 589 ASN A N 1
ATOM 4700 C CA . ASN A 1 589 ? 21.058 21.358 -17.628 1.00 68.44 589 ASN A CA 1
ATOM 4701 C C . ASN A 1 589 ? 21.671 21.607 -16.247 1.00 68.44 589 ASN A C 1
ATOM 4703 O O . ASN A 1 589 ? 20.914 21.799 -15.291 1.00 68.44 589 ASN A O 1
ATOM 4707 N N . LEU A 1 590 ? 22.991 21.438 -16.147 1.00 49.31 590 LEU A N 1
ATOM 4708 C CA . LEU A 1 590 ? 23.777 21.791 -14.966 1.00 49.31 590 LEU A CA 1
ATOM 4709 C C . LEU A 1 590 ? 23.780 23.305 -14.759 1.00 49.31 590 LEU A C 1
ATOM 4711 O O . LEU A 1 590 ? 23.857 24.031 -15.779 1.00 49.31 590 LEU A O 1
#

pLDDT: mean 78.02, std 19.7, range [27.66, 98.38]

Secondary structure (DSSP, 8-state):
---HHHHHHHHHHHHHHHHHHHHHHHHHHHHHHS-GGG--HHHHHHHHHHHHHHHHHHHHHHHHHHHHH-PPPSTHHHHHHIIIIISSHHHHHHHHHHHHHHHHHHHHHHHHHHS-GGGTTTT---HHHHHHHHHHHHHHHHHHTHHHHHHEEE-GGGTTTT--EEE--SSHHHHHHHHHHHIIIIIIHHHHHHHHHHS-HHHHHHHHHHHHHHHHHHHTT--SS--HHHHHHHHHTTT------SS-EEEE---TTTSEEEEEEE-S-EEEEE--SSHHHHHHHHHHSTT-SEEEEETT-SSS-EEEESS-TTT-GGGEEEEEEEEEEE--EEEEETTTEEP-TTTS---STT-TTSPPBTTTB----SS---SHHHHHHTT--S-EEEEEE-TTS-EEEEEEE-SS-TTEEEEEEEEEESTTHHHHTT--TTS---BS-S-SS--TTEEE--HHHHHHHHHT-SEEEEEESHHHH---STTEEEEETTT--TTS-EEEEEEEEEEEEETTEEEEEEEEEEEEETTEEEEEEHHHIIIII--S----TT-SS--EESS---TTS--TTSGGGSSTT-EEEEEEEEE---